Protein AF-0000000084341044 (afdb_homodimer)

Structure (mmCIF, N/CA/C/O backbone):
data_AF-0000000084341044-model_v1
#
loop_
_entity.id
_entity.type
_entity.pdbx_description
1 polymer 'Peptide/nickel transport system permease protein'
#
loop_
_atom_site.group_PDB
_atom_site.id
_atom_site.type_symbol
_atom_site.label_atom_id
_atom_site.label_alt_id
_atom_site.label_comp_id
_atom_site.label_asym_id
_atom_site.label_entity_id
_atom_site.label_seq_id
_atom_site.pdbx_PDB_ins_code
_atom_site.Cartn_x
_atom_site.Cartn_y
_atom_site.Cartn_z
_atom_site.occupancy
_atom_site.B_iso_or_equiv
_atom_site.auth_seq_id
_atom_site.auth_comp_id
_atom_site.auth_asym_id
_atom_site.auth_atom_id
_atom_site.pdbx_PDB_model_num
ATOM 1 N N . MET A 1 1 ? -5.801 19.906 57.844 1 31.66 1 MET A N 1
ATOM 2 C CA . MET A 1 1 ? -6.629 20.234 56.688 1 31.66 1 MET A CA 1
ATOM 3 C C . MET A 1 1 ? -6.051 19.641 55.406 1 31.66 1 MET A C 1
ATOM 5 O O . MET A 1 1 ? -5.07 20.141 54.875 1 31.66 1 MET A O 1
ATOM 9 N N . THR A 1 2 ? -5.977 18.297 55.219 1 36.41 2 THR A N 1
ATOM 10 C CA . THR A 1 2 ? -5.488 17.375 54.188 1 36.41 2 THR A CA 1
ATOM 11 C C . THR A 1 2 ? -6.16 17.625 52.844 1 36.41 2 THR A C 1
ATOM 13 O O . THR A 1 2 ? -7.379 17.484 52.719 1 36.41 2 THR A O 1
ATOM 16 N N . ALA A 1 3 ? -5.664 18.609 52.094 1 44.22 3 ALA A N 1
ATOM 17 C CA . ALA A 1 3 ? -6.09 18.891 50.719 1 44.22 3 ALA A CA 1
ATOM 18 C C . ALA A 1 3 ? -6.277 17.609 49.938 1 44.22 3 ALA A C 1
ATOM 20 O O . ALA A 1 3 ? -5.348 16.812 49.812 1 44.22 3 ALA A O 1
ATOM 21 N N . ALA A 1 4 ? -7.395 16.969 49.875 1 38.62 4 ALA A N 1
ATOM 22 C CA . ALA A 1 4 ? -7.824 15.914 48.938 1 38.62 4 ALA A CA 1
ATOM 23 C C . ALA A 1 4 ? -7.398 16.234 47.531 1 38.62 4 ALA A C 1
ATOM 25 O O . ALA A 1 4 ? -7.801 17.25 46.969 1 38.62 4 ALA A O 1
ATOM 26 N N . VAL A 1 5 ? -6.199 15.914 47.156 1 38.22 5 VAL A N 1
ATOM 27 C CA . VAL A 1 5 ? -5.816 15.797 45.75 1 38.22 5 VAL A CA 1
ATOM 28 C C . VAL A 1 5 ? -6.938 15.125 44.969 1 38.22 5 VAL A C 1
ATOM 30 O O . VAL A 1 5 ? -7.184 13.922 45.125 1 38.22 5 VAL A O 1
ATOM 33 N N . GLN A 1 6 ? -8.18 15.695 44.906 1 36.38 6 GLN A N 1
ATOM 34 C CA . GLN A 1 6 ? -9.164 15.219 43.969 1 36.38 6 GLN A CA 1
ATOM 35 C C . GLN A 1 6 ? -8.492 14.695 42.688 1 36.38 6 GLN A C 1
ATOM 37 O O . GLN A 1 6 ? -7.77 15.43 42.031 1 36.38 6 GLN A O 1
ATOM 42 N N . GLN A 1 7 ? -8.078 13.422 42.625 1 37.62 7 GLN A N 1
ATOM 43 C CA . GLN A 1 7 ? -7.617 12.633 41.5 1 37.62 7 GLN A CA 1
ATOM 44 C C . GLN A 1 7 ? -8.352 13.039 40.219 1 37.62 7 GLN A C 1
ATOM 46 O O . GLN A 1 7 ? -9.57 12.898 40.125 1 37.62 7 GLN A O 1
ATOM 51 N N . GLU A 1 8 ? -8.055 14.07 39.5 1 38.28 8 GLU A N 1
ATOM 52 C CA . GLU A 1 8 ? -8.336 14.477 38.125 1 38.28 8 GLU A CA 1
ATOM 53 C C . GLU A 1 8 ? -8.328 13.281 37.188 1 38.28 8 GLU A C 1
ATOM 55 O O . GLU A 1 8 ? -7.469 13.172 36.312 1 38.28 8 GLU A O 1
ATOM 60 N N . THR A 1 9 ? -8.32 12.023 37.594 1 43.06 9 THR A N 1
ATOM 61 C CA . THR A 1 9 ? -8.383 10.844 36.75 1 43.06 9 THR A CA 1
ATOM 62 C C . THR A 1 9 ? -9.617 10.891 35.844 1 43.06 9 THR A C 1
ATOM 64 O O . THR A 1 9 ? -9.812 10.016 35 1 43.06 9 THR A O 1
ATOM 67 N N . ALA A 1 10 ? -10.703 11.578 36.062 1 44.22 10 ALA A N 1
ATOM 68 C CA . ALA A 1 10 ? -12.023 11.578 35.438 1 44.22 10 ALA A CA 1
ATOM 69 C C . ALA A 1 10 ? -11.945 12.117 34.031 1 44.22 10 ALA A C 1
ATOM 71 O O . ALA A 1 10 ? -12.883 11.953 33.25 1 44.22 10 ALA A O 1
ATOM 72 N N . PRO A 1 11 ? -11 12.836 33.594 1 45.56 11 PRO A N 1
ATOM 73 C CA . PRO A 1 11 ? -11.055 13.531 32.281 1 45.56 11 PRO A CA 1
ATOM 74 C C . PRO A 1 11 ? -10.852 12.594 31.109 1 45.56 11 PRO A C 1
ATOM 76 O O . PRO A 1 11 ? -11.367 12.852 30.016 1 45.56 11 PRO A O 1
ATOM 79 N N . ALA A 1 12 ? -10.078 11.539 31.406 1 50.28 12 ALA A N 1
ATOM 80 C CA . ALA A 1 12 ? -9.734 10.711 30.25 1 50.28 12 ALA A CA 1
ATOM 81 C C . ALA A 1 12 ? -10.93 9.883 29.797 1 50.28 12 ALA A C 1
ATOM 83 O O . ALA A 1 12 ? -11.164 9.727 28.594 1 50.28 12 ALA A O 1
ATOM 84 N N . ARG A 1 13 ? -11.688 9.156 30.734 1 50.28 13 ARG A N 1
ATOM 85 C CA . ARG A 1 13 ? -12.844 8.344 30.391 1 50.28 13 ARG A CA 1
ATOM 86 C C . ARG A 1 13 ? -13.945 9.188 29.75 1 50.28 13 ARG A C 1
ATOM 88 O O . ARG A 1 13 ? -14.602 8.742 28.812 1 50.28 13 ARG A O 1
ATOM 95 N N . ARG A 1 14 ? -14.078 10.344 30.219 1 53.5 14 ARG A N 1
ATOM 96 C CA . ARG A 1 14 ? -15.062 11.289 29.719 1 53.5 14 ARG A CA 1
ATOM 97 C C . ARG A 1 14 ? -14.734 11.703 28.281 1 53.5 14 ARG A C 1
ATOM 99 O O . ARG A 1 14 ? -15.633 11.898 27.469 1 53.5 14 ARG A O 1
ATOM 106 N N . SER A 1 15 ? -13.438 11.508 28.062 1 67.69 15 SER A N 1
ATOM 107 C CA . SER A 1 15 ? -12.977 11.945 26.734 1 67.69 15 SER A CA 1
ATOM 108 C C . SER A 1 15 ? -13.219 10.875 25.688 1 67.69 15 SER A C 1
ATOM 110 O O . SER A 1 15 ? -13.695 11.172 24.594 1 67.69 15 SER A O 1
ATOM 112 N N . ARG A 1 16 ? -13.258 9.57 26.219 1 70.12 16 ARG A N 1
ATOM 113 C CA . ARG A 1 16 ? -13.477 8.492 25.25 1 70.12 16 ARG A CA 1
ATOM 114 C C . ARG A 1 16 ? -14.961 8.352 24.922 1 70.12 16 ARG A C 1
ATOM 116 O O . ARG A 1 16 ? -15.32 8.125 23.766 1 70.12 16 ARG A O 1
ATOM 123 N N . THR A 1 17 ? -15.688 8.445 25.891 1 76.25 17 THR A N 1
ATOM 124 C CA . THR A 1 17 ? -17.125 8.336 25.719 1 76.25 17 THR A CA 1
ATOM 125 C C . THR A 1 17 ? -17.656 9.461 24.828 1 76.25 17 THR A C 1
ATOM 127 O O . THR A 1 17 ? -18.578 9.258 24.031 1 76.25 17 THR A O 1
ATOM 130 N N . ARG A 1 18 ? -16.969 10.547 24.922 1 78.75 18 ARG A N 1
ATOM 131 C CA . ARG A 1 18 ? -17.391 11.68 24.109 1 78.75 18 ARG A CA 1
ATOM 132 C C . ARG A 1 18 ? -17.031 11.469 22.641 1 78.75 18 ARG A C 1
ATOM 134 O O . ARG A 1 18 ? -17.828 11.781 21.75 1 78.75 18 ARG A O 1
ATOM 141 N N . VAL A 1 19 ? -15.938 10.875 22.422 1 80.81 19 VAL A N 1
ATOM 142 C CA . VAL A 1 19 ? -15.508 10.602 21.047 1 80.81 19 VAL A CA 1
ATOM 143 C C . VAL A 1 19 ? -16.438 9.57 20.406 1 80.81 19 VAL A C 1
ATOM 145 O O . VAL A 1 19 ? -16.875 9.75 19.266 1 80.81 19 VAL A O 1
ATOM 148 N N . LEU A 1 20 ? -16.75 8.578 21.219 1 83.31 20 LEU A N 1
ATOM 149 C CA . LEU A 1 20 ? -17.641 7.543 20.703 1 83.31 20 LEU A CA 1
ATOM 150 C C . LEU A 1 20 ? -19.016 8.117 20.391 1 83.31 20 LEU A C 1
ATOM 152 O O . LEU A 1 20 ? -19.625 7.762 19.391 1 83.31 20 LEU A O 1
ATOM 156 N N . ARG A 1 21 ? -19.438 8.938 21.234 1 86.75 21 ARG A N 1
ATOM 157 C CA . ARG A 1 21 ? -20.734 9.555 21.031 1 86.75 21 ARG A CA 1
ATOM 158 C C . ARG A 1 21 ? -20.734 10.438 19.797 1 86.75 21 ARG A C 1
ATOM 160 O O . ARG A 1 21 ? -21.703 10.438 19.031 1 86.75 21 ARG A O 1
ATOM 167 N N . GLU A 1 22 ? -19.688 11.07 19.625 1 87.94 22 GLU A N 1
ATOM 168 C CA . GLU A 1 22 ? -19.578 11.945 18.453 1 87.94 22 GLU A CA 1
ATOM 169 C C . GLU A 1 22 ? -19.484 11.141 17.172 1 87.94 22 GLU A C 1
ATOM 171 O O . GLU A 1 22 ? -20.031 11.539 16.141 1 87.94 22 GLU A O 1
ATOM 176 N N . VAL A 1 23 ? -18.859 10.055 17.25 1 89.69 23 VAL A N 1
ATOM 177 C CA . VAL A 1 23 ? -18.719 9.18 16.078 1 89.69 23 VAL A CA 1
ATOM 178 C C . VAL A 1 23 ? -20.062 8.562 15.734 1 89.69 23 VAL A C 1
ATOM 180 O O . VAL A 1 23 ? -20.453 8.516 14.562 1 89.69 23 VAL A O 1
ATOM 183 N N . LEU A 1 24 ? -20.797 8.195 16.75 1 91.25 24 LEU A N 1
ATOM 184 C CA . LEU A 1 24 ? -22.062 7.496 16.547 1 91.25 24 LEU A CA 1
ATOM 185 C C . LEU A 1 24 ? -23.156 8.469 16.109 1 91.25 24 LEU A C 1
ATOM 187 O O . LEU A 1 24 ? -24.219 8.047 15.633 1 91.25 24 LEU A O 1
ATOM 191 N N . ARG A 1 25 ? -22.906 9.672 16.203 1 89.88 25 ARG A N 1
ATOM 192 C CA . ARG A 1 25 ? -23.859 10.688 15.797 1 89.88 25 ARG A CA 1
ATOM 193 C C . ARG A 1 25 ? -23.875 10.844 14.273 1 89.88 25 ARG A C 1
ATOM 195 O O . ARG A 1 25 ? -24.875 11.289 13.703 1 89.88 25 ARG A O 1
ATOM 202 N N . LYS A 1 26 ? -22.859 10.461 13.672 1 91.75 26 LYS A N 1
ATOM 203 C CA . LYS A 1 26 ? -22.828 10.477 12.211 1 91.75 26 LYS A CA 1
ATOM 204 C C . LYS A 1 26 ? -23.453 9.211 11.633 1 91.75 26 LYS A C 1
ATOM 206 O O . LYS A 1 26 ? -22.984 8.102 11.898 1 91.75 26 LYS A O 1
ATOM 211 N N . PRO A 1 27 ? -24.453 9.32 10.875 1 93.5 27 PRO A N 1
ATOM 212 C CA . PRO A 1 27 ? -25.172 8.148 10.391 1 93.5 27 PRO A CA 1
ATOM 213 C C . PRO A 1 27 ? -24.281 7.172 9.625 1 93.5 27 PRO A C 1
ATOM 215 O O . PRO A 1 27 ? -24.391 5.957 9.797 1 93.5 27 PRO A O 1
ATOM 218 N N . ALA A 1 28 ? -23.422 7.742 8.789 1 92.25 28 ALA A N 1
ATOM 219 C CA . ALA A 1 28 ? -22.531 6.875 8.016 1 92.25 28 ALA A CA 1
ATOM 220 C C . ALA A 1 28 ? -21.625 6.062 8.938 1 92.25 28 ALA A C 1
ATOM 222 O O . ALA A 1 28 ? -21.359 4.887 8.68 1 92.25 28 ALA A O 1
ATOM 223 N N . ALA A 1 29 ? -21.156 6.695 9.938 1 94.44 29 ALA A N 1
ATOM 224 C CA . ALA A 1 29 ? -20.297 6.012 10.891 1 94.44 29 ALA A CA 1
ATOM 225 C C . ALA A 1 29 ? -21.062 4.965 11.688 1 94.44 29 ALA A C 1
ATOM 227 O O . ALA A 1 29 ? -20.562 3.867 11.938 1 94.44 29 ALA A O 1
ATOM 228 N N . ALA A 1 30 ? -22.266 5.32 12.055 1 96 30 ALA A N 1
ATOM 229 C CA . ALA A 1 30 ? -23.109 4.391 12.812 1 96 30 ALA A CA 1
ATOM 230 C C . ALA A 1 30 ? -23.422 3.143 11.992 1 96 30 ALA A C 1
ATOM 232 O O . ALA A 1 30 ? -23.344 2.021 12.5 1 96 30 ALA A O 1
ATOM 233 N N . VAL A 1 31 ? -23.703 3.328 10.75 1 96.75 31 VAL A N 1
ATOM 234 C CA . VAL A 1 31 ? -24 2.215 9.852 1 96.75 31 VAL A CA 1
ATOM 235 C C . VAL A 1 31 ? -22.766 1.345 9.68 1 96.75 31 VAL A C 1
ATOM 237 O O . VAL A 1 31 ? -22.844 0.114 9.68 1 96.75 31 VAL A O 1
ATOM 240 N N . SER A 1 32 ? -21.641 1.983 9.523 1 96.56 32 SER A N 1
ATOM 241 C CA . SER A 1 32 ? -20.375 1.262 9.344 1 96.56 32 SER A CA 1
ATOM 242 C C . SER A 1 32 ? -20.016 0.457 10.586 1 96.56 32 SER A C 1
ATOM 244 O O . SER A 1 32 ? -19.562 -0.682 10.484 1 96.56 32 SER A O 1
ATOM 246 N N . ILE A 1 33 ? -20.25 1.001 11.703 1 96.5 33 ILE A N 1
ATOM 247 C CA . ILE A 1 33 ? -20 0.299 12.953 1 96.5 33 ILE A CA 1
ATOM 248 C C . ILE A 1 33 ? -20.938 -0.891 13.086 1 96.5 33 ILE A C 1
ATOM 250 O O . ILE A 1 33 ? -20.531 -1.979 13.492 1 96.5 33 ILE A O 1
ATOM 254 N N . GLY A 1 34 ? -22.156 -0.65 12.789 1 97.44 34 GLY A N 1
ATOM 255 C CA . GLY A 1 34 ? -23.125 -1.741 12.781 1 97.44 34 GLY A CA 1
ATOM 256 C C . GLY A 1 34 ? -22.719 -2.875 11.852 1 97.44 34 GLY A C 1
ATOM 257 O O . GLY A 1 34 ? -22.844 -4.047 12.203 1 97.44 34 GLY A O 1
ATOM 258 N N . TYR A 1 35 ? -22.281 -2.516 10.648 1 97.56 35 TYR A N 1
ATOM 259 C CA . TYR A 1 35 ? -21.844 -3.498 9.664 1 97.56 35 TYR A CA 1
ATOM 260 C C . TYR A 1 35 ? -20.656 -4.305 10.203 1 97.56 35 TYR A C 1
ATOM 262 O O . TYR A 1 35 ? -20.625 -5.527 10.055 1 97.56 35 TYR A O 1
ATOM 270 N N . VAL A 1 36 ? -19.641 -3.672 10.828 1 96.94 36 VAL A N 1
ATOM 271 C CA . VAL A 1 36 ? -18.484 -4.352 11.383 1 96.94 36 VAL A CA 1
ATOM 272 C C . VAL A 1 36 ? -18.906 -5.266 12.531 1 96.94 36 VAL A C 1
ATOM 274 O O . VAL A 1 36 ? -18.391 -6.379 12.672 1 96.94 36 VAL A O 1
ATOM 277 N N . LEU A 1 37 ? -19.844 -4.805 13.359 1 96.94 37 LEU A N 1
ATOM 278 C CA . LEU A 1 37 ? -20.375 -5.641 14.43 1 96.94 37 LEU A CA 1
ATOM 279 C C . LEU A 1 37 ? -21.062 -6.883 13.867 1 96.94 37 LEU A C 1
ATOM 281 O O . LEU A 1 37 ? -20.938 -7.973 14.422 1 96.94 37 LEU A O 1
ATOM 285 N N . LEU A 1 38 ? -21.766 -6.641 12.805 1 96.94 38 LEU A N 1
ATOM 286 C CA . LEU A 1 38 ? -22.391 -7.773 12.133 1 96.94 38 LEU A CA 1
ATOM 287 C C . LEU A 1 38 ? -21.328 -8.773 11.68 1 96.94 38 LEU A C 1
ATOM 289 O O . LEU A 1 38 ? -21.5 -9.984 11.844 1 96.94 38 LEU A O 1
ATOM 293 N N . LEU A 1 39 ? -20.297 -8.32 11.102 1 97.06 39 LEU A N 1
ATOM 294 C CA . LEU A 1 39 ? -19.219 -9.195 10.656 1 97.06 39 LEU A CA 1
ATOM 295 C C . LEU A 1 39 ? -18.609 -9.945 11.836 1 97.06 39 LEU A C 1
ATOM 297 O O . LEU A 1 39 ? -18.234 -11.117 11.703 1 97.06 39 LEU A O 1
ATOM 301 N N . VAL A 1 40 ? -18.484 -9.32 12.969 1 96.75 40 VAL A N 1
ATOM 302 C CA . VAL A 1 40 ? -17.938 -9.961 14.164 1 96.75 40 VAL A CA 1
ATOM 303 C C . VAL A 1 40 ? -18.875 -11.086 14.609 1 96.75 40 VAL A C 1
ATOM 305 O O . VAL A 1 40 ? -18.406 -12.18 14.961 1 96.75 40 VAL A O 1
ATOM 308 N N . VAL A 1 41 ? -20.125 -10.812 14.586 1 96.25 41 VAL A N 1
ATOM 309 C CA . VAL A 1 41 ? -21.109 -11.82 14.953 1 96.25 41 VAL A CA 1
ATOM 310 C C . VAL A 1 41 ? -21.016 -13.008 14 1 96.25 41 VAL A C 1
ATOM 312 O O . VAL A 1 41 ? -21.031 -14.164 14.43 1 96.25 41 VAL A O 1
ATOM 315 N N . LEU A 1 42 ? -20.875 -12.68 12.734 1 96 42 LEU A N 1
ATOM 316 C CA . LEU A 1 42 ? -20.75 -13.742 11.742 1 96 42 LEU A CA 1
ATOM 317 C C . LEU A 1 42 ? 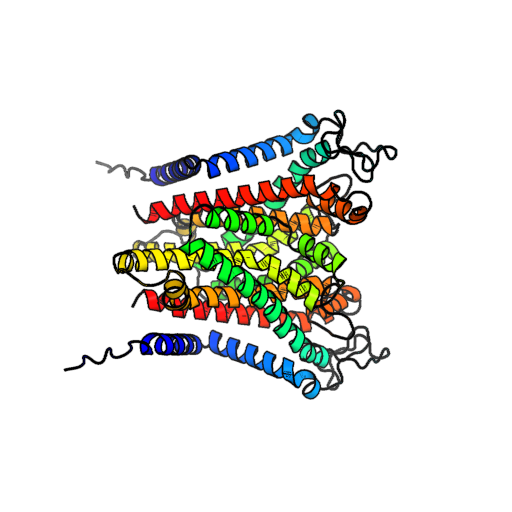-19.438 -14.508 11.914 1 96 42 LEU A C 1
ATOM 319 O O . LEU A 1 42 ? -19.375 -15.711 11.656 1 96 42 LEU A O 1
ATOM 323 N N . ALA A 1 43 ? -18.422 -13.82 12.297 1 94.75 43 ALA A N 1
ATOM 324 C CA . ALA A 1 43 ? -17.109 -14.438 12.5 1 94.75 43 ALA A CA 1
ATOM 325 C C . ALA A 1 43 ? -17.156 -15.469 13.625 1 94.75 43 ALA A C 1
ATOM 327 O O . ALA A 1 43 ? -16.469 -16.484 13.57 1 94.75 43 ALA A O 1
ATOM 328 N N . ILE A 1 44 ? -17.938 -15.195 14.594 1 92.25 44 ILE A N 1
ATOM 329 C CA . ILE A 1 44 ? -18.016 -16.062 15.766 1 92.25 44 ILE A CA 1
ATOM 330 C C . ILE A 1 44 ? -19.016 -17.188 15.5 1 92.25 44 ILE A C 1
ATOM 332 O O . ILE A 1 44 ? -18.766 -18.359 15.828 1 92.25 44 ILE A O 1
ATOM 336 N N . GLY A 1 45 ? -20.109 -16.891 14.844 1 89 45 GLY A N 1
ATOM 337 C CA . GLY A 1 45 ? -21.188 -17.859 14.695 1 89 45 GLY A CA 1
ATOM 338 C C . GLY A 1 45 ? -21.469 -18.203 13.25 1 89 45 GLY A C 1
ATOM 339 O O . GLY A 1 45 ? -22.516 -18.766 12.93 1 89 45 GLY A O 1
ATOM 340 N N . GLY A 1 46 ? -20.609 -17.875 12.43 1 80.69 46 GLY A N 1
ATOM 341 C CA . GLY A 1 46 ? -20.875 -18.031 11.008 1 80.69 46 GLY A CA 1
ATOM 342 C C . GLY A 1 46 ? -21.266 -19.438 10.617 1 80.69 46 GLY A C 1
ATOM 343 O O . GLY A 1 46 ? -22.219 -19.641 9.844 1 80.69 46 GLY A O 1
ATOM 344 N N . ARG A 1 47 ? -20.688 -20.438 11.219 1 81.12 47 ARG A N 1
ATOM 345 C CA . ARG A 1 47 ? -20.969 -21.812 10.852 1 81.12 47 ARG A CA 1
ATOM 346 C C . ARG A 1 47 ? -22.391 -22.203 11.242 1 81.12 47 ARG A C 1
ATOM 348 O O . ARG A 1 47 ? -23.016 -23.047 10.594 1 81.12 47 ARG A O 1
ATOM 355 N N . TRP A 1 48 ? -22.938 -21.422 12.148 1 86.5 48 TRP A N 1
ATOM 356 C CA . TRP A 1 48 ? -24.281 -21.75 12.625 1 86.5 48 TRP A CA 1
ATOM 357 C C . TRP A 1 48 ? -25.328 -20.906 11.898 1 86.5 48 TRP A C 1
ATOM 359 O O . TRP A 1 48 ? -26.5 -21.297 11.836 1 86.5 48 TRP A O 1
ATOM 369 N N . ILE A 1 49 ? -24.891 -19.891 11.281 1 89 49 ILE A N 1
ATOM 370 C CA . ILE A 1 49 ? -25.797 -18.953 10.641 1 89 49 ILE A CA 1
ATOM 371 C C . ILE A 1 49 ? -25.891 -19.266 9.148 1 89 49 ILE A C 1
ATOM 373 O O . ILE A 1 49 ? -26.906 -18.984 8.508 1 89 49 ILE A O 1
ATOM 377 N N . ALA A 1 50 ? -24.875 -19.891 8.664 1 90.88 50 ALA A N 1
ATOM 378 C CA . ALA A 1 50 ? -24.812 -20.188 7.234 1 90.88 50 ALA A CA 1
ATOM 379 C C . ALA A 1 50 ? -25.891 -21.188 6.836 1 90.88 50 ALA A C 1
ATOM 381 O O . ALA A 1 50 ? -26.188 -22.125 7.582 1 90.88 50 ALA A O 1
ATOM 382 N N . PRO A 1 51 ? -26.469 -20.953 5.715 1 90.88 51 PRO A N 1
ATOM 383 C CA . PRO A 1 51 ? -27.547 -21.844 5.27 1 90.88 51 PRO A CA 1
ATOM 384 C C . PRO A 1 51 ? -27.078 -23.281 5.043 1 90.88 51 PRO A C 1
ATOM 386 O O . PRO A 1 51 ? -27.859 -24.219 5.215 1 90.88 51 PRO A O 1
ATOM 389 N N . HIS A 1 52 ? -25.875 -23.391 4.566 1 92.31 52 HIS A N 1
ATOM 390 C CA . HIS A 1 52 ? -25.281 -24.703 4.305 1 92.31 52 HIS A CA 1
ATOM 391 C C . HIS A 1 52 ? -23.891 -24.812 4.938 1 92.31 52 HIS A C 1
ATOM 393 O O . HIS A 1 52 ? -23.328 -23.812 5.391 1 92.31 52 HIS A O 1
ATOM 399 N N . ASP A 1 53 ? -23.516 -26.078 5.02 1 92.94 53 ASP A N 1
ATOM 400 C CA . ASP A 1 53 ? -22.109 -26.266 5.355 1 92.94 53 ASP A CA 1
ATOM 401 C C . ASP A 1 53 ? -21.203 -25.688 4.266 1 92.94 53 ASP A C 1
ATOM 403 O O . ASP A 1 53 ? -21.266 -26.109 3.111 1 92.94 53 ASP A O 1
ATOM 407 N N . PRO A 1 54 ? -20.328 -24.781 4.625 1 93.44 54 PRO A N 1
ATOM 408 C CA . PRO A 1 54 ? -19.547 -24.062 3.617 1 93.44 54 PRO A CA 1
ATOM 409 C C . PRO A 1 54 ? -18.547 -24.969 2.895 1 93.44 54 PRO A C 1
ATOM 411 O O . PRO A 1 54 ? -18.016 -24.594 1.849 1 93.44 54 PRO A O 1
ATOM 414 N N . ASP A 1 55 ? -18.344 -26.188 3.402 1 93.19 55 ASP A N 1
ATOM 415 C CA . ASP A 1 55 ? -17.266 -27 2.85 1 93.19 55 ASP A CA 1
ATOM 416 C C . ASP A 1 55 ? -17.828 -28.203 2.092 1 93.19 55 ASP A C 1
ATOM 418 O O . ASP A 1 55 ? -17.094 -28.953 1.458 1 93.19 55 ASP A O 1
ATOM 422 N N . VAL A 1 56 ? -19.141 -28.375 2.148 1 93.31 56 VAL A N 1
ATOM 423 C CA . VAL A 1 56 ? -19.734 -29.516 1.464 1 93.31 56 VAL A CA 1
ATOM 424 C C . VAL A 1 56 ? -19.672 -29.312 -0.047 1 93.31 56 VAL A C 1
ATOM 426 O O . VAL A 1 56 ? -20.078 -28.25 -0.547 1 93.31 56 VAL A O 1
ATOM 429 N N . GLN A 1 57 ? -19.156 -30.266 -0.744 1 95.69 57 GLN A N 1
ATOM 430 C CA . GLN A 1 57 ? -18.953 -30.172 -2.186 1 95.69 57 GLN A CA 1
ATOM 431 C C . GLN A 1 57 ? -20.047 -30.922 -2.943 1 95.69 57 GLN A C 1
ATOM 433 O O . GLN A 1 57 ? -20.578 -31.922 -2.441 1 95.69 57 GLN A O 1
ATOM 438 N N . ASP A 1 58 ? -20.484 -30.406 -4.008 1 95 58 ASP A N 1
ATOM 439 C CA . ASP A 1 58 ? -21.359 -31.031 -4.98 1 95 58 ASP A CA 1
ATOM 440 C C . ASP A 1 58 ? -20.922 -30.719 -6.41 1 95 58 ASP A C 1
ATOM 442 O O . ASP A 1 58 ? -21.453 -29.812 -7.043 1 95 58 ASP A O 1
ATOM 446 N N . LEU A 1 59 ? -20.062 -31.562 -6.957 1 93.56 59 LEU A N 1
ATOM 447 C CA . LEU A 1 59 ? -19.406 -31.297 -8.227 1 93.56 59 LEU A CA 1
ATOM 448 C C . LEU A 1 59 ? -20.406 -31.281 -9.375 1 93.56 59 LEU A C 1
ATOM 450 O O . LEU A 1 59 ? -20.141 -30.703 -10.438 1 93.56 59 LEU A O 1
ATOM 454 N N . GLY A 1 60 ? -21.547 -31.797 -9.164 1 93.12 60 GLY A N 1
ATOM 455 C CA . GLY A 1 60 ? -22.609 -31.766 -10.156 1 93.12 60 GLY A CA 1
ATOM 456 C C . GLY A 1 60 ? -23.281 -30.406 -10.25 1 93.12 60 GLY A C 1
ATOM 457 O O . GLY A 1 60 ? -23.984 -30.125 -11.227 1 93.12 60 GLY A O 1
ATOM 458 N N . ASN A 1 61 ? -23.078 -29.594 -9.305 1 93.81 61 ASN A N 1
ATOM 459 C CA . ASN A 1 61 ? -23.703 -28.281 -9.227 1 93.81 61 ASN A CA 1
ATOM 460 C C . ASN A 1 61 ? -22.688 -27.156 -9.234 1 93.81 61 ASN A C 1
ATOM 462 O O . ASN A 1 61 ? -22.828 -26.172 -8.508 1 93.81 61 ASN A O 1
ATOM 466 N N . ARG A 1 62 ? -21.625 -27.359 -10.047 1 93.5 62 ARG A N 1
ATOM 467 C CA . ARG A 1 62 ? -20.578 -26.344 -10.117 1 93.5 62 ARG A CA 1
ATOM 468 C C . ARG A 1 62 ? -21.078 -25.094 -10.828 1 93.5 62 ARG A C 1
ATOM 470 O O . ARG A 1 62 ? -21.797 -25.188 -11.836 1 93.5 62 ARG A O 1
ATOM 477 N N . PHE A 1 63 ? -20.797 -23.953 -10.312 1 92 63 PHE A N 1
ATOM 478 C CA . PHE A 1 63 ? -21.094 -22.641 -10.859 1 92 63 PHE A CA 1
ATOM 479 C C . PHE A 1 63 ? -22.562 -22.531 -11.242 1 92 63 PHE A C 1
ATOM 481 O O . PHE A 1 63 ? -22.891 -22.016 -12.312 1 92 63 PHE A O 1
ATOM 488 N N . ALA A 1 64 ? -23.344 -23.141 -10.344 1 93.69 64 ALA A N 1
ATOM 489 C CA . ALA A 1 64 ? -24.781 -22.922 -10.5 1 93.69 64 ALA A CA 1
ATOM 490 C C . ALA A 1 64 ? -25.172 -21.484 -10.148 1 93.69 64 ALA A C 1
ATOM 492 O O . ALA A 1 64 ? -24.578 -20.891 -9.242 1 93.69 64 ALA A O 1
ATOM 493 N N . GLY A 1 65 ? -26.125 -20.891 -10.867 1 92.38 65 GLY A N 1
ATOM 494 C CA . GLY A 1 65 ? -26.594 -19.547 -10.578 1 92.38 65 GLY A CA 1
ATOM 495 C C . GLY A 1 65 ? -27.359 -19.438 -9.273 1 92.38 65 GLY A C 1
ATOM 496 O O . GLY A 1 65 ? -27.562 -20.438 -8.586 1 92.38 65 GLY A O 1
ATOM 497 N N . PRO A 1 66 ? -27.703 -18.219 -8.984 1 94.38 66 PRO A N 1
ATOM 498 C CA . PRO A 1 66 ? -28.484 -18.031 -7.766 1 94.38 66 PRO A CA 1
ATOM 499 C C . PRO A 1 66 ? -29.812 -18.781 -7.797 1 94.38 66 PRO A C 1
ATOM 501 O O . PRO A 1 66 ? -30.438 -18.891 -8.852 1 94.38 66 PRO A O 1
ATOM 504 N N . SER A 1 67 ? -30.188 -19.391 -6.711 1 94 67 SER A N 1
ATOM 505 C CA . SER A 1 67 ? -31.438 -20.109 -6.52 1 94 67 SER A CA 1
ATOM 506 C C . SER A 1 67 ? -31.953 -19.953 -5.09 1 94 67 SER A C 1
ATOM 508 O O . SER A 1 67 ? -31.297 -19.297 -4.262 1 94 67 SER A O 1
ATOM 510 N N . LEU A 1 68 ? -33.094 -20.438 -4.859 1 93.62 68 LEU A N 1
ATOM 511 C CA . LEU A 1 68 ? -33.625 -20.375 -3.512 1 93.62 68 LEU A CA 1
ATOM 512 C C . LEU A 1 68 ? -32.812 -21.203 -2.545 1 93.62 68 LEU A C 1
ATOM 514 O O . LEU A 1 68 ? -32.719 -20.875 -1.359 1 93.62 68 LEU A O 1
ATOM 518 N N . GLU A 1 69 ? -32.219 -22.25 -3.125 1 92.5 69 GLU A N 1
ATOM 519 C CA . GLU A 1 69 ? -31.375 -23.109 -2.307 1 92.5 69 GLU A CA 1
ATOM 520 C C . GLU A 1 69 ? -30 -22.5 -2.088 1 92.5 69 GLU A C 1
ATOM 522 O O . GLU A 1 69 ? -29.422 -22.609 -1 1 92.5 69 GLU A O 1
ATOM 527 N N . HIS A 1 70 ? -29.516 -21.953 -3.182 1 95.44 70 HIS A N 1
ATOM 528 C CA . HIS A 1 70 ? -28.219 -21.281 -3.16 1 95.44 70 HIS A CA 1
ATOM 529 C C . HIS A 1 70 ? -28.344 -19.812 -3.547 1 95.44 70 HIS A C 1
ATOM 531 O O . HIS A 1 70 ? -28.25 -19.469 -4.727 1 95.44 70 HIS A O 1
ATOM 537 N N . TRP A 1 71 ? -28.328 -18.922 -2.576 1 95.25 71 TRP A N 1
ATOM 538 C CA . TRP A 1 71 ? -28.672 -17.516 -2.748 1 95.25 71 TRP A CA 1
ATOM 539 C C . TRP A 1 71 ? -27.734 -16.844 -3.742 1 95.25 71 TRP A C 1
ATOM 541 O O . TRP A 1 71 ? -28.172 -16.062 -4.582 1 95.25 71 TRP A O 1
ATOM 551 N N . PHE A 1 72 ? -26.469 -17.156 -3.633 1 96.12 72 PHE A N 1
ATOM 552 C CA . PHE A 1 72 ? -25.469 -16.547 -4.52 1 96.12 72 PHE A CA 1
ATOM 553 C C . PHE A 1 72 ? -24.875 -17.594 -5.449 1 96.12 72 PHE A C 1
ATOM 555 O O . PHE A 1 72 ? -23.797 -17.391 -6.016 1 96.12 72 PHE A O 1
ATOM 562 N N . GLY A 1 73 ? -25.578 -18.734 -5.512 1 95.69 73 GLY A N 1
ATOM 563 C CA . GLY A 1 73 ? -25.094 -19.797 -6.367 1 95.69 73 GLY A CA 1
ATOM 564 C C . GLY A 1 73 ? -24.031 -20.656 -5.711 1 95.69 73 GLY A C 1
ATOM 565 O O . GLY A 1 73 ? -23.922 -20.688 -4.484 1 95.69 73 GLY A O 1
ATOM 566 N N . THR A 1 74 ? -23.297 -21.453 -6.59 1 96.31 74 THR A N 1
ATOM 567 C CA . THR A 1 74 ? -22.266 -22.359 -6.105 1 96.31 74 THR A CA 1
ATOM 568 C C . THR A 1 74 ? -20.938 -22.062 -6.785 1 96.31 74 THR A C 1
ATOM 570 O O . THR A 1 74 ? -20.891 -21.328 -7.777 1 96.31 74 THR A O 1
ATOM 573 N N . ASP A 1 75 ? -19.859 -22.562 -6.145 1 95.62 75 ASP A N 1
ATOM 574 C CA . ASP A 1 75 ? -18.531 -22.25 -6.668 1 95.62 75 ASP A CA 1
ATOM 575 C C . ASP A 1 75 ? -17.969 -23.406 -7.488 1 95.62 75 ASP A C 1
ATOM 577 O O . ASP A 1 75 ? -18.734 -24.219 -8.031 1 95.62 75 ASP A O 1
ATOM 581 N N . ASP A 1 76 ? -16.672 -23.422 -7.75 1 94.56 76 ASP A N 1
ATOM 582 C CA . ASP A 1 76 ? -16.016 -24.359 -8.656 1 94.56 76 ASP A CA 1
ATOM 583 C C . ASP A 1 76 ? -16.078 -25.781 -8.133 1 94.56 76 ASP A C 1
ATOM 585 O O . ASP A 1 76 ? -15.914 -26.75 -8.883 1 94.56 76 ASP A O 1
ATOM 589 N N . PHE A 1 77 ? -16.422 -25.969 -6.809 1 95.38 77 PHE A N 1
ATOM 590 C CA . PHE A 1 77 ? -16.594 -27.297 -6.223 1 95.38 77 PHE A CA 1
ATOM 591 C C . PHE A 1 77 ? -18.047 -27.562 -5.883 1 95.38 77 PHE A C 1
ATOM 593 O O . PHE A 1 77 ? -18.375 -28.547 -5.223 1 95.38 77 PHE A O 1
ATOM 600 N N . GLY A 1 78 ? -18.875 -26.625 -6.293 1 95.62 78 GLY A N 1
ATOM 601 C CA . GLY A 1 78 ? -20.297 -26.766 -6.008 1 95.62 78 GLY A CA 1
ATOM 602 C C . GLY A 1 78 ? -20.656 -26.375 -4.586 1 95.62 78 GLY A C 1
ATOM 603 O O . GLY A 1 78 ? -21.719 -26.75 -4.09 1 95.62 78 GLY A O 1
ATOM 604 N N . ARG A 1 79 ? -19.75 -25.719 -3.906 1 96.19 79 ARG A N 1
ATOM 605 C CA . ARG A 1 79 ? -20 -25.25 -2.545 1 96.19 79 ARG A CA 1
ATOM 606 C C . ARG A 1 79 ? -20.875 -24 -2.547 1 96.19 79 ARG A C 1
ATOM 608 O O . ARG A 1 79 ? -20.797 -23.188 -3.463 1 96.19 79 ARG A O 1
ATOM 615 N N . ASP A 1 80 ? -21.688 -23.812 -1.526 1 96.44 80 ASP A N 1
ATOM 616 C CA . ASP A 1 80 ? -22.609 -22.688 -1.419 1 96.44 80 ASP A CA 1
ATOM 617 C C . ASP A 1 80 ? -21.859 -21.375 -1.199 1 96.44 80 ASP A C 1
ATOM 619 O O . ASP A 1 80 ? -21.219 -21.203 -0.164 1 96.44 80 ASP A O 1
ATOM 623 N N . VAL A 1 81 ? -22.031 -20.469 -2.131 1 96.88 81 VAL A N 1
ATOM 624 C CA . VAL A 1 81 ? -21.25 -19.234 -2.123 1 96.88 81 VAL A CA 1
ATOM 625 C C . VAL A 1 81 ? -21.672 -18.359 -0.947 1 96.88 81 VAL A C 1
ATOM 627 O O . VAL A 1 81 ? -20.828 -17.766 -0.271 1 96.88 81 VAL A O 1
ATOM 630 N N . ALA A 1 82 ? -22.969 -18.312 -0.652 1 96.56 82 ALA A N 1
ATOM 631 C CA . ALA A 1 82 ? -23.438 -17.516 0.467 1 96.56 82 ALA A CA 1
ATOM 632 C C . ALA A 1 82 ? -22.859 -18 1.787 1 96.56 82 ALA A C 1
ATOM 634 O O . ALA A 1 82 ? -22.391 -17.203 2.602 1 96.56 82 ALA A O 1
ATOM 635 N N . SER A 1 83 ? -22.828 -19.266 1.966 1 96.5 83 SER A N 1
ATOM 636 C CA . SER A 1 83 ? -22.297 -19.859 3.186 1 96.5 83 SER A CA 1
ATOM 637 C C . SER A 1 83 ? -20.781 -19.625 3.297 1 96.5 83 SER A C 1
ATOM 639 O O . SER A 1 83 ? -20.266 -19.375 4.387 1 96.5 83 SER A O 1
ATOM 641 N N . ARG A 1 84 ? -20.156 -19.656 2.176 1 95.94 84 ARG A N 1
ATOM 642 C CA . ARG A 1 84 ? -18.703 -19.438 2.186 1 95.94 84 ARG A CA 1
ATOM 643 C C . ARG A 1 84 ? -18.391 -17.984 2.496 1 95.94 84 ARG A C 1
ATOM 645 O O . ARG A 1 84 ? -17.422 -17.688 3.215 1 95.94 84 ARG A O 1
ATOM 652 N N . ILE A 1 85 ? -19.156 -17.109 1.99 1 96.62 85 ILE A N 1
ATOM 653 C CA . ILE A 1 85 ? -18.984 -15.688 2.277 1 96.62 85 ILE A CA 1
ATOM 654 C C . ILE A 1 85 ? -19.156 -15.438 3.773 1 96.62 85 ILE A C 1
ATOM 656 O O . ILE A 1 85 ? -18.344 -14.742 4.395 1 96.62 85 ILE A O 1
ATOM 660 N N . ILE A 1 86 ? -20.172 -16.016 4.312 1 96.38 86 ILE A N 1
ATOM 661 C CA . ILE A 1 86 ? -20.484 -15.836 5.73 1 96.38 86 ILE A CA 1
ATOM 662 C C . ILE A 1 86 ? -19.359 -16.438 6.578 1 96.38 86 ILE A C 1
ATOM 664 O O . ILE A 1 86 ? -18.875 -15.797 7.512 1 96.38 86 ILE A O 1
ATOM 668 N N . ASN A 1 87 ? -18.938 -17.578 6.191 1 94.5 87 ASN A N 1
ATOM 669 C CA . ASN A 1 87 ? -17.875 -18.25 6.949 1 94.5 87 ASN A CA 1
ATOM 670 C C . ASN A 1 87 ? -16.547 -17.516 6.84 1 94.5 87 ASN A C 1
ATOM 672 O O . ASN A 1 87 ? -15.742 -17.547 7.773 1 94.5 87 ASN A O 1
ATOM 676 N N . ALA A 1 88 ? -16.312 -16.875 5.77 1 96.25 88 ALA A N 1
ATOM 677 C CA . ALA A 1 88 ? -15.07 -16.141 5.52 1 96.25 88 ALA A CA 1
ATOM 678 C C . ALA A 1 88 ? -14.984 -14.883 6.379 1 96.25 88 ALA A C 1
ATOM 680 O O . ALA A 1 88 ? -13.938 -14.242 6.445 1 96.25 88 ALA A O 1
ATOM 681 N N . ALA A 1 89 ? -16.047 -14.547 7.059 1 96.06 89 ALA A N 1
ATOM 682 C CA . ALA A 1 89 ? -16.047 -13.391 7.957 1 96.06 89 ALA A CA 1
ATOM 683 C C . ALA A 1 89 ? -15.039 -13.57 9.086 1 96.06 89 ALA A C 1
ATOM 685 O O . ALA A 1 89 ? -14.43 -12.602 9.547 1 96.06 89 ALA A O 1
ATOM 686 N N . ALA A 1 90 ? -14.844 -14.773 9.484 1 95.69 90 ALA A N 1
ATOM 687 C CA . ALA A 1 90 ? -13.867 -15.047 10.531 1 95.69 90 ALA A CA 1
ATOM 688 C C . ALA A 1 90 ? -12.469 -14.609 10.117 1 95.69 90 ALA A C 1
ATOM 690 O O . ALA A 1 90 ? -11.758 -13.969 10.891 1 95.69 90 ALA A O 1
ATOM 691 N N . VAL A 1 91 ? -12.141 -14.93 8.875 1 95.88 91 VAL A N 1
ATOM 692 C CA . VAL A 1 91 ? -10.844 -14.547 8.336 1 95.88 91 VAL A CA 1
ATOM 693 C C . VAL A 1 91 ? -10.789 -13.031 8.141 1 95.88 91 VAL A C 1
ATOM 695 O O . VAL A 1 91 ? -9.766 -12.398 8.398 1 95.88 91 VAL A O 1
ATOM 698 N N . THR A 1 92 ? -11.883 -12.484 7.719 1 95.62 92 THR A N 1
ATOM 699 C CA . THR A 1 92 ? -11.977 -11.062 7.434 1 95.62 92 THR A CA 1
ATOM 700 C C . THR A 1 92 ? -11.711 -10.234 8.688 1 95.62 92 THR A C 1
ATOM 702 O O . THR A 1 92 ? -11.141 -9.148 8.617 1 95.62 92 THR A O 1
ATOM 705 N N . ILE A 1 93 ? -12.078 -10.766 9.805 1 95.56 93 ILE A N 1
ATOM 706 C CA . ILE A 1 93 ? -11.906 -10.023 11.047 1 95.56 93 ILE A CA 1
ATOM 707 C C . ILE A 1 93 ? -10.562 -10.375 11.68 1 95.56 93 ILE A C 1
ATOM 709 O O . ILE A 1 93 ? -9.828 -9.484 12.117 1 95.56 93 ILE A O 1
ATOM 713 N N . SER A 1 94 ? -10.203 -11.586 11.703 1 96.75 94 SER A N 1
ATOM 714 C CA . SER A 1 94 ? -9.016 -12.039 12.422 1 96.75 94 SER A CA 1
ATOM 715 C C . SER A 1 94 ? -7.734 -11.609 11.711 1 96.75 94 SER A C 1
ATOM 717 O O . SER A 1 94 ? -6.754 -11.234 12.359 1 96.75 94 SER A O 1
ATOM 719 N N . ALA A 1 95 ? -7.715 -11.672 10.398 1 97.69 95 ALA A N 1
ATOM 720 C CA . ALA A 1 95 ? -6.496 -11.398 9.641 1 97.69 95 ALA A CA 1
ATOM 721 C C . ALA A 1 95 ? -6.012 -9.969 9.875 1 97.69 95 ALA A C 1
ATOM 723 O O . ALA A 1 95 ? -4.891 -9.75 10.336 1 97.69 95 ALA A O 1
ATOM 724 N N . PRO A 1 96 ? -6.871 -9 9.617 1 97.69 96 PRO A N 1
ATOM 725 C CA . PRO A 1 96 ? -6.43 -7.633 9.906 1 97.69 96 PRO A CA 1
ATOM 726 C C . PRO A 1 96 ? -6.117 -7.414 11.383 1 97.69 96 PRO A C 1
ATOM 728 O O . PRO A 1 96 ? -5.188 -6.672 11.719 1 97.69 96 PRO A O 1
ATOM 731 N N . ALA A 1 97 ? -6.855 -8.062 12.289 1 97.62 97 ALA A N 1
ATOM 732 C CA . ALA A 1 97 ? -6.613 -7.914 13.719 1 97.62 97 ALA A CA 1
ATOM 733 C C . ALA A 1 97 ? -5.223 -8.414 14.102 1 97.62 97 ALA A C 1
ATOM 735 O O . ALA A 1 97 ? -4.523 -7.777 14.891 1 97.62 97 ALA A O 1
ATOM 736 N N . ILE A 1 98 ? -4.816 -9.484 13.531 1 98 98 ILE A N 1
ATOM 737 C CA . ILE A 1 98 ? -3.508 -10.062 13.812 1 98 98 ILE A CA 1
ATOM 738 C C . ILE A 1 98 ? -2.408 -9.141 13.281 1 98 98 ILE A C 1
ATOM 740 O O . ILE A 1 98 ? -1.487 -8.773 14.016 1 98 98 ILE A O 1
ATOM 744 N N . SER A 1 99 ? -2.51 -8.773 12.016 1 97.94 99 SER A N 1
ATOM 745 C CA . SER A 1 99 ? -1.455 -7.984 11.391 1 97.94 99 SER A CA 1
ATOM 746 C C . SER A 1 99 ? -1.345 -6.605 12.023 1 97.94 99 SER A C 1
ATOM 748 O O . SER A 1 99 ? -0.247 -6.16 12.367 1 97.94 99 SER A O 1
ATOM 750 N N . VAL A 1 100 ? -2.459 -5.949 12.219 1 98.19 100 VAL A N 1
ATOM 751 C CA . VAL A 1 100 ? -2.443 -4.613 12.805 1 98.19 100 VAL A CA 1
ATOM 752 C C . VAL A 1 100 ? -2.043 -4.699 14.273 1 98.19 100 VAL A C 1
ATOM 754 O O . VAL A 1 100 ? -1.343 -3.824 14.789 1 98.19 100 VAL A O 1
ATOM 757 N N . GLY A 1 101 ? -2.512 -5.75 14.945 1 98.5 101 GLY A N 1
ATOM 758 C CA . GLY A 1 101 ? -2.078 -5.969 16.312 1 98.5 101 GLY A CA 1
ATOM 759 C C . GLY A 1 101 ? -0.571 -6.078 16.453 1 98.5 101 GLY A C 1
ATOM 760 O O . GLY A 1 101 ? 0.02 -5.48 17.359 1 98.5 101 GLY A O 1
ATOM 761 N N . ILE A 1 102 ? -0.006 -6.777 15.594 1 98.12 102 ILE A N 1
ATOM 762 C CA . ILE A 1 102 ? 1.443 -6.941 15.586 1 98.12 102 ILE A CA 1
ATOM 763 C C . ILE A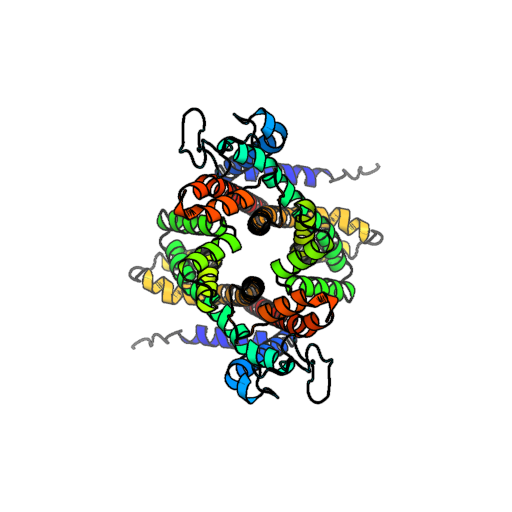 1 102 ? 2.113 -5.609 15.258 1 98.12 102 ILE A C 1
ATOM 765 O O . ILE A 1 102 ? 3.104 -5.234 15.883 1 98.12 102 ILE A O 1
ATOM 769 N N . ALA A 1 103 ? 1.589 -4.938 14.273 1 98.38 103 ALA A N 1
ATOM 770 C CA . ALA A 1 103 ? 2.121 -3.629 13.906 1 98.38 103 ALA A CA 1
ATOM 771 C C . ALA A 1 103 ? 2.117 -2.68 15.102 1 98.38 103 ALA A C 1
ATOM 773 O O . ALA A 1 103 ? 3.092 -1.963 15.336 1 98.38 103 ALA A O 1
ATOM 774 N N . VAL A 1 104 ? 1.038 -2.703 15.867 1 98.12 104 VAL A N 1
ATOM 775 C CA . VAL A 1 104 ? 0.915 -1.848 17.047 1 98.12 104 VAL A CA 1
ATOM 776 C C . VAL A 1 104 ? 1.876 -2.322 18.125 1 98.12 104 VAL A C 1
ATOM 778 O O . VAL A 1 104 ? 2.537 -1.509 18.781 1 98.12 104 VAL A O 1
ATOM 781 N N . ALA A 1 105 ? 1.955 -3.58 18.312 1 98.12 105 ALA A N 1
ATOM 782 C CA . ALA A 1 105 ? 2.809 -4.156 19.344 1 98.12 105 ALA A CA 1
ATOM 783 C C . ALA A 1 105 ? 4.27 -3.777 19.125 1 98.12 105 ALA A C 1
ATOM 785 O O . ALA A 1 105 ? 5.02 -3.596 20.094 1 98.12 105 ALA A O 1
ATOM 786 N N . ILE A 1 106 ? 4.637 -3.617 17.906 1 97.5 106 ILE A N 1
ATOM 787 C CA . ILE A 1 106 ? 6.023 -3.297 17.594 1 97.5 106 ILE A CA 1
ATOM 788 C C . ILE A 1 106 ? 6.188 -1.784 17.469 1 97.5 106 ILE A C 1
ATOM 790 O O . ILE A 1 106 ? 7.082 -1.198 18.078 1 97.5 106 ILE A O 1
ATOM 794 N N . GLY A 1 107 ? 5.305 -1.192 16.719 1 97.38 107 GLY A N 1
ATOM 795 C CA . GLY A 1 107 ? 5.434 0.217 16.391 1 97.38 107 GLY A CA 1
ATOM 796 C C . GLY A 1 107 ? 5.195 1.138 17.578 1 97.38 107 GLY A C 1
ATOM 797 O O . GLY A 1 107 ? 5.82 2.193 17.672 1 97.38 107 GLY A O 1
ATOM 798 N N . LEU A 1 108 ? 4.246 0.77 18.406 1 96.38 108 LEU A N 1
ATOM 799 C CA . LEU A 1 108 ? 3.863 1.636 19.516 1 96.38 108 LEU A CA 1
ATOM 800 C C . LEU A 1 108 ? 5.016 1.799 20.5 1 96.38 108 LEU A C 1
ATOM 802 O O . LEU A 1 108 ? 5.457 2.92 20.766 1 96.38 108 LEU A O 1
ATOM 806 N N . PRO A 1 109 ? 5.617 0.731 21.047 1 94.06 109 PRO A N 1
ATOM 807 C CA . PRO A 1 109 ? 6.727 0.905 21.984 1 94.06 109 PRO A CA 1
ATOM 808 C C . PRO A 1 109 ? 7.945 1.572 21.344 1 94.06 109 PRO A C 1
ATOM 810 O O . PRO A 1 109 ? 8.586 2.42 21.969 1 94.06 109 PRO A O 1
ATOM 813 N N . LEU A 1 110 ? 8.258 1.228 20.125 1 94.25 110 LEU A N 1
ATOM 814 C CA . LEU A 1 110 ? 9.43 1.799 19.469 1 94.25 110 LEU A CA 1
ATOM 815 C C . LEU A 1 110 ? 9.211 3.279 19.172 1 94.25 110 LEU A C 1
ATOM 817 O O . LEU A 1 110 ? 10.141 4.082 19.281 1 94.25 110 LEU A O 1
ATOM 821 N N . GLY A 1 111 ? 7.992 3.604 18.719 1 93.88 111 GLY A N 1
ATOM 822 C CA . GLY A 1 111 ? 7.684 5.004 18.469 1 93.88 111 GLY A CA 1
ATOM 823 C C . GLY A 1 111 ? 7.758 5.859 19.734 1 93.88 111 GLY A C 1
ATOM 824 O O . GLY A 1 111 ? 8.289 6.969 19.688 1 93.88 111 GLY A O 1
ATOM 825 N N . LEU A 1 112 ? 7.219 5.34 20.812 1 90 112 LEU A N 1
ATOM 826 C CA . LEU A 1 112 ? 7.273 6.043 22.078 1 90 112 LEU A CA 1
ATOM 827 C C . LEU A 1 112 ? 8.719 6.203 22.547 1 90 112 LEU A C 1
ATOM 829 O O . LEU A 1 112 ? 9.109 7.281 23.016 1 90 112 LEU A O 1
ATOM 833 N N . TRP A 1 113 ? 9.414 5.098 22.406 1 88.62 113 TRP A N 1
ATOM 834 C CA . TRP A 1 113 ? 10.812 5.105 22.812 1 88.62 113 TRP A CA 1
ATOM 835 C C . TRP A 1 113 ? 11.617 6.121 22.016 1 88.62 113 TRP A C 1
ATOM 837 O O . TRP A 1 113 ? 12.445 6.848 22.562 1 88.62 113 TRP A O 1
ATOM 847 N N . ALA A 1 114 ? 11.43 6.156 20.797 1 90.38 114 ALA A N 1
ATOM 848 C CA . ALA A 1 114 ? 12.133 7.086 19.922 1 90.38 114 ALA A CA 1
ATOM 849 C C . ALA A 1 114 ? 11.781 8.531 20.25 1 90.38 114 ALA A C 1
ATOM 851 O O . ALA A 1 114 ? 12.648 9.414 20.219 1 90.38 114 ALA A O 1
ATOM 852 N N . ALA A 1 115 ? 10.562 8.773 20.609 1 86.69 115 ALA A N 1
ATOM 853 C CA . ALA A 1 115 ? 10.102 10.125 20.906 1 86.69 115 ALA A CA 1
ATOM 854 C C . ALA A 1 115 ? 10.695 10.625 22.219 1 86.69 115 ALA A C 1
ATOM 856 O O . ALA A 1 115 ? 10.984 11.812 22.359 1 86.69 115 ALA A O 1
ATOM 857 N N . VAL A 1 116 ? 10.898 9.836 23.172 1 81.69 116 VAL A N 1
ATOM 858 C CA . VAL A 1 116 ? 11.312 10.25 24.516 1 81.69 116 VAL A CA 1
ATOM 859 C C . VAL A 1 116 ? 12.836 10.352 24.578 1 81.69 116 VAL A C 1
ATOM 861 O O . VAL A 1 116 ? 13.383 11.281 25.172 1 81.69 116 VAL A O 1
ATOM 864 N N . ARG A 1 117 ? 13.484 9.367 24.062 1 81.75 117 ARG A N 1
ATOM 865 C CA . ARG A 1 117 ? 14.938 9.305 24.188 1 81.75 117 ARG A CA 1
ATOM 866 C C . ARG A 1 117 ? 15.625 10.211 23.172 1 81.75 117 ARG A C 1
ATOM 868 O O . ARG A 1 117 ? 16.672 10.789 23.453 1 81.75 117 ARG A O 1
ATOM 875 N N . GLY A 1 118 ? 15.086 10.305 22.062 1 80.38 118 GLY A N 1
ATOM 876 C CA . GLY A 1 118 ? 15.703 11.109 21.016 1 80.38 118 GLY A CA 1
ATOM 877 C C . GLY A 1 118 ? 17.078 10.617 20.625 1 80.38 118 GLY A C 1
ATOM 878 O O . GLY A 1 118 ? 17.406 9.438 20.812 1 80.38 118 GLY A O 1
ATOM 879 N N . GLY A 1 119 ? 17.859 11.398 19.875 1 86 119 GLY A N 1
ATOM 880 C CA . GLY A 1 119 ? 19.266 11.148 19.562 1 86 119 GLY A CA 1
ATOM 881 C C . GLY A 1 119 ? 19.484 9.906 18.719 1 86 119 GLY A C 1
ATOM 882 O O . GLY A 1 119 ? 18.812 9.719 17.703 1 86 119 GLY A O 1
ATOM 883 N N . TRP A 1 120 ? 20.375 9.078 19.281 1 86.81 120 TRP A N 1
ATOM 884 C CA . TRP A 1 120 ? 20.797 7.922 18.5 1 86.81 120 TRP A CA 1
ATOM 885 C C . TRP A 1 120 ? 19.703 6.871 18.438 1 86.81 120 TRP A C 1
ATOM 887 O O . TRP A 1 120 ? 19.578 6.16 17.438 1 86.81 120 TRP A O 1
ATOM 897 N N . VAL A 1 121 ? 18.875 6.824 19.438 1 86.56 121 VAL A N 1
ATOM 898 C CA . VAL A 1 121 ? 17.781 5.859 19.438 1 86.56 121 VAL A CA 1
ATOM 899 C C . VAL A 1 121 ? 16.766 6.234 18.359 1 86.56 121 VAL A C 1
ATOM 901 O O . VAL A 1 121 ? 16.297 5.371 17.609 1 86.56 121 VAL A O 1
ATOM 904 N N . ASP A 1 122 ? 16.5 7.414 18.266 1 87.38 122 ASP A N 1
ATOM 905 C CA . ASP A 1 122 ? 15.594 7.918 17.234 1 87.38 122 ASP A CA 1
ATOM 906 C C . ASP A 1 122 ? 16.156 7.672 15.844 1 87.38 122 ASP A C 1
ATOM 908 O O . ASP A 1 122 ? 15.445 7.219 14.945 1 87.38 122 ASP A O 1
ATOM 912 N N . ALA A 1 123 ? 17.422 7.852 15.812 1 87 123 ALA A N 1
ATOM 913 C CA . ALA A 1 123 ? 18.094 7.684 14.523 1 87 123 ALA A CA 1
ATOM 914 C C . ALA A 1 123 ? 18.078 6.223 14.086 1 87 123 ALA A C 1
ATOM 916 O O . ALA A 1 123 ? 17.766 5.918 12.93 1 87 123 ALA A O 1
ATOM 917 N N . ILE A 1 124 ? 18.359 5.359 14.938 1 90.75 124 ILE A N 1
ATOM 918 C CA . ILE A 1 124 ? 18.438 3.941 14.609 1 90.75 124 ILE A CA 1
ATOM 919 C C . ILE A 1 124 ? 17.047 3.391 14.32 1 90.75 124 ILE A C 1
ATOM 921 O O . ILE A 1 124 ? 16.859 2.68 13.328 1 90.75 124 ILE A O 1
ATOM 925 N N . THR A 1 125 ? 16.094 3.738 15.195 1 91.5 125 THR A N 1
ATOM 926 C CA . THR A 1 125 ? 14.742 3.232 14.984 1 91.5 125 THR A CA 1
ATOM 927 C C . THR A 1 125 ? 14.141 3.809 13.711 1 91.5 125 THR A C 1
ATOM 929 O O . THR A 1 125 ? 13.43 3.111 12.984 1 91.5 125 THR A O 1
ATOM 932 N N . GLY A 1 126 ? 14.461 4.98 13.438 1 89.75 126 GLY A N 1
ATOM 933 C CA . GLY A 1 126 ? 14.031 5.594 12.195 1 89.75 126 GLY A CA 1
ATOM 934 C C . GLY A 1 126 ? 14.602 4.922 10.961 1 89.75 126 GLY A C 1
ATOM 935 O O . GLY A 1 126 ? 13.875 4.645 10.008 1 89.75 126 GLY A O 1
ATOM 936 N N . ARG A 1 127 ? 15.859 4.641 11.094 1 84.5 127 ARG A N 1
ATOM 937 C CA . ARG A 1 127 ? 16.531 3.977 9.977 1 84.5 127 ARG A CA 1
ATOM 938 C C . ARG A 1 127 ? 15.977 2.572 9.766 1 84.5 127 ARG A C 1
ATOM 940 O O . ARG A 1 127 ? 15.82 2.127 8.625 1 84.5 127 ARG A O 1
ATOM 947 N N . LEU A 1 128 ? 15.758 1.927 10.742 1 90.25 128 LEU A N 1
ATOM 948 C CA . LEU A 1 128 ? 15.18 0.592 10.648 1 90.25 128 LEU A CA 1
ATOM 949 C C . LEU A 1 128 ? 13.789 0.646 10.023 1 90.25 128 LEU A C 1
ATOM 951 O O . LEU A 1 128 ? 13.461 -0.181 9.164 1 90.25 128 LEU A O 1
ATOM 955 N N . ALA A 1 129 ? 13.016 1.583 10.453 1 91.88 129 ALA A N 1
ATOM 956 C CA . ALA A 1 129 ? 11.688 1.767 9.883 1 91.88 129 ALA A CA 1
ATOM 957 C C . ALA A 1 129 ? 11.773 2.057 8.383 1 91.88 129 ALA A C 1
ATOM 959 O O . ALA A 1 129 ? 11.008 1.495 7.594 1 91.88 129 ALA A O 1
ATOM 960 N N . ASP A 1 130 ? 12.742 2.762 8.039 1 86.5 130 ASP A N 1
ATOM 961 C CA . ASP A 1 130 ? 12.922 3.127 6.637 1 86.5 130 ASP A CA 1
ATOM 962 C C . ASP A 1 130 ? 13.352 1.919 5.805 1 86.5 130 ASP A C 1
ATOM 964 O O . ASP A 1 130 ? 12.938 1.774 4.652 1 86.5 130 ASP A O 1
ATOM 968 N N . THR A 1 131 ? 14.156 1.184 6.371 1 86.38 131 THR A N 1
ATOM 969 C CA . THR A 1 131 ? 14.609 -0.017 5.68 1 86.38 131 THR A CA 1
ATOM 970 C C . THR A 1 131 ? 13.445 -0.96 5.402 1 86.38 131 THR A C 1
ATOM 972 O O . THR A 1 131 ? 13.32 -1.494 4.297 1 86.38 131 THR A O 1
ATOM 975 N N . VAL A 1 132 ? 12.609 -1.135 6.34 1 91.06 132 VAL A N 1
ATOM 976 C CA . VAL A 1 132 ? 11.453 -2.006 6.176 1 91.06 132 VAL A CA 1
ATOM 977 C C . VAL A 1 132 ? 10.516 -1.43 5.113 1 91.06 132 VAL A C 1
ATOM 979 O O . VAL A 1 132 ? 10.023 -2.16 4.254 1 91.06 132 VAL A O 1
ATOM 982 N N . LEU A 1 133 ? 10.344 -0.17 5.121 1 89.56 133 LEU A N 1
ATOM 983 C CA . LEU A 1 133 ? 9.43 0.499 4.203 1 89.56 133 LEU A CA 1
ATOM 984 C C . LEU A 1 133 ? 9.992 0.486 2.781 1 89.56 133 LEU A C 1
ATOM 986 O O . LEU A 1 133 ? 9.258 0.732 1.821 1 89.56 133 LEU A O 1
ATOM 990 N N . ALA A 1 134 ? 11.266 0.209 2.682 1 88.25 134 ALA A N 1
ATOM 991 C CA . ALA A 1 134 ? 11.914 0.214 1.371 1 88.25 134 ALA A CA 1
ATOM 992 C C . ALA A 1 134 ? 11.805 -1.154 0.703 1 88.25 134 ALA A C 1
ATOM 994 O O . ALA A 1 134 ? 12.125 -1.3 -0.48 1 88.25 134 ALA A O 1
ATOM 995 N N . LEU A 1 135 ? 11.297 -2.094 1.391 1 88.75 135 LEU A N 1
ATOM 996 C CA . LEU A 1 135 ? 11.102 -3.43 0.837 1 88.75 135 LEU A CA 1
ATOM 997 C C . LEU A 1 135 ? 9.75 -3.545 0.149 1 88.75 135 LEU A C 1
ATOM 999 O O . LEU A 1 135 ? 8.742 -3.066 0.672 1 88.75 135 LEU A O 1
ATOM 1003 N N . PRO A 1 136 ? 9.82 -4.07 -1.071 1 89.06 136 PRO A N 1
ATOM 1004 C CA . PRO A 1 136 ? 8.508 -4.414 -1.628 1 89.06 136 PRO A CA 1
ATOM 1005 C C . PRO A 1 136 ? 7.719 -5.371 -0.736 1 89.06 136 PRO A C 1
ATOM 1007 O O . PRO A 1 136 ? 8.219 -6.441 -0.384 1 89.06 136 PRO A O 1
ATOM 1010 N N . ALA A 1 137 ? 6.59 -4.957 -0.367 1 85.88 137 ALA A N 1
ATOM 1011 C CA . ALA A 1 137 ? 5.809 -5.664 0.647 1 85.88 137 ALA A CA 1
ATOM 1012 C C . ALA A 1 137 ? 5.598 -7.125 0.257 1 85.88 137 ALA A C 1
ATOM 1014 O O . ALA A 1 137 ? 5.715 -8.023 1.095 1 85.88 137 ALA A O 1
ATOM 1015 N N . LEU A 1 138 ? 5.332 -7.32 -0.969 1 85.12 138 LEU A N 1
ATOM 1016 C CA . LEU A 1 138 ? 5.074 -8.68 -1.432 1 85.12 138 LEU A CA 1
ATOM 1017 C C . LEU A 1 138 ? 6.332 -9.539 -1.332 1 85.12 138 LEU A C 1
ATOM 1019 O O . LEU A 1 138 ? 6.262 -10.703 -0.948 1 85.12 138 LEU A O 1
ATOM 1023 N N . VAL A 1 139 ? 7.465 -8.938 -1.675 1 86.69 139 VAL A N 1
ATOM 1024 C CA . VAL A 1 139 ? 8.734 -9.656 -1.611 1 86.69 139 VAL A CA 1
ATOM 1025 C C . VAL A 1 139 ? 9.047 -10.023 -0.164 1 86.69 139 VAL A C 1
ATOM 1027 O O . VAL A 1 139 ? 9.43 -11.164 0.124 1 86.69 139 VAL A O 1
ATOM 1030 N N . GLY A 1 140 ? 8.82 -9.055 0.712 1 88.44 140 GLY A N 1
ATOM 1031 C CA . GLY A 1 140 ? 9.016 -9.32 2.127 1 88.44 140 GLY A CA 1
ATOM 1032 C C . GLY A 1 140 ? 8.086 -10.406 2.658 1 88.44 140 GLY A C 1
ATOM 1033 O O . GLY A 1 140 ? 8.523 -11.297 3.387 1 88.44 140 GLY A O 1
ATOM 1034 N N . ALA A 1 141 ? 6.863 -10.32 2.25 1 86.88 141 ALA A N 1
ATOM 1035 C CA . ALA A 1 141 ? 5.879 -11.305 2.693 1 86.88 141 ALA A CA 1
ATOM 1036 C C . ALA A 1 141 ? 6.23 -12.703 2.18 1 86.88 141 ALA A C 1
ATOM 1038 O O . ALA A 1 141 ? 6.156 -13.68 2.924 1 86.88 141 ALA A O 1
ATOM 1039 N N . LEU A 1 142 ? 6.613 -12.773 0.963 1 85.12 142 LEU A N 1
ATOM 1040 C CA . LEU A 1 142 ? 6.945 -14.062 0.356 1 85.12 142 LEU A CA 1
ATOM 1041 C C . LEU A 1 142 ? 8.195 -14.656 0.999 1 85.12 142 LEU A C 1
ATOM 1043 O O . LEU A 1 142 ? 8.289 -15.875 1.173 1 85.12 142 LEU A O 1
ATOM 1047 N N . ALA A 1 143 ? 9.117 -13.758 1.31 1 86.38 143 ALA A N 1
ATOM 1048 C CA . ALA A 1 143 ? 10.328 -14.227 1.984 1 86.38 143 ALA A CA 1
ATOM 1049 C C . ALA A 1 143 ? 9.984 -14.883 3.32 1 86.38 143 ALA A C 1
ATOM 1051 O O . ALA A 1 143 ? 10.523 -15.938 3.654 1 86.38 143 ALA A O 1
ATOM 1052 N N . ILE A 1 144 ? 9.102 -14.312 4.004 1 87.75 144 ILE A N 1
ATOM 1053 C CA . ILE A 1 144 ? 8.695 -14.836 5.309 1 87.75 144 ILE A CA 1
ATOM 1054 C C . ILE A 1 144 ? 7.91 -16.125 5.121 1 87.75 144 ILE A C 1
ATOM 1056 O O . ILE A 1 144 ? 8.141 -17.109 5.832 1 87.75 144 ILE A O 1
ATOM 1060 N N . VAL A 1 145 ? 7.082 -16.188 4.172 1 86.81 145 VAL A N 1
ATOM 1061 C CA . VAL A 1 145 ? 6.25 -17.359 3.898 1 86.81 145 VAL A CA 1
ATOM 1062 C C . VAL A 1 145 ? 7.129 -18.516 3.434 1 86.81 145 VAL A C 1
ATOM 1064 O O . VAL A 1 145 ? 6.844 -19.672 3.732 1 86.81 145 VAL A O 1
ATOM 1067 N N . ALA A 1 146 ? 8.195 -18.188 2.705 1 83.06 146 ALA A N 1
ATOM 1068 C CA . ALA A 1 146 ? 9.109 -19.219 2.23 1 83.06 146 ALA A CA 1
ATOM 1069 C C . ALA A 1 146 ? 9.766 -19.938 3.396 1 83.06 146 ALA A C 1
ATOM 1071 O O . ALA A 1 146 ? 10.062 -21.141 3.307 1 83.06 146 ALA A O 1
ATOM 1072 N N . VAL A 1 147 ? 9.914 -19.266 4.465 1 86.38 147 VAL A N 1
ATOM 1073 C CA . VAL A 1 147 ? 10.609 -19.828 5.617 1 86.38 147 VAL A CA 1
ATOM 1074 C C . VAL A 1 147 ? 9.594 -20.516 6.539 1 86.38 147 VAL A C 1
ATOM 1076 O O . VAL A 1 147 ? 9.82 -21.641 6.996 1 86.38 147 VAL A O 1
ATOM 1079 N N . LEU A 1 148 ? 8.469 -19.922 6.758 1 91.25 148 LEU A N 1
ATOM 1080 C CA . LEU A 1 148 ? 7.539 -20.359 7.789 1 91.25 148 LEU A CA 1
ATOM 1081 C C . LEU A 1 148 ? 6.41 -21.188 7.184 1 91.25 148 LEU A C 1
ATOM 1083 O O . LEU A 1 148 ? 5.668 -21.859 7.906 1 91.25 148 LEU A O 1
ATOM 1087 N N . GLY A 1 149 ? 6.242 -21.188 5.848 1 91.5 149 GLY A N 1
ATOM 1088 C CA . GLY A 1 149 ? 5.16 -21.891 5.172 1 91.5 149 GLY A CA 1
ATOM 1089 C C . GLY A 1 149 ? 3.93 -21.031 4.961 1 91.5 149 GLY A C 1
ATOM 1090 O O . GLY A 1 149 ? 3.773 -20 5.609 1 91.5 149 GLY A O 1
ATOM 1091 N N . PRO A 1 150 ? 3.16 -21.453 4.004 1 92.06 150 PRO A N 1
ATOM 1092 C CA . PRO A 1 150 ? 1.923 -20.703 3.756 1 92.06 150 PRO A CA 1
ATOM 1093 C C . PRO A 1 150 ? 0.925 -20.812 4.906 1 92.06 150 PRO A C 1
ATOM 1095 O O . PRO A 1 150 ? 1.049 -21.703 5.75 1 92.06 150 PRO A O 1
ATOM 1098 N N . GLY A 1 151 ? 0.063 -19.781 5.078 1 96.12 151 GLY A N 1
ATOM 1099 C CA . GLY A 1 151 ? -0.929 -19.781 6.141 1 96.12 151 GLY A CA 1
ATOM 1100 C C . GLY A 1 151 ? -1.353 -18.375 6.543 1 96.12 151 GLY A C 1
ATOM 1101 O O . GLY A 1 151 ? -0.593 -17.422 6.375 1 96.12 151 GLY A O 1
ATOM 1102 N N . LEU A 1 152 ? -2.537 -18.375 7.055 1 95.75 152 LEU A N 1
ATOM 1103 C CA . LEU A 1 152 ? -3.109 -17.078 7.418 1 95.75 152 LEU A CA 1
ATOM 1104 C C . LEU A 1 152 ? -2.26 -16.391 8.484 1 95.75 152 LEU A C 1
ATOM 1106 O O . LEU A 1 152 ? -1.881 -15.234 8.32 1 95.75 152 LEU A O 1
ATOM 1110 N N . VAL A 1 153 ? -1.93 -17.094 9.492 1 95.94 153 VAL A N 1
ATOM 1111 C CA . VAL A 1 153 ? -1.228 -16.5 10.625 1 95.94 153 VAL A CA 1
ATOM 1112 C C . VAL A 1 153 ? 0.179 -16.078 10.195 1 95.94 153 VAL A C 1
ATOM 1114 O O . VAL A 1 153 ? 0.623 -14.969 10.5 1 95.94 153 VAL A O 1
ATOM 1117 N N . THR A 1 154 ? 0.849 -16.953 9.469 1 95.56 154 THR A N 1
ATOM 1118 C CA . THR A 1 154 ? 2.197 -16.656 9 1 95.56 154 THR A CA 1
ATOM 1119 C C . THR A 1 154 ? 2.201 -15.414 8.125 1 95.56 154 THR A C 1
ATOM 1121 O O . THR A 1 154 ? 3.043 -14.523 8.297 1 95.56 154 THR A O 1
ATOM 1124 N N . THR A 1 155 ? 1.292 -15.375 7.223 1 95.56 155 THR A N 1
ATOM 1125 C CA . THR A 1 155 ? 1.23 -14.242 6.301 1 95.56 155 THR A CA 1
ATOM 1126 C C . THR A 1 155 ? 0.882 -12.961 7.047 1 95.56 155 THR A C 1
ATOM 1128 O O . THR A 1 155 ? 1.441 -11.898 6.762 1 95.56 155 THR A O 1
ATOM 1131 N N . MET A 1 156 ? 0.031 -13.078 8.055 1 96.94 156 MET A N 1
ATOM 1132 C CA . MET A 1 156 ? -0.399 -11.875 8.758 1 96.94 156 MET A CA 1
ATOM 1133 C C . MET A 1 156 ? 0.683 -11.391 9.711 1 96.94 156 MET A C 1
ATOM 1135 O O . MET A 1 156 ? 0.778 -10.195 9.992 1 96.94 156 MET A O 1
ATOM 1139 N N . ILE A 1 157 ? 1.482 -12.258 10.18 1 95.94 157 ILE A N 1
ATOM 1140 C CA . ILE A 1 157 ? 2.648 -11.859 10.953 1 95.94 157 ILE A CA 1
ATOM 1141 C C . ILE A 1 157 ? 3.596 -11.039 10.078 1 95.94 157 ILE A C 1
ATOM 1143 O O . ILE A 1 157 ? 4.059 -9.969 10.484 1 95.94 157 ILE A O 1
ATOM 1147 N N . ALA A 1 158 ? 3.826 -11.578 8.898 1 95.38 158 ALA A N 1
ATOM 1148 C CA . ALA A 1 158 ? 4.684 -10.875 7.949 1 95.38 158 ALA A CA 1
ATOM 1149 C C . ALA A 1 158 ? 4.141 -9.484 7.652 1 95.38 158 ALA A C 1
ATOM 1151 O O . ALA A 1 158 ? 4.887 -8.5 7.688 1 95.38 158 ALA A O 1
ATOM 1152 N N . VAL A 1 159 ? 2.896 -9.398 7.43 1 95.5 159 VAL A N 1
ATOM 1153 C CA . VAL A 1 159 ? 2.24 -8.133 7.113 1 95.5 159 VAL A CA 1
ATOM 1154 C C . VAL A 1 159 ? 2.34 -7.184 8.305 1 95.5 159 VAL A C 1
ATOM 1156 O O . VAL A 1 159 ? 2.572 -5.984 8.133 1 95.5 159 VAL A O 1
ATOM 1159 N N . GLY A 1 160 ? 2.143 -7.719 9.477 1 97.19 160 GLY A N 1
ATOM 1160 C CA . GLY A 1 160 ? 2.264 -6.902 10.68 1 97.19 160 GLY A CA 1
ATOM 1161 C C . GLY A 1 160 ? 3.635 -6.273 10.836 1 97.19 160 GLY A C 1
ATOM 1162 O O . GLY A 1 160 ? 3.746 -5.098 11.195 1 97.19 160 GLY A O 1
ATOM 1163 N N . ILE A 1 161 ? 4.613 -7.008 10.578 1 95.06 161 ILE A N 1
ATOM 1164 C CA . ILE A 1 161 ? 5.98 -6.512 10.648 1 95.06 161 ILE A CA 1
ATOM 1165 C C . ILE A 1 161 ? 6.176 -5.398 9.617 1 95.06 161 ILE A C 1
ATOM 1167 O O . ILE A 1 161 ? 6.742 -4.348 9.93 1 95.06 161 ILE A O 1
ATOM 1171 N N . ILE A 1 162 ? 5.605 -5.602 8.469 1 93.5 162 ILE A N 1
ATOM 1172 C CA . ILE A 1 162 ? 5.746 -4.652 7.371 1 93.5 162 ILE A CA 1
ATOM 1173 C C . ILE A 1 162 ? 4.988 -3.369 7.695 1 93.5 162 ILE A C 1
ATOM 1175 O O . ILE A 1 162 ? 5.406 -2.277 7.305 1 93.5 162 ILE A O 1
ATOM 1179 N N . PHE A 1 163 ? 3.91 -3.463 8.469 1 96.25 163 PHE A N 1
ATOM 1180 C CA . PHE A 1 163 ? 3.08 -2.312 8.805 1 96.25 163 PHE A CA 1
ATOM 1181 C C . PHE A 1 163 ? 3.629 -1.583 10.023 1 96.25 163 PHE A C 1
ATOM 1183 O O . PHE A 1 163 ? 3.248 -0.442 10.289 1 96.25 163 PHE A O 1
ATOM 1190 N N . SER A 1 164 ? 4.539 -2.15 10.734 1 97.38 164 SER A N 1
ATOM 1191 C CA . SER A 1 164 ? 4.992 -1.621 12.016 1 97.38 164 SER A CA 1
ATOM 1192 C C . SER A 1 164 ? 5.613 -0.239 11.852 1 97.38 164 SER A C 1
ATOM 1194 O O . SER A 1 164 ? 5.43 0.635 12.703 1 97.38 164 SER A O 1
ATOM 1196 N N . PRO A 1 165 ? 6.344 0.007 10.789 1 95.81 165 PRO A N 1
ATOM 1197 C CA . PRO A 1 165 ? 6.918 1.346 10.648 1 95.81 165 PRO A CA 1
ATOM 1198 C C . PRO A 1 165 ? 5.859 2.438 10.523 1 95.81 165 PRO A C 1
ATOM 1200 O O . PRO A 1 165 ? 6.078 3.568 10.961 1 95.81 165 PRO A O 1
ATOM 1203 N N . ALA A 1 166 ? 4.754 2.123 9.906 1 94.5 166 ALA A N 1
ATOM 1204 C CA . ALA A 1 166 ? 3.676 3.1 9.797 1 94.5 166 ALA A CA 1
ATOM 1205 C C . ALA A 1 166 ? 3.152 3.494 11.172 1 94.5 166 ALA A C 1
ATOM 1207 O O . ALA A 1 166 ? 2.924 4.676 11.438 1 94.5 166 ALA A O 1
ATOM 1208 N N . ILE A 1 167 ? 2.98 2.527 12 1 97.12 167 ILE A N 1
ATOM 1209 C CA . ILE A 1 167 ? 2.549 2.793 13.367 1 97.12 167 ILE A CA 1
ATOM 1210 C C . ILE A 1 167 ? 3.648 3.537 14.125 1 97.12 167 ILE A C 1
ATOM 1212 O O . ILE A 1 167 ? 3.375 4.504 14.844 1 97.12 167 ILE A O 1
ATOM 1216 N N . PHE A 1 168 ? 4.91 3.098 13.945 1 96.69 168 PHE A N 1
ATOM 1217 C CA . PHE A 1 168 ? 6.066 3.74 14.555 1 96.69 168 PHE A CA 1
ATOM 1218 C C . PHE A 1 168 ? 6.086 5.23 14.242 1 96.69 168 PHE A C 1
ATOM 1220 O O . PHE A 1 168 ? 6.25 6.059 15.148 1 96.69 168 PHE A O 1
ATOM 1227 N N . ARG A 1 169 ? 5.848 5.547 13.039 1 93.06 169 ARG A N 1
ATOM 1228 C CA . ARG A 1 169 ? 5.953 6.934 12.602 1 93.06 169 ARG A CA 1
ATOM 1229 C C . ARG A 1 169 ? 4.832 7.781 13.195 1 93.06 169 ARG A C 1
ATOM 1231 O O . ARG A 1 169 ? 5.066 8.906 13.633 1 93.06 169 ARG A O 1
ATOM 1238 N N . VAL A 1 170 ? 3.674 7.301 13.164 1 93.88 170 VAL A N 1
ATOM 1239 C CA . VAL A 1 170 ? 2.529 8.039 13.688 1 93.88 170 VAL A CA 1
ATOM 1240 C C . VAL A 1 170 ? 2.697 8.25 15.195 1 93.88 170 VAL A C 1
ATOM 1242 O O . VAL A 1 170 ? 2.486 9.352 15.695 1 93.88 170 VAL A O 1
ATOM 1245 N N . VAL A 1 171 ? 3.121 7.203 15.852 1 94.5 171 VAL A N 1
ATOM 1246 C CA . VAL A 1 171 ? 3.303 7.27 17.297 1 94.5 171 VAL A CA 1
ATOM 1247 C C . VAL A 1 171 ? 4.441 8.227 17.625 1 94.5 171 VAL A C 1
ATOM 1249 O O . VAL A 1 171 ? 4.297 9.094 18.5 1 94.5 171 VAL A O 1
ATOM 1252 N N . ARG A 1 172 ? 5.516 8.023 16.969 1 92.75 172 ARG A N 1
ATOM 1253 C CA . ARG A 1 172 ? 6.66 8.906 17.188 1 92.75 172 ARG A CA 1
ATOM 1254 C C . ARG A 1 172 ? 6.281 10.359 16.969 1 92.75 172 ARG A C 1
ATOM 1256 O O . ARG A 1 172 ? 6.574 11.219 17.797 1 92.75 172 ARG A O 1
ATOM 1263 N N . GLY A 1 173 ? 5.629 10.672 15.914 1 89.88 173 GLY A N 1
ATOM 1264 C CA . GLY A 1 173 ? 5.223 12.039 15.609 1 89.88 173 GLY A CA 1
ATOM 1265 C C . GLY A 1 173 ? 4.273 12.625 16.641 1 89.88 173 GLY A C 1
ATOM 1266 O O . GLY A 1 173 ? 4.473 13.75 17.109 1 89.88 173 GLY A O 1
ATOM 1267 N N . ALA A 1 174 ? 3.297 11.898 16.969 1 90 174 ALA A N 1
ATOM 1268 C CA . ALA A 1 174 ? 2.307 12.352 17.938 1 90 174 ALA A CA 1
ATOM 1269 C C . ALA A 1 174 ? 2.93 12.523 19.312 1 90 174 ALA A C 1
ATOM 1271 O O . ALA A 1 174 ? 2.607 13.469 20.047 1 90 174 ALA A O 1
ATOM 1272 N N . ALA A 1 175 ? 3.777 11.586 19.672 1 89.75 175 ALA A N 1
ATOM 1273 C CA . ALA A 1 175 ? 4.418 11.625 20.984 1 89.75 175 ALA A CA 1
ATOM 1274 C C . ALA A 1 175 ? 5.367 12.812 21.094 1 89.75 175 ALA A C 1
ATOM 1276 O O . ALA A 1 175 ? 5.457 13.445 22.156 1 89.75 175 ALA A O 1
ATOM 1277 N N . LEU A 1 176 ? 6.109 13.109 20.109 1 86.5 176 LEU A N 1
ATOM 1278 C CA . LEU A 1 176 ? 7 14.266 20.094 1 86.5 176 LEU A CA 1
ATOM 1279 C C . LEU A 1 176 ? 6.215 15.555 20.297 1 86.5 176 LEU A C 1
ATOM 1281 O O . LEU A 1 176 ? 6.664 16.438 21.031 1 86.5 176 LEU A O 1
ATOM 1285 N N . ALA A 1 177 ? 5.113 15.641 19.703 1 83.75 177 ALA A N 1
ATOM 1286 C CA . ALA A 1 177 ? 4.273 16.828 19.828 1 83.75 177 ALA A CA 1
ATOM 1287 C C . ALA A 1 177 ? 3.785 17.016 21.266 1 83.75 177 ALA A C 1
ATOM 1289 O O . ALA A 1 177 ? 3.748 18.125 21.781 1 83.75 177 ALA A O 1
ATOM 1290 N N . VAL A 1 178 ? 3.48 15.945 21.891 1 81.19 178 VAL A N 1
ATOM 1291 C CA . VAL A 1 178 ? 2.951 15.977 23.25 1 81.19 178 VAL A CA 1
ATOM 1292 C C . VAL A 1 178 ? 4.082 16.25 24.25 1 81.19 178 VAL A C 1
ATOM 1294 O O . VAL A 1 178 ? 3.904 16.984 25.219 1 81.19 178 VAL A O 1
ATOM 1297 N N . THR A 1 179 ? 5.172 15.555 24.016 1 78.31 179 THR A N 1
ATOM 1298 C CA . THR A 1 179 ? 6.309 15.734 24.906 1 78.31 179 THR A CA 1
ATOM 1299 C C . THR A 1 179 ? 6.828 17.172 24.844 1 78.31 179 THR A C 1
ATOM 1301 O O . THR A 1 179 ? 7.246 17.719 25.875 1 78.31 179 THR A O 1
ATOM 1304 N N . GLU A 1 180 ? 6.844 17.625 23.734 1 74.81 180 GLU A N 1
ATOM 1305 C CA . GLU A 1 180 ? 7.258 19.031 23.609 1 74.81 180 GLU A CA 1
ATOM 1306 C C . GLU A 1 180 ? 6.309 19.953 24.359 1 74.81 180 GLU A C 1
ATOM 1308 O O . GLU A 1 180 ? 6.742 20.922 24.969 1 74.81 180 GLU A O 1
ATOM 1313 N N . GLU A 1 181 ? 5.113 19.641 24.312 1 67.56 181 GLU A N 1
ATOM 1314 C CA . GLU A 1 181 ? 4.121 20.422 25.031 1 67.56 181 GLU A CA 1
ATOM 1315 C C . GLU A 1 181 ? 4.234 20.203 26.547 1 67.56 181 GLU A C 1
ATOM 1317 O O . GLU A 1 181 ? 4.113 21.156 27.312 1 67.56 181 GLU A O 1
ATOM 1322 N N . THR A 1 182 ? 4.402 18.844 26.922 1 59.12 182 THR A N 1
ATOM 1323 C CA . THR A 1 182 ? 4.469 18.516 28.328 1 59.12 182 THR A CA 1
ATOM 1324 C C . THR A 1 182 ? 5.809 18.922 28.938 1 59.12 182 THR A C 1
ATOM 1326 O O . THR A 1 182 ? 5.871 19.406 30.062 1 59.12 182 THR A O 1
ATOM 1329 N N . PHE A 1 183 ? 6.902 18.391 28.234 1 55.78 183 PHE A N 1
ATOM 1330 C CA . PHE A 1 183 ? 8.203 18.781 28.766 1 55.78 183 PHE A CA 1
ATOM 1331 C C . PHE A 1 183 ? 8.336 20.297 28.812 1 55.78 183 PHE A C 1
ATOM 1333 O O . PHE A 1 183 ? 9.031 20.828 29.688 1 55.78 183 PHE A O 1
ATOM 1340 N N . ILE A 1 184 ? 7.824 20.938 27.812 1 50.38 184 ILE A N 1
ATOM 1341 C CA . ILE A 1 184 ? 7.805 22.391 27.984 1 50.38 184 ILE A CA 1
ATOM 1342 C C . ILE A 1 184 ? 7.129 22.734 29.312 1 50.38 184 ILE A C 1
ATOM 1344 O O . ILE A 1 184 ? 7.582 23.625 30.031 1 50.38 184 ILE A O 1
ATOM 1348 N N . ARG A 1 185 ? 6.145 21.953 29.594 1 51.91 185 ARG A N 1
ATOM 1349 C CA . ARG A 1 185 ? 5.461 22.297 30.844 1 51.91 185 ARG A CA 1
ATOM 1350 C C . ARG A 1 185 ? 6.133 21.625 32.031 1 51.91 185 ARG A C 1
ATOM 1352 O O . ARG A 1 185 ? 6.246 22.219 33.094 1 51.91 185 ARG A O 1
ATOM 1359 N N . ALA A 1 186 ? 6.414 20.297 31.891 1 51.94 186 ALA A N 1
ATOM 1360 C CA . ALA A 1 186 ? 6.887 19.516 33.031 1 51.94 186 ALA A CA 1
ATOM 1361 C C . ALA A 1 186 ? 8.414 19.547 33.125 1 51.94 186 ALA A C 1
ATOM 1363 O O . ALA A 1 186 ? 8.992 19 34.062 1 51.94 186 ALA A O 1
ATOM 1364 N N . ALA A 1 187 ? 9.164 19.781 32.031 1 46.06 187 ALA A N 1
ATOM 1365 C CA . ALA A 1 187 ? 10.594 19.75 32.312 1 46.06 187 ALA A CA 1
ATOM 1366 C C . ALA A 1 187 ? 10.898 20.297 33.688 1 46.06 187 ALA A C 1
ATOM 1368 O O . ALA A 1 187 ? 11.984 20.062 34.219 1 46.06 187 ALA A O 1
ATOM 1369 N N . ASP A 1 188 ? 10.398 21.391 33.938 1 43.16 188 ASP A N 1
ATOM 1370 C CA . ASP A 1 188 ? 10.906 21.953 35.188 1 43.16 188 ASP A CA 1
ATOM 1371 C C . ASP A 1 188 ? 10.461 21.109 36.406 1 43.16 188 ASP A C 1
ATOM 1373 O O . ASP A 1 188 ? 10.852 21.391 37.531 1 43.16 188 ASP A O 1
ATOM 1377 N N . ALA A 1 189 ? 9.344 20.297 36.312 1 46.25 189 ALA A N 1
ATOM 1378 C CA . ALA A 1 189 ? 8.992 19.703 37.594 1 46.25 189 ALA A CA 1
ATOM 1379 C C . ALA A 1 189 ? 9.836 18.453 37.875 1 46.25 189 ALA A C 1
ATOM 1381 O O . ALA A 1 189 ? 10.18 17.719 36.938 1 46.25 189 ALA A O 1
ATOM 1382 N N . VAL A 1 190 ? 10.57 18.141 38.969 1 53.03 190 VAL A N 1
ATOM 1383 C CA . VAL A 1 190 ? 11.672 17.391 39.531 1 53.03 190 VAL A CA 1
ATOM 1384 C C . VAL A 1 190 ? 11.617 15.938 39.062 1 53.03 190 VAL A C 1
ATOM 1386 O O . VAL A 1 190 ? 12.625 15.383 38.625 1 53.03 190 VAL A O 1
ATOM 1389 N N . GLY A 1 191 ? 10.859 14.836 39.656 1 54.84 191 GLY A N 1
ATOM 1390 C CA . GLY A 1 191 ? 11.055 13.461 40.094 1 54.84 191 GLY A CA 1
ATOM 1391 C C . GLY A 1 191 ? 10.336 12.461 39.188 1 54.84 191 GLY A C 1
ATOM 1392 O O . GLY A 1 191 ? 10.227 11.281 39.531 1 54.84 191 GLY A O 1
ATOM 1393 N N . SER A 1 192 ? 9.555 12.758 38.156 1 59.19 192 SER A N 1
ATOM 1394 C CA . SER A 1 192 ? 8.766 11.664 37.594 1 59.19 192 SER A CA 1
ATOM 1395 C C . SER A 1 192 ? 9.57 10.891 36.531 1 59.19 192 SER A C 1
ATOM 1397 O O . SER A 1 192 ? 10.297 11.492 35.75 1 59.19 192 SER A O 1
ATOM 1399 N N . SER A 1 193 ? 9.664 9.586 36.719 1 71.12 193 SER A N 1
ATOM 1400 C CA . SER A 1 193 ? 10.391 8.672 35.812 1 71.12 193 SER A CA 1
ATOM 1401 C C . SER A 1 193 ? 9.875 8.766 34.406 1 71.12 193 SER A C 1
ATOM 1403 O O . SER A 1 193 ? 8.695 9.031 34.156 1 71.12 193 SER A O 1
ATOM 1405 N N . ARG A 1 194 ? 10.719 8.969 33.375 1 72.5 194 ARG A N 1
ATOM 1406 C CA . ARG A 1 194 ? 10.445 9.062 31.953 1 72.5 194 ARG A CA 1
ATOM 1407 C C . ARG A 1 194 ? 9.414 8.023 31.516 1 72.5 194 ARG A C 1
ATOM 1409 O O . ARG A 1 194 ? 8.555 8.305 30.672 1 72.5 194 ARG A O 1
ATOM 1416 N N . ARG A 1 195 ? 9.492 6.906 32.156 1 74.44 195 ARG A N 1
ATOM 1417 C CA . ARG A 1 195 ? 8.578 5.82 31.812 1 74.44 195 ARG A CA 1
ATOM 1418 C C . ARG A 1 195 ? 7.156 6.148 32.25 1 74.44 195 ARG A C 1
ATOM 1420 O O . ARG A 1 195 ? 6.191 5.879 31.547 1 74.44 195 ARG A O 1
ATOM 1427 N N . ARG A 1 196 ? 7.074 6.707 33.344 1 72.44 196 ARG A N 1
ATOM 1428 C CA . ARG A 1 196 ? 5.758 7.07 33.875 1 72.44 196 ARG A CA 1
ATOM 1429 C C . ARG A 1 196 ? 5.129 8.18 33.031 1 72.44 196 ARG A C 1
ATOM 1431 O O . ARG A 1 196 ? 3.928 8.148 32.75 1 72.44 196 ARG A O 1
ATOM 1438 N N . THR A 1 197 ? 5.871 9.078 32.656 1 73.5 197 THR A N 1
ATOM 1439 C CA . THR A 1 197 ? 5.387 10.18 31.844 1 73.5 197 THR A CA 1
ATOM 1440 C C . THR A 1 197 ? 4.867 9.664 30.5 1 73.5 197 THR A C 1
ATOM 1442 O O . THR A 1 197 ? 3.828 10.125 30.016 1 73.5 197 THR A O 1
ATOM 1445 N N . LEU A 1 198 ? 5.52 8.688 30.031 1 77.19 198 LEU A N 1
ATOM 1446 C CA . LEU A 1 198 ? 5.148 8.125 28.734 1 77.19 198 LEU A CA 1
ATOM 1447 C C . LEU A 1 198 ? 3.795 7.426 28.812 1 77.19 198 LEU A C 1
ATOM 1449 O O . LEU A 1 198 ? 2.908 7.688 28 1 77.19 198 LEU A O 1
ATOM 1453 N N . TRP A 1 199 ? 3.664 6.648 29.828 1 77.06 199 TRP A N 1
ATOM 1454 C CA . TRP A 1 199 ? 2.498 5.773 29.906 1 77.06 199 TRP A CA 1
ATOM 1455 C C . TRP A 1 199 ? 1.294 6.52 30.469 1 77.06 199 TRP A C 1
ATOM 1457 O O . TRP A 1 199 ? 0.151 6.23 30.109 1 77.06 199 TRP A O 1
ATOM 1467 N N . VAL A 1 200 ? 1.567 7.551 31.266 1 74.88 200 VAL A N 1
ATOM 1468 C CA . VAL A 1 200 ? 0.468 8.211 31.953 1 74.88 200 VAL A CA 1
ATOM 1469 C C . VAL A 1 200 ? 0.08 9.484 31.219 1 74.88 200 VAL A C 1
ATOM 1471 O O . VAL A 1 200 ? -1.098 9.852 31.172 1 74.88 200 VAL A O 1
ATOM 1474 N N . HIS A 1 201 ? 1.063 10.078 30.609 1 75.56 201 HIS A N 1
ATOM 1475 C CA . HIS A 1 201 ? 0.763 11.391 30.047 1 75.56 201 HIS A CA 1
ATOM 1476 C C . HIS A 1 201 ? 0.785 11.359 28.516 1 75.56 201 HIS A C 1
ATOM 1478 O O . HIS A 1 201 ? -0.113 11.898 27.875 1 75.56 201 HIS A O 1
ATOM 1484 N N . VAL A 1 202 ? 1.671 10.672 27.984 1 83.69 202 VAL A N 1
ATOM 1485 C CA . VAL A 1 202 ? 1.843 10.734 26.531 1 83.69 202 VAL A CA 1
ATOM 1486 C C . VAL A 1 202 ? 0.863 9.789 25.859 1 83.69 202 VAL A C 1
ATOM 1488 O O . VAL A 1 202 ? 0.143 10.18 24.938 1 83.69 202 VAL A O 1
ATOM 1491 N N . LEU A 1 203 ? 0.792 8.594 26.375 1 85.25 203 LEU A N 1
ATOM 1492 C CA . LEU A 1 203 ? 0.019 7.539 25.719 1 85.25 203 LEU A CA 1
ATOM 1493 C C . LEU A 1 203 ? -1.451 7.93 25.609 1 85.25 203 LEU A C 1
ATOM 1495 O O . LEU A 1 203 ? -2.055 7.809 24.547 1 85.25 203 LEU A O 1
ATOM 1499 N N . PRO A 1 204 ? -2.059 8.43 26.688 1 81.69 204 PRO A N 1
ATOM 1500 C CA . PRO A 1 204 ? -3.463 8.828 26.578 1 81.69 204 PRO A CA 1
ATOM 1501 C C . PRO A 1 204 ? -3.672 9.969 25.578 1 81.69 204 PRO A C 1
ATOM 1503 O O . PRO A 1 204 ? -4.738 10.07 24.969 1 81.69 204 PRO A O 1
ATOM 1506 N N . ASN A 1 205 ? -2.658 10.758 25.375 1 82.69 205 ASN A N 1
ATOM 1507 C CA . ASN A 1 205 ? -2.781 11.914 24.5 1 82.69 205 ASN A CA 1
ATOM 1508 C C . ASN A 1 205 ? -2.547 11.539 23.031 1 82.69 205 ASN A C 1
ATOM 1510 O O . ASN A 1 205 ? -2.891 12.305 22.141 1 82.69 205 ASN A O 1
ATOM 1514 N N . ILE A 1 206 ? -2.023 10.383 22.781 1 89.12 206 ILE A N 1
ATOM 1515 C CA . ILE A 1 206 ? -1.776 10.008 21.406 1 89.12 206 ILE A CA 1
ATOM 1516 C C . ILE A 1 206 ? -2.727 8.883 21 1 89.12 206 ILE A C 1
ATOM 1518 O O . ILE A 1 206 ? -2.588 8.312 19.906 1 89.12 206 ILE A O 1
ATOM 1522 N N . ALA A 1 207 ? -3.668 8.594 21.828 1 88.94 207 ALA A N 1
ATOM 1523 C CA . ALA A 1 207 ? -4.617 7.516 21.578 1 88.94 207 ALA A CA 1
ATOM 1524 C C . ALA A 1 207 ? -5.449 7.809 20.328 1 88.94 207 ALA A C 1
ATOM 1526 O O . ALA A 1 207 ? -5.777 6.898 19.562 1 88.94 207 ALA A O 1
ATOM 1527 N N . ALA A 1 208 ? -5.742 9.031 20.109 1 86.31 208 ALA A N 1
ATOM 1528 C CA . ALA A 1 208 ? -6.621 9.406 19 1 86.31 208 ALA A CA 1
ATOM 1529 C C . ALA A 1 208 ? -5.949 9.156 17.656 1 86.31 208 ALA A C 1
ATOM 1531 O O . ALA A 1 208 ? -6.469 8.406 16.828 1 86.31 208 ALA A O 1
ATOM 1532 N N . PRO A 1 209 ? -4.75 9.711 17.5 1 88.69 209 PRO A N 1
ATOM 1533 C CA . PRO A 1 209 ? -4.098 9.43 16.219 1 88.69 209 PRO A CA 1
ATOM 1534 C C . PRO A 1 209 ? -3.771 7.953 16.031 1 88.69 209 PRO A C 1
ATOM 1536 O O . PRO A 1 209 ? -3.785 7.449 14.906 1 88.69 209 PRO A O 1
ATOM 1539 N N . LEU A 1 210 ? -3.502 7.336 17.109 1 93.94 210 LEU A N 1
ATOM 1540 C CA . LEU A 1 210 ? -3.225 5.906 17.031 1 93.94 210 LEU A CA 1
ATOM 1541 C C . LEU A 1 210 ? -4.465 5.133 16.594 1 93.94 210 LEU A C 1
ATOM 1543 O O . LEU A 1 210 ? -4.379 4.238 15.758 1 93.94 210 LEU A O 1
ATOM 1547 N N . LEU A 1 211 ? -5.594 5.48 17.141 1 92.25 211 LEU A N 1
ATOM 1548 C CA . LEU A 1 211 ? -6.84 4.801 16.797 1 92.25 211 LEU A CA 1
ATOM 1549 C C . LEU A 1 211 ? -7.215 5.051 15.344 1 92.25 211 LEU A C 1
ATOM 1551 O O . LEU A 1 211 ? -7.691 4.145 14.656 1 92.25 211 LEU A O 1
ATOM 1555 N N . VAL A 1 212 ? -7.055 6.246 14.922 1 89.75 212 VAL A N 1
ATOM 1556 C CA . VAL A 1 212 ? -7.324 6.574 13.523 1 89.75 212 VAL A CA 1
ATOM 1557 C C . VAL A 1 212 ? -6.449 5.715 12.617 1 89.75 212 VAL A C 1
ATOM 1559 O O . VAL A 1 212 ? -6.953 5.07 11.688 1 89.75 212 VAL A O 1
ATOM 1562 N N . GLN A 1 213 ? -5.191 5.707 12.922 1 94.06 213 GLN A N 1
ATOM 1563 C CA . GLN A 1 213 ? -4.242 4.973 12.094 1 94.06 213 GLN A CA 1
ATOM 1564 C C . GLN A 1 213 ? -4.539 3.475 12.109 1 94.06 213 GLN A C 1
ATOM 1566 O O . GLN A 1 213 ? -4.465 2.811 11.07 1 94.06 213 GLN A O 1
ATOM 1571 N N . THR A 1 214 ? -4.844 2.975 13.25 1 96.19 214 THR A N 1
ATOM 1572 C CA . THR A 1 214 ? -5.133 1.551 13.383 1 96.19 214 THR A CA 1
ATOM 1573 C C . THR A 1 214 ? -6.359 1.17 12.562 1 96.19 214 THR A C 1
ATOM 1575 O O . THR A 1 214 ? -6.371 0.135 11.891 1 96.19 214 THR A O 1
ATOM 1578 N N . THR A 1 215 ? -7.371 1.981 12.594 1 92.88 215 THR A N 1
ATOM 1579 C CA . THR A 1 215 ? -8.602 1.697 11.859 1 92.88 215 THR A CA 1
ATOM 1580 C C . THR A 1 215 ? -8.352 1.701 10.359 1 92.88 215 THR A C 1
ATOM 1582 O O . THR A 1 215 ? -8.805 0.801 9.648 1 92.88 215 THR A O 1
ATOM 1585 N N . ILE A 1 216 ? -7.664 2.625 9.93 1 89.75 216 ILE A N 1
ATOM 1586 C CA . ILE A 1 216 ? -7.344 2.717 8.516 1 89.75 216 ILE A CA 1
ATOM 1587 C C . ILE A 1 216 ? -6.504 1.513 8.094 1 89.75 216 ILE A C 1
ATOM 1589 O O . ILE A 1 216 ? -6.758 0.901 7.055 1 89.75 216 ILE A O 1
ATOM 1593 N N . LEU A 1 217 ? -5.59 1.144 8.922 1 96 217 LEU A N 1
ATOM 1594 C CA . LEU A 1 217 ? -4.676 0.046 8.617 1 96 217 LEU A CA 1
ATOM 1595 C C . LEU A 1 217 ? -5.422 -1.284 8.578 1 96 217 LEU A C 1
ATOM 1597 O O . LEU A 1 217 ? -5.008 -2.211 7.875 1 96 217 LEU A O 1
ATOM 1601 N N . MET A 1 218 ? -6.508 -1.323 9.344 1 96.5 218 MET A N 1
ATOM 1602 C CA . MET A 1 218 ? -7.324 -2.529 9.281 1 96.5 218 MET A CA 1
ATOM 1603 C C . MET A 1 218 ? -7.867 -2.748 7.871 1 96.5 218 MET A C 1
ATOM 1605 O O . MET A 1 218 ? -7.875 -3.873 7.371 1 96.5 218 MET A O 1
ATOM 1609 N N . GLY A 1 219 ? -8.352 -1.734 7.301 1 94.94 219 GLY A N 1
ATOM 1610 C CA . GLY A 1 219 ? -8.805 -1.816 5.926 1 94.94 219 GLY A CA 1
ATOM 1611 C C . GLY A 1 219 ? -7.711 -2.215 4.953 1 94.94 219 GLY A C 1
ATOM 1612 O O . GLY A 1 219 ? -7.914 -3.082 4.102 1 94.94 219 GLY A O 1
ATOM 1613 N N . VAL A 1 220 ? -6.547 -1.646 5.117 1 93.31 220 VAL A N 1
ATOM 1614 C CA . VAL A 1 220 ? -5.41 -1.948 4.254 1 93.31 220 VAL A CA 1
ATOM 1615 C C . VAL A 1 220 ? -4.984 -3.402 4.449 1 93.31 220 VAL A C 1
ATOM 1617 O O . VAL A 1 220 ? -4.691 -4.105 3.479 1 93.31 220 VAL A O 1
ATOM 1620 N N . ALA A 1 221 ? -4.965 -3.764 5.664 1 96 221 ALA A N 1
ATOM 1621 C CA . ALA A 1 221 ? -4.586 -5.137 5.992 1 96 221 ALA A CA 1
ATOM 1622 C C . ALA A 1 221 ? -5.523 -6.141 5.328 1 96 221 ALA A C 1
ATOM 1624 O O . ALA A 1 221 ? -5.094 -7.211 4.895 1 96 221 ALA A O 1
ATOM 1625 N N . LEU A 1 222 ? -6.75 -5.797 5.348 1 96.69 222 LEU A N 1
ATOM 1626 C CA . LEU A 1 222 ? -7.715 -6.664 4.684 1 96.69 222 LEU A CA 1
ATOM 1627 C C . LEU A 1 222 ? -7.379 -6.832 3.207 1 96.69 222 LEU A C 1
ATOM 1629 O O . LEU A 1 222 ? -7.426 -7.941 2.674 1 96.69 222 LEU A O 1
ATOM 1633 N N . LEU A 1 223 ? -7.055 -5.836 2.604 1 94.62 223 LEU A N 1
ATOM 1634 C CA . LEU A 1 223 ? -6.719 -5.867 1.183 1 94.62 223 LEU A CA 1
ATOM 1635 C C . LEU A 1 223 ? -5.441 -6.656 0.94 1 94.62 223 LEU A C 1
ATOM 1637 O O . LEU A 1 223 ? -5.336 -7.387 -0.047 1 94.62 223 LEU A O 1
ATOM 1641 N N . VAL A 1 224 ? -4.488 -6.492 1.819 1 93.69 224 VAL A N 1
ATOM 1642 C CA . VAL A 1 224 ? -3.24 -7.234 1.698 1 93.69 224 VAL A CA 1
ATOM 1643 C C . VAL A 1 224 ? -3.5 -8.727 1.915 1 93.69 224 VAL A C 1
ATOM 1645 O O . VAL A 1 224 ? -2.984 -9.562 1.175 1 93.69 224 VAL A O 1
ATOM 1648 N N . GLU A 1 225 ? -4.293 -8.977 2.893 1 95.69 225 GLU A N 1
ATOM 1649 C CA . GLU A 1 225 ? -4.688 -10.367 3.111 1 95.69 225 GLU A CA 1
ATOM 1650 C C . GLU A 1 225 ? -5.348 -10.953 1.867 1 95.69 225 GLU A C 1
ATOM 1652 O O . GLU A 1 225 ? -5.027 -12.07 1.455 1 95.69 225 GLU A O 1
ATOM 1657 N N . ALA A 1 226 ? -6.281 -10.25 1.363 1 96.06 226 ALA A N 1
ATOM 1658 C CA . ALA A 1 226 ? -6.98 -10.719 0.168 1 96.06 226 ALA A CA 1
ATOM 1659 C C . ALA A 1 226 ? -6.004 -10.953 -0.98 1 96.06 226 ALA A C 1
ATOM 1661 O O . ALA A 1 226 ? -6.125 -11.938 -1.713 1 96.06 226 ALA A O 1
ATOM 1662 N N . SER A 1 227 ? -5.055 -10.117 -1.109 1 93.12 227 SER A N 1
ATOM 1663 C CA . SER A 1 227 ? -4.051 -10.258 -2.158 1 93.12 227 SER A CA 1
ATOM 1664 C C . SER A 1 227 ? -3.203 -11.508 -1.953 1 93.12 227 SER A C 1
ATOM 1666 O O . SER A 1 227 ? -2.963 -12.266 -2.896 1 93.12 227 SER A O 1
ATOM 1668 N N . LEU A 1 228 ? -2.781 -11.742 -0.754 1 93 228 LEU A N 1
ATOM 1669 C CA . LEU A 1 228 ? -1.937 -12.898 -0.456 1 93 228 LEU A CA 1
ATOM 1670 C C . LEU A 1 228 ? -2.729 -14.195 -0.566 1 93 228 LEU A C 1
ATOM 1672 O O . LEU A 1 228 ? -2.195 -15.219 -1.003 1 93 228 LEU A O 1
ATOM 1676 N N . SER A 1 229 ? -4 -14.117 -0.176 1 95.56 229 SER A N 1
ATOM 1677 C CA . SER A 1 229 ? -4.852 -15.289 -0.34 1 95.56 229 SER A CA 1
ATOM 1678 C C . SER A 1 229 ? -5.16 -15.547 -1.812 1 95.56 229 SER A C 1
ATOM 1680 O O . SER A 1 229 ? -5.285 -16.703 -2.232 1 95.56 229 SER A O 1
ATOM 1682 N N . PHE A 1 230 ? -5.285 -14.531 -2.549 1 93.75 230 PHE A N 1
ATOM 1683 C CA . PHE A 1 230 ? -5.449 -14.648 -3.992 1 93.75 230 PHE A CA 1
ATOM 1684 C C . PHE A 1 230 ? -4.254 -15.359 -4.617 1 93.75 230 PHE A C 1
ATOM 1686 O O . PHE A 1 230 ? -4.406 -16.125 -5.57 1 93.75 230 PHE A O 1
ATOM 1693 N N . LEU A 1 231 ? -3.109 -15.164 -4.008 1 90.88 231 LEU A N 1
ATOM 1694 C CA . LEU A 1 231 ? -1.892 -15.797 -4.5 1 90.88 231 LEU A CA 1
ATOM 1695 C C . LEU A 1 231 ? -1.737 -17.203 -3.924 1 90.88 231 LEU A C 1
ATOM 1697 O O . LEU A 1 231 ? -0.793 -17.922 -4.266 1 90.88 231 LEU A O 1
ATOM 1701 N N . GLY A 1 232 ? -2.621 -17.516 -3.062 1 92.19 232 GLY A N 1
ATOM 1702 C CA . GLY A 1 232 ? -2.584 -18.844 -2.48 1 92.19 232 GLY A CA 1
ATOM 1703 C C . GLY A 1 232 ? -1.689 -18.938 -1.258 1 92.19 232 GLY A C 1
ATOM 1704 O O . GLY A 1 232 ? -1.364 -20.047 -0.802 1 92.19 232 GLY A O 1
ATOM 1705 N N . LEU A 1 233 ? -1.316 -17.828 -0.697 1 92.38 233 LEU A N 1
ATOM 1706 C CA . LEU A 1 233 ? -0.35 -17.828 0.396 1 92.38 233 LEU A CA 1
ATOM 1707 C C . LEU A 1 233 ? -1.041 -17.578 1.732 1 92.38 233 LEU A C 1
ATOM 1709 O O . LEU A 1 233 ? -0.464 -17.844 2.791 1 92.38 233 LEU A O 1
ATOM 1713 N N . GLY A 1 234 ? -2.209 -17.016 1.688 1 94.31 234 GLY A N 1
ATOM 1714 C CA . GLY A 1 234 ? -2.926 -16.656 2.904 1 94.31 234 GLY A CA 1
ATOM 1715 C C . GLY A 1 234 ? -3.715 -17.828 3.486 1 94.31 234 GLY A C 1
ATOM 1716 O O . GLY A 1 234 ? -3.135 -18.828 3.889 1 94.31 234 GLY A O 1
ATOM 1717 N N . VAL A 1 235 ? -4.984 -17.703 3.371 1 95.5 235 VAL A N 1
ATOM 1718 C CA . VAL A 1 235 ? -5.859 -18.734 3.9 1 95.5 235 VAL A CA 1
ATOM 1719 C C . VAL A 1 235 ? -5.691 -20.016 3.086 1 95.5 235 VAL A C 1
ATOM 1721 O O . VAL A 1 235 ? -5.574 -19.969 1.859 1 95.5 235 VAL A O 1
ATOM 1724 N N . GLN A 1 236 ? -5.668 -21.125 3.791 1 95.62 236 GLN A N 1
ATOM 1725 C CA . GLN A 1 236 ? -5.5 -22.422 3.125 1 95.62 236 GLN A CA 1
ATOM 1726 C C . GLN A 1 236 ? -6.809 -23.203 3.102 1 95.62 236 GLN A C 1
ATOM 1728 O O . GLN A 1 236 ? -7.594 -23.141 4.051 1 95.62 236 GLN A O 1
ATOM 1733 N N . PRO A 1 237 ? -6.992 -23.922 2 1 92.62 237 PRO A N 1
ATOM 1734 C CA . PRO A 1 237 ? -8.18 -24.781 1.95 1 92.62 237 PRO A CA 1
ATOM 1735 C C . PRO A 1 237 ? -8.258 -25.75 3.127 1 92.62 237 PRO A C 1
ATOM 1737 O O . PRO A 1 237 ? -7.227 -26.203 3.629 1 92.62 237 PRO A O 1
ATOM 1740 N N . PRO A 1 238 ? -9.484 -26.078 3.615 1 93.19 238 PRO A N 1
ATOM 1741 C CA . PRO A 1 238 ? -10.797 -25.781 3.029 1 93.19 238 PRO A CA 1
ATOM 1742 C C . PRO A 1 238 ? -11.336 -24.406 3.434 1 93.19 238 PRO A C 1
ATOM 1744 O O . PRO A 1 238 ? -12.375 -23.984 2.936 1 93.19 238 PRO A O 1
ATOM 1747 N N . ASP A 1 239 ? -10.539 -23.719 4.316 1 91.94 239 ASP A N 1
ATOM 1748 C CA . ASP A 1 239 ? -10.992 -22.406 4.754 1 91.94 239 ASP A CA 1
ATOM 1749 C C . ASP A 1 239 ? -11.008 -21.406 3.588 1 91.94 239 ASP A C 1
ATOM 1751 O O . ASP A 1 239 ? -10.219 -21.531 2.648 1 91.94 239 ASP A O 1
ATOM 1755 N N . ALA A 1 240 ? -11.977 -20.547 3.729 1 93.94 240 ALA A N 1
ATOM 1756 C CA . ALA A 1 240 ? -12.102 -19.562 2.66 1 93.94 240 ALA A CA 1
ATOM 1757 C C . ALA A 1 240 ? -11.938 -18.141 3.201 1 93.94 240 ALA A C 1
ATOM 1759 O O . ALA A 1 240 ? -12.219 -17.891 4.371 1 93.94 240 ALA A O 1
ATOM 1760 N N . SER A 1 241 ? -11.414 -17.328 2.4 1 96.62 241 SER A N 1
ATOM 1761 C CA . SER A 1 241 ? -11.453 -15.883 2.543 1 96.62 241 SER A CA 1
ATOM 1762 C C . SER A 1 241 ? -12 -15.219 1.284 1 96.62 241 SER A C 1
ATOM 1764 O O . SER A 1 241 ? -12.141 -15.867 0.245 1 96.62 241 SER A O 1
ATOM 1766 N N . TRP A 1 242 ? -12.406 -14.055 1.442 1 96.94 242 TRP A N 1
ATOM 1767 C CA . TRP A 1 242 ? -12.906 -13.359 0.261 1 96.94 242 TRP A CA 1
ATOM 1768 C C . TRP A 1 242 ? -11.82 -13.242 -0.803 1 96.94 242 TRP A C 1
ATOM 1770 O O . TRP A 1 242 ? -12.117 -13.266 -2.002 1 96.94 242 TRP A O 1
ATOM 1780 N N . GLY A 1 243 ? -10.555 -13.18 -0.36 1 95.5 243 GLY A N 1
ATOM 1781 C CA . GLY A 1 243 ? -9.438 -13.195 -1.288 1 95.5 243 GLY A CA 1
ATOM 1782 C C . GLY A 1 243 ? -9.289 -14.508 -2.029 1 95.5 243 GLY A C 1
ATOM 1783 O O . GLY A 1 243 ? -9.086 -14.523 -3.244 1 95.5 243 GLY A O 1
ATOM 1784 N N . SER A 1 244 ? -9.406 -15.594 -1.321 1 96.06 244 SER A N 1
ATOM 1785 C CA . SER A 1 244 ? -9.297 -16.906 -1.967 1 96.06 244 SER A CA 1
ATOM 1786 C C . SER A 1 244 ? -10.492 -17.172 -2.879 1 96.06 244 SER A C 1
ATOM 1788 O O . SER A 1 244 ? -10.359 -17.844 -3.896 1 96.06 244 SER A O 1
ATOM 1790 N N . MET A 1 245 ? -11.617 -16.594 -2.488 1 96.25 245 MET A N 1
ATOM 1791 C CA . MET A 1 245 ? -12.789 -16.719 -3.34 1 96.25 245 MET A CA 1
ATOM 1792 C C . MET A 1 245 ? -12.617 -15.945 -4.637 1 96.25 245 MET A C 1
ATOM 1794 O O . MET A 1 245 ? -13.078 -16.375 -5.695 1 96.25 245 MET A O 1
ATOM 1798 N N . LEU A 1 246 ? -11.953 -14.859 -4.574 1 94.81 246 LEU A N 1
ATOM 1799 C CA . LEU A 1 246 ? -11.641 -14.086 -5.777 1 94.81 246 LEU A CA 1
ATOM 1800 C C . LEU A 1 246 ? -10.672 -14.852 -6.676 1 94.81 246 LEU A C 1
ATOM 1802 O O . LEU A 1 246 ? -10.758 -14.758 -7.902 1 94.81 246 LEU A O 1
ATOM 1806 N N . LYS A 1 247 ? -9.758 -15.531 -6.066 1 94.19 247 LYS A N 1
ATOM 1807 C CA . LYS A 1 247 ? -8.852 -16.375 -6.836 1 94.19 247 LYS A CA 1
ATOM 1808 C C . LYS A 1 247 ? -9.617 -17.406 -7.66 1 94.19 247 LYS A C 1
ATOM 1810 O O . LYS A 1 247 ? -9.367 -17.562 -8.852 1 94.19 247 LYS A O 1
ATOM 1815 N N . ALA A 1 248 ? -10.531 -18.094 -6.98 1 93.88 248 ALA A N 1
ATOM 1816 C CA . ALA A 1 248 ? -11.336 -19.094 -7.652 1 93.88 248 ALA A CA 1
ATOM 1817 C C . ALA A 1 248 ? -12.172 -18.484 -8.766 1 93.88 248 ALA A C 1
ATOM 1819 O O . ALA A 1 248 ? -12.297 -19.062 -9.852 1 93.88 248 ALA A O 1
ATOM 1820 N N . ALA A 1 249 ? -12.734 -17.328 -8.469 1 92.44 249 ALA A N 1
ATOM 1821 C CA . ALA A 1 249 ? -13.531 -16.625 -9.469 1 92.44 249 ALA A CA 1
ATOM 1822 C C . ALA A 1 249 ? -12.68 -16.25 -10.68 1 92.44 249 ALA A C 1
ATOM 1824 O O . ALA A 1 249 ? -13.109 -16.406 -11.828 1 92.44 249 ALA A O 1
ATOM 1825 N N . TYR A 1 250 ? -11.508 -15.844 -10.422 1 90.06 250 TYR A N 1
ATOM 1826 C CA . TYR A 1 250 ? -10.586 -15.453 -11.477 1 90.06 250 TYR A CA 1
ATOM 1827 C C . TYR A 1 250 ? -10.211 -16.641 -12.352 1 90.06 250 TYR A C 1
ATOM 1829 O O . TYR A 1 250 ? -10.195 -16.547 -13.578 1 90.06 250 TYR A O 1
ATOM 1837 N N . ALA A 1 251 ? -9.922 -17.734 -11.711 1 91.38 251 ALA A N 1
ATOM 1838 C CA . ALA A 1 251 ? -9.5 -18.938 -12.422 1 91.38 251 ALA A CA 1
ATOM 1839 C C . ALA A 1 251 ? -10.625 -19.484 -13.305 1 91.38 251 ALA A C 1
ATOM 1841 O O . ALA A 1 251 ? -10.375 -20.234 -14.242 1 91.38 251 ALA A O 1
ATOM 1842 N N . ASN A 1 252 ? -11.812 -19.062 -12.984 1 91.69 252 ASN A N 1
ATOM 1843 C CA . ASN A 1 252 ? -12.969 -19.578 -13.719 1 91.69 252 ASN A CA 1
ATOM 1844 C C . ASN A 1 252 ? -13.766 -18.438 -14.359 1 91.69 252 ASN A C 1
ATOM 1846 O O . ASN A 1 252 ? -14.992 -18.516 -14.484 1 91.69 252 ASN A O 1
ATOM 1850 N N . GLN A 1 253 ? -13.086 -17.438 -14.703 1 87.44 253 GLN A N 1
ATOM 1851 C CA . GLN A 1 253 ? -13.727 -16.188 -15.117 1 87.44 253 GLN A CA 1
ATOM 1852 C C . GLN A 1 253 ? -14.508 -16.375 -16.406 1 87.44 253 GLN A C 1
ATOM 1854 O O . GLN A 1 253 ? -15.492 -15.68 -16.656 1 87.44 253 GLN A O 1
ATOM 1859 N N . PHE A 1 254 ? -14.094 -17.266 -17.281 1 87.69 254 PHE A N 1
ATOM 1860 C CA . PHE A 1 254 ? -14.758 -17.469 -18.547 1 87.69 254 PHE A CA 1
ATOM 1861 C C . PHE A 1 254 ? -15.977 -18.359 -18.391 1 87.69 254 PHE A C 1
ATOM 1863 O O . PHE A 1 254 ? -16.984 -18.172 -19.062 1 87.69 254 PHE A O 1
ATOM 1870 N N . ASP A 1 255 ? -15.945 -19.25 -17.422 1 88.5 255 ASP A N 1
ATOM 1871 C CA . ASP A 1 255 ? -17.062 -20.156 -17.156 1 88.5 255 ASP A CA 1
ATOM 1872 C C . ASP A 1 255 ? -18.094 -19.516 -16.25 1 88.5 255 ASP A C 1
ATOM 1874 O O . ASP A 1 255 ? -19.297 -19.797 -16.359 1 88.5 255 ASP A O 1
ATOM 1878 N N . ALA A 1 256 ? -17.609 -18.703 -15.352 1 92.19 256 ALA A N 1
ATOM 1879 C CA . ALA A 1 256 ? -18.484 -18.078 -14.359 1 92.19 256 ALA A CA 1
ATOM 1880 C C . ALA A 1 256 ? -18.078 -16.625 -14.117 1 92.19 256 ALA A C 1
ATOM 1882 O O . ALA A 1 256 ? -17.625 -16.281 -13.031 1 92.19 256 ALA A O 1
ATOM 1883 N N . PRO A 1 257 ? -18.469 -15.766 -15.023 1 89.12 257 PRO A N 1
ATOM 1884 C CA . PRO A 1 257 ? -17.984 -14.383 -14.969 1 89.12 257 PRO A CA 1
ATOM 1885 C C . PRO A 1 257 ? -18.562 -13.602 -13.781 1 89.12 257 PRO A C 1
ATOM 1887 O O . PRO A 1 257 ? -17.953 -12.625 -13.336 1 89.12 257 PRO A O 1
ATOM 1890 N N . TYR A 1 258 ? -19.609 -14.094 -13.172 1 91.56 258 TYR A N 1
ATOM 1891 C CA . TYR A 1 258 ? -20.266 -13.328 -12.109 1 91.56 258 TYR A CA 1
ATOM 1892 C C . TYR A 1 258 ? -19.828 -13.828 -10.734 1 91.56 258 TYR A C 1
ATOM 1894 O O . TYR A 1 258 ? -20.234 -13.281 -9.711 1 91.56 258 TYR A O 1
ATOM 1902 N N . ALA A 1 259 ? -18.938 -14.844 -10.742 1 93.94 259 ALA A N 1
ATOM 1903 C CA . ALA A 1 259 ? -18.516 -15.438 -9.477 1 93.94 259 ALA A CA 1
ATOM 1904 C C . ALA A 1 259 ? -17.719 -14.43 -8.641 1 93.94 259 ALA A C 1
ATOM 1906 O O . ALA A 1 259 ? -17.578 -14.594 -7.426 1 93.94 259 ALA A O 1
ATOM 1907 N N . VAL A 1 260 ? -17.219 -13.344 -9.281 1 92.56 260 VAL A N 1
ATOM 1908 C CA . VAL A 1 260 ? -16.375 -12.352 -8.625 1 92.56 260 VAL A CA 1
ATOM 1909 C C . VAL A 1 260 ? -17.234 -11.367 -7.84 1 92.56 260 VAL A C 1
ATOM 1911 O O . VAL A 1 260 ? -16.75 -10.719 -6.91 1 92.56 260 VAL A O 1
ATOM 1914 N N . VAL A 1 261 ? -18.469 -11.32 -8.039 1 93.75 261 VAL A N 1
ATOM 1915 C CA . VAL A 1 261 ? -19.344 -10.25 -7.574 1 93.75 261 VAL A CA 1
ATOM 1916 C C . VAL A 1 261 ? -19.578 -10.391 -6.074 1 93.75 261 VAL A C 1
ATOM 1918 O O . VAL A 1 261 ? -19.375 -9.445 -5.309 1 93.75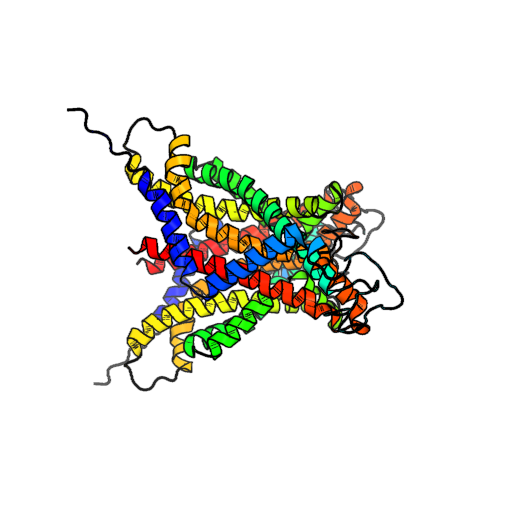 261 VAL A O 1
ATOM 1921 N N . PRO A 1 262 ? -19.922 -11.57 -5.578 1 95.69 262 PRO A N 1
ATOM 1922 C CA . PRO A 1 262 ? -20.266 -11.641 -4.156 1 95.69 262 PRO A CA 1
ATOM 1923 C C . PRO A 1 262 ? -19.062 -11.32 -3.254 1 95.69 262 PRO A C 1
ATOM 1925 O O . PRO A 1 262 ? -19.156 -10.438 -2.395 1 95.69 262 PRO A O 1
ATOM 1928 N N . PRO A 1 263 ? -17.922 -12 -3.424 1 95.62 263 PRO A N 1
ATOM 1929 C CA . PRO A 1 263 ? -16.797 -11.633 -2.564 1 95.62 263 PRO A CA 1
ATOM 1930 C C . PRO A 1 263 ? -16.297 -10.203 -2.816 1 95.62 263 PRO A C 1
ATOM 1932 O O . PRO A 1 263 ? -15.836 -9.539 -1.893 1 95.62 263 PRO A O 1
ATOM 1935 N N . GLY A 1 264 ? -16.484 -9.711 -4.051 1 93.69 264 GLY A N 1
ATOM 1936 C CA . GLY A 1 264 ? -16.109 -8.344 -4.375 1 93.69 264 GLY A CA 1
ATOM 1937 C C . GLY A 1 264 ? -16.922 -7.305 -3.623 1 93.69 264 GLY A C 1
ATOM 1938 O O . GLY A 1 264 ? -16.375 -6.352 -3.072 1 93.69 264 GLY A O 1
ATOM 1939 N N . ILE A 1 265 ? -18.188 -7.5 -3.574 1 94.44 265 ILE A N 1
ATOM 1940 C CA . ILE A 1 265 ? -19.078 -6.586 -2.875 1 94.44 265 ILE A CA 1
ATOM 1941 C C . ILE A 1 265 ? -18.781 -6.609 -1.378 1 94.44 265 ILE A C 1
ATOM 1943 O O . ILE A 1 265 ? -18.734 -5.562 -0.731 1 94.44 265 ILE A O 1
ATOM 1947 N N . ALA A 1 266 ? -18.562 -7.816 -0.91 1 96.06 266 ALA A N 1
ATOM 1948 C CA . ALA A 1 266 ? -18.219 -7.941 0.505 1 96.06 266 ALA A CA 1
ATOM 1949 C C . ALA A 1 266 ? -16.938 -7.172 0.833 1 96.06 266 ALA A C 1
ATOM 1951 O O . ALA A 1 266 ? -16.875 -6.48 1.85 1 96.06 266 ALA A O 1
ATOM 1952 N N . MET A 1 267 ? -15.984 -7.223 -0.007 1 94.81 267 MET A N 1
ATOM 1953 C CA . MET A 1 267 ? -14.711 -6.531 0.167 1 94.81 267 MET A CA 1
ATOM 1954 C C . MET A 1 267 ? -14.906 -5.02 0.155 1 94.81 267 MET A C 1
ATOM 1956 O O . MET A 1 267 ? -14.422 -4.316 1.044 1 94.81 267 MET A O 1
ATOM 1960 N N . VAL A 1 268 ? -15.664 -4.547 -0.798 1 92.31 268 VAL A N 1
ATOM 1961 C CA . VAL A 1 268 ? -15.898 -3.115 -0.964 1 92.31 268 VAL A CA 1
ATOM 1962 C C . VAL A 1 268 ? -16.609 -2.562 0.268 1 92.31 268 VAL A C 1
ATOM 1964 O O . VAL A 1 268 ? -16.188 -1.548 0.831 1 92.31 268 VAL A O 1
ATOM 1967 N N . LEU A 1 269 ? -17.609 -3.246 0.703 1 94.94 269 LEU A N 1
ATOM 1968 C CA . LEU A 1 269 ? -18.375 -2.789 1.849 1 94.94 269 LEU A CA 1
ATOM 1969 C C . LEU A 1 269 ? -17.516 -2.736 3.105 1 94.94 269 LEU A C 1
ATOM 1971 O O . LEU A 1 269 ? -17.625 -1.799 3.898 1 94.94 269 LEU A O 1
ATOM 1975 N N . THR A 1 270 ? -16.703 -3.686 3.25 1 96 270 THR A N 1
ATOM 1976 C CA . THR A 1 270 ? -15.891 -3.764 4.453 1 96 270 THR A CA 1
ATOM 1977 C C . THR A 1 270 ? -14.82 -2.674 4.457 1 96 270 THR A C 1
ATOM 1979 O O . THR A 1 270 ? -14.625 -1.993 5.465 1 96 270 THR A O 1
ATOM 1982 N N . VAL A 1 271 ? -14.172 -2.518 3.377 1 92.69 271 VAL A N 1
ATOM 1983 C CA . VAL A 1 271 ? -13.148 -1.485 3.271 1 92.69 271 VAL A CA 1
ATOM 1984 C C . VAL A 1 271 ? -13.773 -0.11 3.486 1 92.69 271 VAL A C 1
ATOM 1986 O O . VAL A 1 271 ? -13.219 0.73 4.195 1 92.69 271 VAL A O 1
ATOM 1989 N N . LEU A 1 272 ? -14.906 0.095 2.922 1 90.69 272 LEU A N 1
ATOM 1990 C CA . LEU A 1 272 ? -15.633 1.349 3.1 1 90.69 272 LEU A CA 1
ATOM 1991 C C . LEU A 1 272 ? -15.984 1.567 4.566 1 90.69 272 LEU A C 1
ATOM 1993 O O . LEU A 1 272 ? -15.914 2.693 5.066 1 90.69 272 LEU A O 1
ATOM 1997 N N . ALA A 1 273 ? -16.359 0.507 5.137 1 94.94 273 ALA A N 1
ATOM 1998 C CA . ALA A 1 273 ? -16.734 0.604 6.547 1 94.94 273 ALA A CA 1
ATOM 1999 C C . ALA A 1 273 ? -15.539 1.041 7.391 1 94.94 273 ALA A C 1
ATOM 2001 O O . ALA A 1 273 ? -15.641 1.978 8.188 1 94.94 273 ALA A O 1
ATOM 2002 N N . PHE A 1 274 ? -14.43 0.435 7.238 1 93.06 274 PHE A N 1
ATOM 2003 C CA . PHE A 1 274 ? -13.234 0.78 8 1 93.06 274 PHE A CA 1
ATOM 2004 C C . PHE A 1 274 ? -12.812 2.217 7.719 1 93.06 274 PHE A C 1
ATOM 2006 O O . PHE A 1 274 ? -12.461 2.959 8.641 1 93.06 274 PHE A O 1
ATOM 2013 N N . ASN A 1 275 ? -12.883 2.617 6.512 1 87.81 275 ASN A N 1
ATOM 2014 C CA . ASN A 1 275 ? -12.492 3.977 6.145 1 87.81 275 ASN A CA 1
ATOM 2015 C C . ASN A 1 275 ? -13.438 5.012 6.75 1 87.81 275 ASN A C 1
ATOM 2017 O O . ASN A 1 275 ? -13 6.051 7.238 1 87.81 275 ASN A O 1
ATOM 2021 N N . THR A 1 276 ? -14.68 4.684 6.672 1 90.38 276 THR A N 1
ATOM 2022 C CA . THR A 1 276 ? -15.688 5.594 7.211 1 90.38 276 THR A CA 1
ATOM 2023 C C . THR A 1 276 ? -15.523 5.746 8.719 1 90.38 276 THR A C 1
ATOM 2025 O O . THR A 1 276 ? -15.625 6.852 9.25 1 90.38 276 THR A O 1
ATOM 2028 N N . ILE A 1 277 ? -15.258 4.66 9.336 1 93.06 277 ILE A N 1
ATOM 2029 C CA . ILE A 1 277 ? -15.039 4.699 10.773 1 93.06 277 ILE A CA 1
ATOM 2030 C C . ILE A 1 277 ? -13.781 5.508 11.086 1 93.06 277 ILE A C 1
ATOM 2032 O O . ILE A 1 277 ? -13.789 6.359 11.984 1 93.06 277 ILE A O 1
ATOM 2036 N N . GLY A 1 278 ? -12.742 5.258 10.367 1 89.19 278 GLY A N 1
ATOM 2037 C CA . GLY A 1 278 ? -11.523 6.02 10.531 1 89.19 278 GLY A CA 1
ATOM 2038 C C . GLY A 1 278 ? -11.719 7.516 10.367 1 89.19 278 GLY A C 1
ATOM 2039 O O . GLY A 1 278 ? -11.219 8.305 11.164 1 89.19 278 GLY A O 1
ATOM 2040 N N . ASP A 1 279 ? -12.414 7.922 9.375 1 85.5 279 ASP A N 1
ATOM 2041 C CA . ASP A 1 279 ? -12.711 9.328 9.125 1 85.5 279 ASP A CA 1
ATOM 2042 C C . ASP A 1 279 ? -13.531 9.93 10.266 1 85.5 279 ASP A C 1
ATOM 2044 O O . ASP A 1 279 ? -13.289 11.062 10.68 1 85.5 279 ASP A O 1
ATOM 2048 N N . ALA A 1 280 ? -14.469 9.188 10.695 1 89.62 280 ALA A N 1
ATOM 2049 C CA . ALA A 1 280 ? -15.328 9.672 11.773 1 89.62 280 ALA A CA 1
ATOM 2050 C C . ALA A 1 280 ? -14.523 9.883 13.055 1 89.62 280 ALA A C 1
ATOM 2052 O O . ALA A 1 280 ? -14.742 10.859 13.781 1 89.62 280 ALA A O 1
ATOM 2053 N N . ILE A 1 281 ? -13.648 9.008 13.344 1 89.31 281 ILE A N 1
ATOM 2054 C CA . ILE A 1 281 ? -12.797 9.133 14.523 1 89.31 281 ILE A CA 1
ATOM 2055 C C . ILE A 1 281 ? -11.891 10.352 14.367 1 89.31 281 ILE A C 1
ATOM 2057 O O . ILE A 1 281 ? -11.719 11.133 15.312 1 89.31 281 ILE A O 1
ATOM 2061 N N . ARG A 1 282 ? -11.352 10.461 13.227 1 85.94 282 ARG A N 1
ATOM 2062 C CA . ARG A 1 282 ? -10.477 11.602 12.945 1 85.94 282 ARG A CA 1
ATOM 2063 C C . ARG A 1 282 ? -11.219 12.922 13.164 1 85.94 282 ARG A C 1
ATOM 2065 O O . ARG A 1 282 ? -10.68 13.836 13.789 1 85.94 282 ARG A O 1
ATOM 2072 N N . ASP A 1 283 ? -12.398 13.016 12.695 1 84.88 283 ASP A N 1
ATOM 2073 C CA . ASP A 1 283 ? -13.219 14.219 12.844 1 84.88 283 ASP A CA 1
ATOM 2074 C C . ASP A 1 283 ? -13.531 14.484 14.312 1 84.88 283 ASP A C 1
ATOM 2076 O O . ASP A 1 283 ? -13.5 15.633 14.758 1 84.88 283 ASP A O 1
ATOM 2080 N N . ALA A 1 284 ? -13.883 13.461 14.93 1 84.88 284 ALA A N 1
ATOM 2081 C CA . ALA A 1 284 ? -14.266 13.602 16.328 1 84.88 284 ALA A CA 1
ATOM 2082 C C . ALA A 1 284 ? -13.086 14.055 17.188 1 84.88 284 ALA A C 1
ATOM 2084 O O . ALA A 1 284 ? -13.25 14.836 18.125 1 84.88 284 ALA A O 1
ATOM 2085 N N . VAL A 1 285 ? -11.938 13.617 16.844 1 79.69 285 VAL A N 1
ATOM 2086 C CA . VAL A 1 285 ? -10.734 13.938 17.594 1 79.69 285 VAL A CA 1
ATOM 2087 C C . VAL A 1 285 ? -10.25 15.336 17.234 1 79.69 285 VAL A C 1
ATOM 2089 O O . VAL A 1 285 ? -9.766 16.078 18.094 1 79.69 285 VAL A O 1
ATOM 2092 N N . GLY A 1 286 ? -10.258 15.703 15.953 1 70.56 286 GLY A N 1
ATOM 2093 C CA . GLY A 1 286 ? -9.891 17.047 15.531 1 70.56 286 GLY A CA 1
ATOM 2094 C C . GLY A 1 286 ? -10.734 18.125 16.188 1 70.56 286 GLY A C 1
ATOM 2095 O O . GLY A 1 286 ? -10.242 19.219 16.469 1 70.56 286 GLY A O 1
ATOM 2096 N N . LEU A 1 287 ? -11.953 17.938 16.312 1 56.59 287 LEU A N 1
ATOM 2097 C CA . LEU A 1 287 ? -12.867 18.891 16.938 1 56.59 287 LEU A CA 1
ATOM 2098 C C . LEU A 1 287 ? -12.461 19.141 18.391 1 56.59 287 LEU A C 1
ATOM 2100 O O . LEU A 1 287 ? -12.656 20.25 18.906 1 56.59 287 LEU A O 1
ATOM 2104 N N . ARG A 1 288 ? -11.93 18.25 18.906 1 57.28 288 ARG A N 1
ATOM 2105 C CA . ARG A 1 288 ? -11.531 18.422 20.297 1 57.28 288 ARG A CA 1
ATOM 2106 C C . ARG A 1 288 ? -10.344 19.375 20.406 1 57.28 288 ARG A C 1
ATOM 2108 O O . ARG A 1 288 ? -10.211 20.094 21.406 1 57.28 288 ARG A O 1
ATOM 2115 N N . ARG A 1 289 ? -9.578 19.375 19.469 1 51.31 289 ARG A N 1
ATOM 2116 C CA . ARG A 1 289 ? -8.422 20.266 19.531 1 51.31 289 ARG A CA 1
ATOM 2117 C C . ARG A 1 289 ? -8.836 21.719 19.359 1 51.31 289 ARG A C 1
ATOM 2119 O O . ARG A 1 289 ? -8.141 22.625 19.812 1 51.31 289 ARG A O 1
ATOM 2126 N N . ARG A 1 290 ? -10 21.984 18.797 1 47.81 290 ARG A N 1
ATOM 2127 C CA . ARG A 1 290 ? -10.453 23.359 18.594 1 47.81 290 ARG A CA 1
ATOM 2128 C C . ARG A 1 290 ? -11.258 23.844 19.797 1 47.81 290 ARG A C 1
ATOM 2130 O O . ARG A 1 290 ? -11.445 25.047 19.969 1 47.81 290 ARG A O 1
ATOM 2137 N N . THR A 1 291 ? -11.836 23.062 20.578 1 42.91 291 THR A N 1
ATOM 2138 C CA . THR A 1 291 ? -12.57 23.578 21.734 1 42.91 291 THR A CA 1
ATOM 2139 C C . THR A 1 291 ? -11.68 23.578 22.969 1 42.91 291 THR A C 1
ATOM 2141 O O . THR A 1 291 ? -10.852 22.688 23.156 1 42.91 291 THR A O 1
ATOM 2144 N N . MET B 1 1 ? -4.855 58.969 -17.094 1 30.88 1 MET B N 1
ATOM 2145 C CA . MET B 1 1 ? -3.91 58.375 -16.141 1 30.88 1 MET B CA 1
ATOM 2146 C C . MET B 1 1 ? -4.262 56.906 -15.875 1 30.88 1 MET B C 1
ATOM 2148 O O . MET B 1 1 ? -5.172 56.625 -15.094 1 30.88 1 MET B O 1
ATOM 2152 N N . THR B 1 2 ? -4.211 55.969 -16.844 1 38 2 THR B N 1
ATOM 2153 C CA . THR B 1 2 ? -4.484 54.531 -16.969 1 38 2 THR B CA 1
ATOM 2154 C C . THR B 1 2 ? -3.662 53.75 -15.961 1 38 2 THR B C 1
ATOM 2156 O O . THR B 1 2 ? -2.432 53.75 -16 1 38 2 THR B O 1
ATOM 2159 N N . ALA B 1 3 ? -4.145 53.625 -14.727 1 46.16 3 ALA B N 1
ATOM 2160 C CA . ALA B 1 3 ? -3.57 52.781 -13.672 1 46.16 3 ALA B CA 1
ATOM 2161 C C . ALA B 1 3 ? -3.094 51.469 -14.234 1 46.16 3 ALA B C 1
ATOM 2163 O O . ALA B 1 3 ? -3.881 50.719 -14.82 1 46.16 3 ALA B O 1
ATOM 2164 N N . ALA B 1 4 ? -1.897 51.25 -14.656 1 41.59 4 ALA B N 1
ATOM 2165 C CA . ALA B 1 4 ? -1.198 50 -14.938 1 41.59 4 ALA B CA 1
ATOM 2166 C C . ALA B 1 4 ? -1.493 48.969 -13.867 1 41.59 4 ALA B C 1
ATOM 2168 O O . ALA B 1 4 ? -1.18 49.156 -12.688 1 41.59 4 ALA B O 1
ATOM 2169 N N . VAL B 1 5 ? -2.551 48.25 -13.977 1 39.47 5 VAL B N 1
ATOM 2170 C CA . VAL B 1 5 ? -2.734 46.969 -13.266 1 39.47 5 VAL B CA 1
ATOM 2171 C C . VAL B 1 5 ? -1.424 46.188 -13.258 1 39.47 5 VAL B C 1
ATOM 2173 O O . VAL B 1 5 ? -0.98 45.688 -14.297 1 39.47 5 VAL B O 1
ATOM 2176 N N 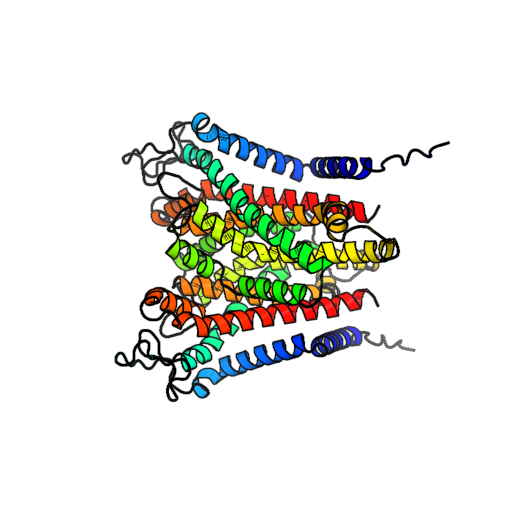. GLN B 1 6 ? -0.32 46.688 -12.617 1 36.28 6 GLN B N 1
ATOM 2177 C CA . GLN B 1 6 ? 0.846 45.844 -12.375 1 36.28 6 GLN B CA 1
ATOM 2178 C C . GLN B 1 6 ? 0.439 44.406 -12.172 1 36.28 6 GLN B C 1
ATOM 2180 O O . GLN B 1 6 ? -0.331 44.062 -11.258 1 36.28 6 GLN B O 1
ATOM 2185 N N . GLN B 1 7 ? 0.291 43.594 -13.211 1 37.91 7 GLN B N 1
ATOM 2186 C CA . GLN B 1 7 ? 0.145 42.125 -13.25 1 37.91 7 GLN B CA 1
ATOM 2187 C C . GLN B 1 7 ? 0.935 41.469 -12.125 1 37.91 7 GLN B C 1
ATOM 2189 O O . GLN B 1 7 ? 2.162 41.562 -12.078 1 37.91 7 GLN B O 1
ATOM 2194 N N . GLU B 1 8 ? 0.545 41.406 -10.898 1 38.31 8 GLU B N 1
ATOM 2195 C CA . GLU B 1 8 ? 0.945 40.594 -9.758 1 38.31 8 GLU B CA 1
ATOM 2196 C C . GLU B 1 8 ? 1.263 39.156 -10.188 1 38.31 8 GLU B C 1
ATOM 2198 O O . GLU B 1 8 ? 0.543 38.219 -9.836 1 38.31 8 GLU B O 1
ATOM 2203 N N . THR B 1 9 ? 1.429 38.812 -11.453 1 42.78 9 THR B N 1
ATOM 2204 C CA . THR B 1 9 ? 1.804 37.469 -11.938 1 42.78 9 THR B CA 1
ATOM 2205 C C . THR B 1 9 ? 3.088 37 -11.266 1 42.78 9 THR B C 1
ATOM 2207 O O . THR B 1 9 ? 3.518 35.875 -11.477 1 42.78 9 THR B O 1
ATOM 2210 N N . ALA B 1 10 ? 4.023 37.781 -10.758 1 44.47 10 ALA B N 1
ATOM 2211 C CA . ALA B 1 10 ? 5.383 37.5 -10.305 1 44.47 10 ALA B CA 1
ATOM 2212 C C . ALA B 1 10 ? 5.379 36.625 -9.047 1 44.47 10 ALA B C 1
ATOM 2214 O O . ALA B 1 10 ? 6.426 36.156 -8.625 1 44.47 10 ALA B O 1
ATOM 2215 N N . PRO B 1 11 ? 4.379 36.469 -8.289 1 45.59 11 PRO B N 1
ATOM 2216 C CA . PRO B 1 11 ? 4.445 35.844 -6.977 1 45.59 11 PRO B CA 1
ATOM 2217 C C . PRO B 1 11 ? 4.578 34.312 -7.066 1 45.59 11 PRO B C 1
ATOM 2219 O O . PRO B 1 11 ? 5.148 33.688 -6.172 1 45.59 11 PRO B O 1
ATOM 2222 N N . ALA B 1 12 ? 4.016 33.812 -8.18 1 50.5 12 ALA B N 1
ATOM 2223 C CA . ALA B 1 12 ? 3.99 32.344 -8.211 1 50.5 12 ALA B CA 1
ATOM 2224 C C . ALA B 1 12 ? 5.379 31.766 -8.484 1 50.5 12 ALA B C 1
ATOM 2226 O O . ALA B 1 12 ? 5.773 30.766 -7.883 1 50.5 12 ALA B O 1
ATOM 2227 N N . ARG B 1 13 ? 6.156 32.281 -9.531 1 49.66 13 ARG B N 1
ATOM 2228 C CA . ARG B 1 13 ? 7.496 31.797 -9.867 1 49.66 13 ARG B CA 1
ATOM 2229 C C . ARG B 1 13 ? 8.453 31.984 -8.695 1 49.66 13 ARG B C 1
ATOM 2231 O O . ARG B 1 13 ? 9.297 31.125 -8.43 1 49.66 13 ARG B O 1
ATOM 2238 N N . ARG B 1 14 ? 8.273 33.062 -8.016 1 53.59 14 ARG B N 1
ATOM 2239 C CA . ARG B 1 14 ? 9.094 33.375 -6.852 1 53.59 14 ARG B CA 1
ATOM 2240 C C . ARG B 1 14 ? 8.844 32.406 -5.715 1 53.59 14 ARG B C 1
ATOM 2242 O O . ARG B 1 14 ? 9.766 32.062 -4.977 1 53.59 14 ARG B O 1
ATOM 2249 N N . SER B 1 15 ? 7.656 31.812 -5.895 1 67.69 15 SER B N 1
ATOM 2250 C CA . SER B 1 15 ? 7.258 30.906 -4.816 1 67.69 15 SER B CA 1
ATOM 2251 C C . SER B 1 15 ? 7.836 29.516 -5.027 1 67.69 15 SER B C 1
ATOM 2253 O O . SER B 1 15 ? 8.352 28.906 -4.09 1 67.69 15 SER B O 1
ATOM 2255 N N . ARG B 1 16 ? 8.094 29.219 -6.379 1 70.31 16 ARG B N 1
ATOM 2256 C CA . ARG B 1 16 ? 8.641 27.891 -6.648 1 70.31 16 ARG B CA 1
ATOM 2257 C C . ARG B 1 16 ? 10.148 27.859 -6.398 1 70.31 16 ARG B C 1
ATOM 2259 O O . ARG B 1 16 ? 10.672 26.891 -5.855 1 70.31 16 ARG B O 1
ATOM 2266 N N . THR B 1 17 ? 10.734 28.844 -6.828 1 76.19 17 THR B N 1
ATOM 2267 C CA . THR B 1 17 ? 12.18 28.938 -6.652 1 76.19 17 THR B CA 1
ATOM 2268 C C . THR B 1 17 ? 12.539 28.969 -5.168 1 76.19 17 THR B C 1
ATOM 2270 O O . THR B 1 17 ? 13.562 28.422 -4.762 1 76.19 17 THR B O 1
ATOM 2273 N N . ARG B 1 18 ? 11.633 29.516 -4.434 1 78.56 18 ARG B N 1
ATOM 2274 C CA . ARG B 1 18 ? 11.875 29.578 -2.998 1 78.56 18 ARG B CA 1
ATOM 2275 C C . ARG B 1 18 ? 11.734 28.219 -2.344 1 78.56 18 ARG B C 1
ATOM 2277 O O . ARG B 1 18 ? 12.539 27.844 -1.482 1 78.56 18 ARG B O 1
ATOM 2284 N N . VAL B 1 19 ? 10.836 27.469 -2.797 1 80.56 19 VAL B N 1
ATOM 2285 C CA . VAL B 1 19 ? 10.625 26.141 -2.26 1 80.56 19 VAL B CA 1
ATOM 2286 C C . VAL B 1 19 ? 11.812 25.25 -2.604 1 80.56 19 VAL B C 1
ATOM 2288 O O . VAL B 1 19 ? 12.328 24.531 -1.742 1 80.56 19 VAL B O 1
ATOM 2291 N N . LEU B 1 20 ? 12.227 25.391 -3.848 1 83.06 20 LEU B N 1
ATOM 2292 C CA . LEU B 1 20 ? 13.375 24.594 -4.277 1 83.06 20 LEU B CA 1
ATOM 2293 C C . LEU B 1 20 ? 14.625 24.969 -3.484 1 83.06 20 LEU B C 1
ATOM 2295 O O . LEU B 1 20 ? 15.398 24.078 -3.104 1 83.06 20 LEU B O 1
ATOM 2299 N N . ARG B 1 21 ? 14.758 26.172 -3.277 1 86.62 21 ARG B N 1
ATOM 2300 C CA . ARG B 1 21 ? 15.914 26.641 -2.521 1 86.62 21 ARG B CA 1
ATOM 2301 C C . ARG B 1 21 ? 15.867 26.141 -1.082 1 86.62 21 ARG B C 1
ATOM 2303 O O . ARG B 1 21 ? 16.891 25.734 -0.528 1 86.62 21 ARG B O 1
ATOM 2310 N N . GLU B 1 22 ? 14.727 26.141 -0.586 1 87.88 22 GLU B N 1
ATOM 2311 C CA . GLU B 1 22 ? 14.555 25.672 0.787 1 87.88 22 GLU B CA 1
ATOM 2312 C C . GLU B 1 22 ? 14.781 24.172 0.89 1 87.88 22 GLU B C 1
ATOM 2314 O O . GLU B 1 22 ? 15.336 23.688 1.877 1 87.88 22 GLU B O 1
ATOM 2319 N N . VAL B 1 23 ? 14.398 23.484 -0.091 1 89.62 23 VAL B N 1
ATOM 2320 C CA . VAL B 1 23 ? 14.57 22.047 -0.127 1 89.62 23 VAL B CA 1
ATOM 2321 C C . VAL B 1 23 ? 16.047 21.703 -0.265 1 89.62 23 VAL B C 1
ATOM 2323 O O . VAL B 1 23 ? 16.562 20.828 0.436 1 89.62 23 VAL B O 1
ATOM 2326 N N . LEU B 1 24 ? 16.734 22.469 -1.076 1 91.12 24 LEU B N 1
ATOM 2327 C CA . LEU B 1 24 ? 18.125 22.172 -1.375 1 91.12 24 LEU B CA 1
ATOM 2328 C C . LEU B 1 24 ? 19.031 22.609 -0.224 1 91.12 24 LEU B C 1
ATOM 2330 O O . LEU B 1 24 ? 20.203 22.219 -0.164 1 91.12 24 LEU B O 1
ATOM 2334 N N . ARG B 1 25 ? 18.531 23.312 0.659 1 89.75 25 ARG B N 1
ATOM 2335 C CA . ARG B 1 25 ? 19.297 23.75 1.818 1 89.75 25 ARG B CA 1
ATOM 2336 C C . ARG B 1 25 ? 19.438 22.625 2.836 1 89.75 25 ARG B C 1
ATOM 2338 O O . ARG B 1 25 ? 20.375 22.625 3.633 1 89.75 25 ARG B O 1
ATOM 2345 N N . LYS B 1 26 ? 18.609 21.703 2.77 1 91.62 26 LYS B N 1
ATOM 2346 C CA . LYS B 1 26 ? 18.719 20.531 3.633 1 91.62 26 LYS B CA 1
ATOM 2347 C C . LYS B 1 26 ? 19.656 19.5 3.025 1 91.62 26 LYS B C 1
ATOM 2349 O O . LYS B 1 26 ? 19.422 19 1.927 1 91.62 26 LYS B O 1
ATOM 2354 N N . PRO B 1 27 ? 20.703 19.172 3.666 1 93.44 27 PRO B N 1
ATOM 2355 C CA . PRO B 1 27 ? 21.703 18.266 3.088 1 93.44 27 PRO B CA 1
ATOM 2356 C C . PRO B 1 27 ? 21.125 16.922 2.662 1 93.44 27 PRO B C 1
ATOM 2358 O O . PRO B 1 27 ? 21.469 16.406 1.601 1 93.44 27 PRO B O 1
ATOM 2361 N N . ALA B 1 28 ? 20.266 16.406 3.512 1 92.31 28 ALA B N 1
ATOM 2362 C CA . ALA B 1 28 ? 19.672 15.102 3.176 1 92.31 28 ALA B CA 1
ATOM 2363 C C . ALA B 1 28 ? 18.859 15.188 1.889 1 92.31 28 ALA B C 1
ATOM 2365 O O . ALA B 1 28 ? 18.875 14.266 1.073 1 92.31 28 ALA B O 1
ATOM 2366 N N . ALA B 1 29 ? 18.156 16.234 1.761 1 94.5 29 ALA B N 1
ATOM 2367 C CA . ALA B 1 29 ? 17.359 16.438 0.558 1 94.5 29 ALA B CA 1
ATOM 2368 C C . ALA B 1 29 ? 18.234 16.656 -0.666 1 94.5 29 ALA B C 1
ATOM 2370 O O . ALA B 1 29 ? 17.953 16.125 -1.745 1 94.5 29 ALA B O 1
ATOM 2371 N N . ALA B 1 30 ? 19.297 17.406 -0.474 1 96 30 ALA B N 1
ATOM 2372 C CA . ALA B 1 30 ? 20.219 17.672 -1.574 1 96 30 ALA B CA 1
ATOM 2373 C C . ALA B 1 30 ? 20.875 16.375 -2.053 1 96 30 ALA B C 1
ATOM 2375 O O . ALA B 1 30 ? 20.984 16.141 -3.258 1 96 30 ALA B O 1
ATOM 2376 N N . VAL B 1 31 ? 21.25 15.539 -1.138 1 96.75 31 VAL B N 1
ATOM 2377 C CA . VAL B 1 31 ? 21.875 14.266 -1.468 1 96.75 31 VAL B CA 1
ATOM 2378 C C . VAL B 1 31 ? 20.875 13.375 -2.193 1 96.75 31 VAL B C 1
ATOM 2380 O O . VAL B 1 31 ? 21.234 12.703 -3.17 1 96.75 31 VAL B O 1
ATOM 2383 N N . SER B 1 32 ? 19.672 13.367 -1.712 1 96.56 32 SER B N 1
ATOM 2384 C CA . SER B 1 32 ? 18.625 12.547 -2.318 1 96.56 32 SER B CA 1
ATOM 2385 C C . SER B 1 32 ? 18.312 13.016 -3.736 1 96.56 32 SER B C 1
ATOM 2387 O O . SER B 1 32 ? 18.125 12.203 -4.637 1 96.56 32 SER B O 1
ATOM 2389 N N . ILE B 1 33 ? 18.281 14.266 -3.941 1 96.56 33 ILE B N 1
ATOM 2390 C CA . ILE B 1 33 ? 18.047 14.82 -5.27 1 96.56 33 ILE B CA 1
ATOM 2391 C C . ILE B 1 33 ? 19.203 14.461 -6.195 1 96.56 33 ILE B C 1
ATOM 2393 O O . ILE B 1 33 ? 18.984 14.086 -7.352 1 96.56 33 ILE B O 1
ATOM 2397 N N . GLY B 1 34 ? 20.375 14.625 -5.703 1 97.5 34 GLY B N 1
ATOM 2398 C CA . GLY B 1 34 ? 21.531 14.203 -6.465 1 97.5 34 GLY B CA 1
ATOM 2399 C C . GLY B 1 34 ? 21.5 12.742 -6.867 1 97.5 34 GLY B C 1
ATOM 2400 O O . GLY B 1 34 ? 21.828 12.398 -8 1 97.5 34 GLY B O 1
ATOM 2401 N N . TYR B 1 35 ? 21.125 11.891 -5.914 1 97.56 35 TYR B N 1
ATOM 2402 C CA . TYR B 1 35 ? 21.016 10.453 -6.172 1 97.56 35 TYR B CA 1
ATOM 2403 C C . TYR B 1 35 ? 19.984 10.18 -7.258 1 97.56 35 TYR B C 1
ATOM 2405 O O . TYR B 1 35 ? 20.219 9.367 -8.156 1 97.56 35 TYR B O 1
ATOM 2413 N N . VAL B 1 36 ? 18.797 10.812 -7.227 1 97 36 VAL B N 1
ATOM 2414 C CA . VAL B 1 36 ? 17.734 10.625 -8.219 1 97 36 VAL B CA 1
ATOM 2415 C C . VAL B 1 36 ? 18.219 11.117 -9.586 1 97 36 VAL B C 1
ATOM 2417 O O . VAL B 1 36 ? 17.938 10.5 -10.609 1 97 36 VAL B O 1
ATOM 2420 N N . LEU B 1 37 ? 18.938 12.242 -9.609 1 96.94 37 LEU B N 1
ATOM 2421 C CA . LEU B 1 37 ? 19.516 12.742 -10.852 1 96.94 37 LEU B CA 1
ATOM 2422 C C . LEU B 1 37 ? 20.5 11.742 -11.438 1 96.94 37 LEU B C 1
ATOM 2424 O O . LEU B 1 37 ? 20.547 11.555 -12.656 1 96.94 37 LEU B O 1
ATOM 2428 N N . LEU B 1 38 ? 21.266 11.188 -10.547 1 96.94 38 LEU B N 1
ATOM 2429 C CA . LEU B 1 38 ? 22.172 10.141 -10.992 1 96.94 38 LEU B CA 1
ATOM 2430 C C . LEU B 1 38 ? 21.406 8.984 -11.641 1 96.94 38 LEU B C 1
ATOM 2432 O O . LEU B 1 38 ? 21.812 8.477 -12.688 1 96.94 38 LEU B O 1
ATOM 2436 N N . LEU B 1 39 ? 20.375 8.57 -11.039 1 97.06 39 LEU B N 1
ATOM 2437 C CA . LEU B 1 39 ? 19.547 7.492 -11.594 1 97.06 39 LEU B CA 1
ATOM 2438 C C . LEU B 1 39 ? 19 7.879 -12.961 1 97.06 39 LEU B C 1
ATOM 2440 O O . LEU B 1 39 ? 18.906 7.043 -13.859 1 97.06 39 LEU B O 1
ATOM 2444 N N . VAL B 1 40 ? 18.625 9.102 -13.133 1 96.75 40 VAL B N 1
ATOM 2445 C CA . VAL B 1 40 ? 18.094 9.586 -14.414 1 96.75 40 VAL B CA 1
ATOM 2446 C C . VAL B 1 40 ? 19.188 9.508 -15.477 1 96.75 40 VAL B C 1
ATOM 2448 O O . VAL B 1 40 ? 18.938 9.078 -16.609 1 96.75 40 VAL B O 1
ATOM 2451 N N . VAL B 1 41 ? 20.359 9.914 -15.102 1 96.31 41 VAL B N 1
ATOM 2452 C CA . VAL B 1 41 ? 21.484 9.852 -16.031 1 96.31 41 VAL B CA 1
ATOM 2453 C C . VAL B 1 41 ? 21.75 8.398 -16.422 1 96.31 41 VAL B C 1
ATOM 2455 O O . VAL B 1 41 ? 21.953 8.102 -17.609 1 96.31 41 VAL B O 1
ATOM 2458 N N . LEU B 1 42 ? 21.672 7.539 -15.43 1 96 42 LEU B N 1
ATOM 2459 C CA . LEU B 1 42 ? 21.891 6.125 -15.703 1 96 42 LEU B CA 1
ATOM 2460 C C . LEU B 1 42 ? 20.766 5.555 -16.562 1 96 42 LEU B C 1
ATOM 2462 O O . LEU B 1 42 ? 20.984 4.66 -17.375 1 96 42 LEU B O 1
ATOM 2466 N N . ALA B 1 43 ? 19.594 6.031 -16.359 1 94.81 43 ALA B N 1
ATOM 2467 C CA . ALA B 1 43 ? 18.438 5.562 -17.109 1 94.81 43 ALA B CA 1
ATOM 2468 C C . ALA B 1 43 ? 18.562 5.898 -18.594 1 94.81 43 ALA B C 1
ATOM 2470 O O . ALA B 1 43 ? 18.125 5.133 -19.453 1 94.81 43 ALA B O 1
ATOM 2471 N N . ILE B 1 44 ? 19.156 6.992 -18.875 1 92.25 44 ILE B N 1
ATOM 2472 C CA . ILE B 1 44 ? 19.297 7.449 -20.25 1 92.25 44 ILE B CA 1
ATOM 2473 C C . ILE B 1 44 ? 20.531 6.824 -20.875 1 92.25 44 ILE B C 1
ATOM 2475 O O . ILE B 1 44 ? 20.5 6.379 -22.031 1 92.25 44 ILE B O 1
ATOM 2479 N N . GLY B 1 45 ? 21.594 6.711 -20.141 1 88.94 45 GLY B N 1
ATOM 2480 C CA . GLY B 1 45 ? 22.859 6.277 -20.703 1 88.94 45 GLY B CA 1
ATOM 2481 C C . GLY B 1 45 ? 23.375 4.977 -20.109 1 88.94 45 GLY B C 1
ATOM 2482 O O . GLY B 1 45 ? 24.547 4.641 -20.25 1 88.94 45 GLY B O 1
ATOM 2483 N N . GLY B 1 46 ? 22.562 4.332 -19.453 1 80.69 46 GLY B N 1
ATOM 2484 C CA . GLY B 1 46 ? 23 3.168 -18.703 1 80.69 46 GLY B CA 1
ATOM 2485 C C . GLY B 1 46 ? 23.719 2.146 -19.562 1 80.69 46 GLY B C 1
ATOM 2486 O O . GLY B 1 46 ? 24.766 1.619 -19.172 1 80.69 46 GLY B O 1
ATOM 2487 N N . ARG B 1 47 ? 23.297 1.939 -20.766 1 80.88 47 ARG B N 1
ATOM 2488 C CA . ARG B 1 47 ? 23.906 0.932 -21.625 1 80.88 47 ARG B CA 1
ATOM 2489 C C . ARG B 1 47 ? 25.328 1.327 -22.016 1 80.88 47 ARG B C 1
ATOM 2491 O O . ARG B 1 47 ? 26.172 0.464 -22.25 1 80.88 47 ARG B O 1
ATOM 2498 N N . TRP B 1 48 ? 25.594 2.611 -21.875 1 86.5 48 TRP B N 1
ATOM 2499 C CA . TRP B 1 48 ? 26.922 3.092 -22.266 1 86.5 48 TRP B CA 1
ATOM 2500 C C . TRP B 1 48 ? 27.844 3.205 -21.047 1 86.5 48 TRP B C 1
ATOM 2502 O O . TRP B 1 48 ? 29.062 3.184 -21.188 1 86.5 48 TRP B O 1
ATOM 2512 N N . ILE B 1 49 ? 27.266 3.172 -19.922 1 89 49 ILE B N 1
ATOM 2513 C CA . ILE B 1 49 ? 28.016 3.375 -18.688 1 89 49 ILE B CA 1
ATOM 2514 C C . ILE B 1 49 ? 28.328 2.025 -18.047 1 89 49 ILE B C 1
ATOM 2516 O O . ILE B 1 49 ? 29.328 1.879 -17.344 1 89 49 ILE B O 1
ATOM 2520 N N . ALA B 1 50 ? 27.531 1.075 -18.375 1 90.81 50 ALA B N 1
ATOM 2521 C CA . ALA B 1 50 ? 27.688 -0.249 -17.781 1 90.81 50 ALA B CA 1
ATOM 2522 C C . ALA B 1 50 ? 29 -0.896 -18.219 1 90.81 50 ALA B C 1
ATOM 2524 O O . ALA B 1 50 ? 29.406 -0.758 -19.375 1 90.81 50 ALA B O 1
ATOM 2525 N N . PRO B 1 51 ? 29.625 -1.545 -17.328 1 90.81 51 PRO B N 1
ATOM 2526 C CA . PRO B 1 51 ? 30.906 -2.17 -17.656 1 90.81 51 PRO B CA 1
ATOM 2527 C C . PRO B 1 51 ? 30.781 -3.256 -18.719 1 90.81 51 PRO B C 1
ATOM 2529 O O . PRO B 1 51 ? 31.719 -3.482 -19.5 1 90.81 51 PRO B O 1
ATOM 2532 N N . HIS B 1 52 ? 29.688 -3.951 -18.672 1 92.19 52 HIS B N 1
ATOM 2533 C CA . HIS B 1 52 ? 29.406 -5.016 -19.625 1 92.19 52 HIS B CA 1
ATOM 2534 C C . HIS B 1 52 ? 28.016 -4.859 -20.234 1 92.19 52 HIS B C 1
ATOM 2536 O O . HIS B 1 52 ? 27.219 -4.055 -19.766 1 92.19 52 HIS B O 1
ATOM 2542 N N . ASP B 1 53 ? 27.906 -5.586 -21.344 1 92.81 53 ASP B N 1
ATOM 2543 C CA . ASP B 1 53 ? 26.547 -5.719 -21.844 1 92.81 53 ASP B CA 1
ATOM 2544 C C . ASP B 1 53 ? 25.656 -6.457 -20.828 1 92.81 53 ASP B C 1
ATOM 2546 O O . ASP B 1 53 ? 25.938 -7.609 -20.484 1 92.81 53 ASP B O 1
ATOM 2550 N N . PRO B 1 54 ? 24.594 -5.855 -20.422 1 93.31 54 PRO B N 1
ATOM 2551 C CA . PRO B 1 54 ? 23.781 -6.422 -19.344 1 93.31 54 PRO B CA 1
ATOM 2552 C C . PRO B 1 54 ? 23.078 -7.719 -19.734 1 93.31 54 PRO B C 1
ATOM 2554 O O . PRO B 1 54 ? 22.594 -8.453 -18.875 1 93.31 54 PRO B O 1
ATOM 2557 N N . ASP B 1 55 ? 23.078 -8.039 -21.031 1 93.12 55 ASP B N 1
ATOM 2558 C CA . ASP B 1 55 ? 22.266 -9.172 -21.469 1 93.12 55 ASP B CA 1
ATOM 2559 C C . ASP B 1 55 ? 23.156 -10.336 -21.922 1 93.12 55 ASP B C 1
ATOM 2561 O O . ASP B 1 55 ? 22.656 -11.414 -22.234 1 93.12 55 ASP B O 1
ATOM 2565 N N . VAL B 1 56 ? 24.453 -10.102 -21.969 1 93.25 56 VAL B N 1
ATOM 2566 C CA . VAL B 1 56 ? 25.344 -11.172 -22.406 1 93.25 56 VAL B CA 1
ATOM 2567 C C . VAL B 1 56 ? 25.406 -12.273 -21.359 1 93.25 56 VAL B C 1
ATOM 2569 O O . VAL B 1 56 ? 25.625 -12 -20.172 1 93.25 56 VAL B O 1
ATOM 2572 N N . GLN B 1 57 ? 25.172 -13.477 -21.781 1 95.69 57 GLN B N 1
ATOM 2573 C CA . GLN B 1 57 ? 25.125 -14.617 -20.875 1 95.69 57 GLN B CA 1
ATOM 2574 C C . GLN B 1 57 ? 26.422 -15.422 -20.922 1 95.69 57 GLN B C 1
ATOM 2576 O O . GLN B 1 57 ? 27.094 -15.461 -21.953 1 95.69 57 GLN B O 1
ATOM 2581 N N . ASP B 1 58 ? 26.844 -15.898 -19.812 1 95 58 ASP B N 1
ATOM 2582 C CA . ASP B 1 58 ? 27.938 -16.844 -19.656 1 95 58 ASP B CA 1
ATOM 2583 C C . ASP B 1 58 ? 27.594 -17.906 -18.609 1 95 58 ASP B C 1
ATOM 2585 O O . ASP B 1 58 ? 28 -17.781 -17.453 1 95 58 ASP B O 1
ATOM 2589 N N . LEU B 1 59 ? 27 -19 -19.031 1 93.62 59 LEU B N 1
ATOM 2590 C CA . LEU B 1 59 ? 26.438 -20 -18.141 1 93.62 59 LEU B CA 1
ATOM 2591 C C . LEU B 1 59 ? 27.531 -20.703 -17.344 1 93.62 59 LEU B C 1
ATOM 2593 O O . LEU B 1 59 ? 27.266 -21.281 -16.297 1 93.62 59 LEU B O 1
ATOM 2597 N N . GLY B 1 60 ? 28.719 -20.594 -17.781 1 93.19 60 GLY B N 1
ATOM 2598 C CA . GLY B 1 60 ? 29.859 -21.141 -17.047 1 93.19 60 GLY B CA 1
ATOM 2599 C C . GLY B 1 60 ? 30.234 -20.312 -15.828 1 93.19 60 GLY B C 1
ATOM 2600 O O . GLY B 1 60 ? 30.969 -20.797 -14.953 1 93.19 60 GLY B O 1
ATOM 2601 N N . ASN B 1 61 ? 29.766 -19.156 -15.75 1 93.88 61 ASN B N 1
ATOM 2602 C CA . ASN B 1 61 ? 30.094 -18.219 -14.68 1 93.88 61 ASN B CA 1
ATOM 2603 C C . ASN B 1 61 ? 28.859 -17.812 -13.883 1 93.88 61 ASN B C 1
ATOM 2605 O O . ASN B 1 61 ? 28.734 -16.641 -13.508 1 93.88 61 ASN B O 1
ATOM 2609 N N . ARG B 1 62 ? 27.969 -18.781 -13.68 1 93.56 62 ARG B N 1
ATOM 2610 C CA . ARG B 1 62 ? 26.75 -18.484 -12.93 1 93.56 62 ARG B CA 1
ATOM 2611 C C . ARG B 1 62 ? 27.062 -18.234 -11.453 1 93.56 62 ARG B C 1
ATOM 2613 O O . ARG B 1 62 ? 27.859 -18.953 -10.859 1 93.56 62 ARG B O 1
ATOM 2620 N N . PHE B 1 63 ? 26.484 -17.25 -10.891 1 92.25 63 PHE B N 1
ATOM 2621 C CA . PHE B 1 63 ? 26.547 -16.875 -9.484 1 92.25 63 PHE B CA 1
ATOM 2622 C C . PHE B 1 63 ? 28 -16.812 -9.016 1 92.25 63 PHE B C 1
ATOM 2624 O O . PHE B 1 63 ? 28.328 -17.328 -7.941 1 92.25 63 PHE B O 1
ATOM 2631 N N . ALA B 1 64 ? 28.797 -16.281 -9.945 1 93.81 64 ALA B N 1
ATOM 2632 C CA . ALA B 1 64 ? 30.156 -15.977 -9.531 1 93.81 64 ALA B CA 1
ATOM 2633 C C . ALA B 1 64 ? 30.203 -14.812 -8.547 1 93.81 64 ALA B C 1
ATOM 2635 O O . ALA B 1 64 ? 29.406 -13.867 -8.664 1 93.81 64 ALA B O 1
ATOM 2636 N N . GLY B 1 65 ? 31.078 -14.836 -7.551 1 92.5 65 GLY B N 1
ATOM 2637 C CA . GLY B 1 65 ? 31.219 -13.758 -6.586 1 92.5 65 GLY B CA 1
ATOM 2638 C C . GLY B 1 65 ? 31.797 -12.492 -7.188 1 92.5 65 GLY B C 1
ATOM 2639 O O . GLY B 1 65 ? 32.125 -12.461 -8.375 1 92.5 65 GLY B O 1
ATOM 2640 N N . PRO B 1 66 ? 31.844 -11.508 -6.348 1 94.38 66 PRO B N 1
ATOM 2641 C CA . PRO B 1 66 ? 32.438 -10.258 -6.82 1 94.38 66 PRO B CA 1
ATOM 2642 C C . PRO B 1 66 ? 33.906 -10.422 -7.258 1 94.38 66 PRO B C 1
ATOM 2644 O O . PRO B 1 66 ? 34.656 -11.195 -6.656 1 94.38 66 PRO B O 1
ATOM 2647 N N . SER B 1 67 ? 34.25 -9.812 -8.352 1 93.94 67 SER B N 1
ATOM 2648 C CA . SER B 1 67 ? 35.594 -9.797 -8.906 1 93.94 67 SER B CA 1
ATOM 2649 C C . SER B 1 67 ? 35.906 -8.461 -9.57 1 93.94 67 SER B C 1
ATOM 2651 O O . SER B 1 67 ? 35.062 -7.566 -9.602 1 93.94 67 SER B O 1
ATOM 2653 N N . LEU B 1 68 ? 37.094 -8.305 -9.977 1 93.62 68 LEU B N 1
ATOM 2654 C CA . LEU B 1 68 ? 37.469 -7.074 -10.664 1 93.62 68 LEU B CA 1
ATOM 2655 C C . LEU B 1 68 ? 36.719 -6.945 -11.992 1 93.62 68 LEU B C 1
ATOM 2657 O O . LEU B 1 68 ? 36.438 -5.832 -12.438 1 93.62 68 LEU B O 1
ATOM 2661 N N . GLU B 1 69 ? 36.438 -8.117 -12.547 1 92.44 69 GLU B N 1
ATOM 2662 C CA . GLU B 1 69 ? 35.719 -8.133 -13.812 1 92.44 69 GLU B CA 1
ATOM 2663 C C . GLU B 1 69 ? 34.219 -7.902 -13.594 1 92.44 69 GLU B C 1
ATOM 2665 O O . GLU B 1 69 ? 33.562 -7.211 -14.383 1 92.44 69 GLU B O 1
ATOM 2670 N N . HIS B 1 70 ? 33.75 -8.562 -12.562 1 95.44 70 HIS B N 1
ATOM 2671 C CA . HIS B 1 70 ? 32.344 -8.453 -12.188 1 95.44 70 HIS B CA 1
ATOM 2672 C C . HIS B 1 70 ? 32.219 -7.91 -10.766 1 95.44 70 HIS B C 1
ATOM 2674 O O . HIS B 1 70 ? 32.156 -8.68 -9.805 1 95.44 70 HIS B O 1
ATOM 2680 N N . TRP B 1 71 ? 31.906 -6.633 -10.625 1 95.25 71 TRP B N 1
ATOM 2681 C CA . TRP B 1 71 ? 31.969 -5.906 -9.359 1 95.25 71 TRP B CA 1
ATOM 2682 C C . TRP B 1 71 ? 31.016 -6.523 -8.336 1 95.25 71 TRP B C 1
ATOM 2684 O O . TRP B 1 71 ? 31.359 -6.66 -7.16 1 95.25 71 TRP B O 1
ATOM 2694 N N . PHE B 1 72 ? 29.844 -6.887 -8.781 1 96.12 72 PHE B N 1
ATOM 2695 C CA . PHE B 1 72 ? 28.844 -7.465 -7.879 1 96.12 72 PHE B CA 1
ATOM 2696 C C . PHE B 1 72 ? 28.578 -8.922 -8.234 1 96.12 72 PHE B C 1
ATOM 2698 O O . PHE B 1 72 ? 27.547 -9.484 -7.855 1 96.12 72 PHE B O 1
ATOM 2705 N N . GLY B 1 73 ? 29.5 -9.461 -9.031 1 95.75 73 GLY B N 1
ATOM 2706 C CA . GLY B 1 73 ? 29.344 -10.852 -9.438 1 95.75 73 GLY B CA 1
ATOM 2707 C C . GLY B 1 73 ? 28.422 -11.031 -10.617 1 95.75 73 GLY B C 1
ATOM 2708 O O . GLY B 1 73 ? 28.188 -10.094 -11.391 1 95.75 73 GLY B O 1
ATOM 2709 N N . THR B 1 74 ? 27.984 -12.328 -10.828 1 96.31 74 THR B N 1
ATOM 2710 C CA . THR B 1 74 ? 27.109 -12.672 -11.945 1 96.31 74 THR B CA 1
ATOM 2711 C C . THR B 1 74 ? 25.828 -13.336 -11.461 1 96.31 74 THR B C 1
ATOM 2713 O O . THR B 1 74 ? 25.734 -13.727 -10.297 1 96.31 74 THR B O 1
ATOM 2716 N N . ASP B 1 75 ? 24.812 -13.32 -12.344 1 95.69 75 ASP B N 1
ATOM 2717 C CA . ASP B 1 75 ? 23.516 -13.844 -11.93 1 95.69 75 ASP B CA 1
ATOM 2718 C C . ASP B 1 75 ? 23.312 -15.273 -12.43 1 95.69 75 ASP B C 1
ATOM 2720 O O . ASP B 1 75 ? 24.281 -15.992 -12.672 1 95.69 75 ASP B O 1
ATOM 2724 N N . ASP B 1 76 ? 22.094 -15.766 -12.43 1 94.62 76 ASP B N 1
ATOM 2725 C CA . ASP B 1 76 ? 21.75 -17.156 -12.711 1 94.62 76 ASP B CA 1
ATOM 2726 C C . ASP B 1 76 ? 22.062 -17.516 -14.164 1 94.62 76 ASP B C 1
ATOM 2728 O O . ASP B 1 76 ? 22.172 -18.703 -14.5 1 94.62 76 ASP B O 1
ATOM 2732 N N . PHE B 1 77 ? 22.281 -16.5 -15.039 1 95.38 77 PHE B N 1
ATOM 2733 C CA . PHE B 1 77 ? 22.656 -16.734 -16.438 1 95.38 77 PHE B CA 1
ATOM 2734 C C . PHE B 1 77 ? 24.094 -16.312 -16.688 1 95.38 77 PHE B C 1
ATOM 2736 O O . PHE B 1 77 ? 24.531 -16.266 -17.828 1 95.38 77 PHE B O 1
ATOM 2743 N N . GLY B 1 78 ? 24.734 -15.945 -15.602 1 95.62 78 GLY B N 1
ATOM 2744 C CA . GLY B 1 78 ? 26.109 -15.492 -15.727 1 95.62 78 GLY B CA 1
ATOM 2745 C C . GLY B 1 78 ? 26.234 -14.062 -16.219 1 95.62 78 GLY B C 1
ATOM 2746 O O . GLY B 1 78 ? 27.281 -13.648 -16.688 1 95.62 78 GLY B O 1
ATOM 2747 N N . ARG B 1 79 ? 25.125 -13.328 -16.188 1 96.25 79 ARG B N 1
ATOM 2748 C CA . ARG B 1 79 ? 25.141 -11.93 -16.594 1 96.25 79 ARG B CA 1
ATOM 2749 C C . ARG B 1 79 ? 25.734 -11.047 -15.508 1 96.25 79 ARG B C 1
ATOM 2751 O O . ARG B 1 79 ? 25.578 -11.336 -14.32 1 96.25 79 ARG B O 1
ATOM 2758 N N . ASP B 1 80 ? 26.375 -9.945 -15.867 1 96.5 80 ASP B N 1
ATOM 2759 C CA . ASP B 1 80 ? 27.016 -9.031 -14.93 1 96.5 80 ASP B CA 1
ATOM 2760 C C . ASP B 1 80 ? 25.984 -8.281 -14.094 1 96.5 80 ASP B C 1
ATOM 2762 O O . ASP B 1 80 ? 25.203 -7.484 -14.625 1 96.5 80 ASP B O 1
ATOM 2766 N N . VAL B 1 81 ? 26.062 -8.477 -12.797 1 96.88 81 VAL B N 1
ATOM 2767 C CA . VAL B 1 81 ? 25.047 -7.953 -11.898 1 96.88 81 VAL B CA 1
ATOM 2768 C C . VAL B 1 81 ? 25.141 -6.43 -11.844 1 96.88 81 VAL B C 1
ATOM 2770 O O . VAL B 1 81 ? 24.125 -5.734 -11.859 1 96.88 81 VAL B O 1
ATOM 2773 N N . ALA B 1 82 ? 26.359 -5.895 -11.844 1 96.56 82 ALA B N 1
ATOM 2774 C CA . ALA B 1 82 ? 26.531 -4.445 -11.805 1 96.56 82 ALA B CA 1
ATOM 2775 C C . ALA B 1 82 ? 25.906 -3.785 -13.031 1 96.56 82 ALA B C 1
ATOM 2777 O O . ALA B 1 82 ? 25.203 -2.777 -12.922 1 96.56 82 ALA B O 1
ATOM 2778 N N . SER B 1 83 ? 26.125 -4.367 -14.164 1 96.56 83 SER B N 1
ATOM 2779 C CA . SER B 1 83 ? 25.594 -3.834 -15.414 1 96.56 83 SER B CA 1
ATOM 2780 C C . SER B 1 83 ? 24.078 -3.932 -15.453 1 96.56 83 SER B C 1
ATOM 2782 O O . SER B 1 83 ? 23.406 -3.027 -15.953 1 96.56 83 SER B O 1
ATOM 2784 N N . ARG B 1 84 ? 23.594 -4.977 -14.891 1 96 84 ARG B N 1
ATOM 2785 C CA . ARG B 1 84 ? 22.156 -5.145 -14.867 1 96 84 ARG B CA 1
ATOM 2786 C C . ARG B 1 84 ? 21.5 -4.148 -13.914 1 96 84 ARG B C 1
ATOM 2788 O O . ARG B 1 84 ? 20.422 -3.615 -14.211 1 96 84 ARG B O 1
ATOM 2795 N N . ILE B 1 85 ? 22.109 -3.91 -12.836 1 96.69 85 ILE B N 1
ATOM 2796 C CA . ILE B 1 85 ? 21.609 -2.924 -11.891 1 96.69 85 ILE B CA 1
ATOM 2797 C C . ILE B 1 85 ? 21.562 -1.548 -12.547 1 96.69 85 ILE B C 1
ATOM 2799 O O . ILE B 1 85 ? 20.562 -0.834 -12.445 1 96.69 85 ILE B O 1
ATOM 2803 N N . ILE B 1 86 ? 22.609 -1.218 -13.219 1 96.38 86 ILE B N 1
ATOM 2804 C CA . ILE B 1 86 ? 22.719 0.078 -13.883 1 96.38 86 ILE B CA 1
ATOM 2805 C C . ILE B 1 86 ? 21.672 0.186 -14.984 1 96.38 86 ILE B C 1
ATOM 2807 O O . ILE B 1 86 ? 20.953 1.189 -15.07 1 96.38 86 ILE B O 1
ATOM 2811 N N . ASN B 1 87 ? 21.531 -0.859 -15.711 1 94.56 87 ASN B N 1
ATOM 2812 C CA . ASN B 1 87 ? 20.562 -0.852 -16.812 1 94.56 87 ASN B CA 1
ATOM 2813 C C . ASN B 1 87 ? 19.125 -0.809 -16.297 1 94.56 87 ASN B C 1
ATOM 2815 O O . ASN B 1 87 ? 18.25 -0.25 -16.969 1 94.56 87 ASN B O 1
ATOM 2819 N N . ALA B 1 88 ? 18.875 -1.349 -15.18 1 96.25 88 ALA B N 1
ATOM 2820 C CA . ALA B 1 88 ? 17.547 -1.402 -14.586 1 96.25 88 ALA B CA 1
ATOM 2821 C C . ALA B 1 88 ? 17.109 -0.026 -14.094 1 96.25 88 ALA B C 1
ATOM 2823 O O . ALA B 1 88 ? 15.953 0.17 -13.727 1 96.25 88 ALA B O 1
ATOM 2824 N N . ALA B 1 89 ? 18 0.929 -14.102 1 96.06 89 ALA B N 1
ATOM 2825 C CA . ALA B 1 89 ? 17.656 2.295 -13.711 1 96.06 89 ALA B CA 1
ATOM 2826 C C . ALA B 1 89 ? 16.594 2.883 -14.625 1 96.06 89 ALA B C 1
ATOM 2828 O O . ALA B 1 89 ? 15.75 3.67 -14.188 1 96.06 89 ALA B O 1
ATOM 2829 N N . ALA B 1 90 ? 16.625 2.492 -15.844 1 95.69 90 ALA B N 1
ATOM 2830 C CA . ALA B 1 90 ? 15.617 2.971 -16.797 1 95.69 90 ALA B CA 1
ATOM 2831 C C . ALA B 1 90 ? 14.211 2.59 -16.344 1 95.69 90 ALA B C 1
ATOM 2833 O O . ALA B 1 90 ? 13.297 3.42 -16.375 1 95.69 90 ALA B O 1
ATOM 2834 N N . VAL B 1 91 ? 14.094 1.353 -15.914 1 95.88 91 VAL B N 1
ATOM 2835 C CA . VAL B 1 91 ? 12.805 0.862 -15.43 1 95.88 91 VAL B CA 1
ATOM 2836 C C . VAL B 1 91 ? 12.453 1.539 -14.102 1 95.88 91 VAL B C 1
ATOM 2838 O O . VAL B 1 91 ? 11.297 1.886 -13.859 1 95.88 91 VAL B O 1
ATOM 2841 N N . THR B 1 92 ? 13.445 1.731 -13.305 1 95.69 92 THR B N 1
ATOM 2842 C CA . THR B 1 92 ? 13.273 2.322 -11.984 1 95.69 92 THR B CA 1
ATOM 2843 C C . THR B 1 92 ? 12.703 3.734 -12.086 1 95.69 92 THR B C 1
ATOM 2845 O O . THR B 1 92 ? 11.93 4.164 -11.234 1 95.69 92 THR B O 1
ATOM 2848 N N . ILE B 1 93 ? 13.055 4.418 -13.125 1 95.56 93 ILE B N 1
ATOM 2849 C CA . ILE B 1 93 ? 12.594 5.793 -13.281 1 95.56 93 ILE B CA 1
ATOM 2850 C C . ILE B 1 93 ? 11.297 5.816 -14.078 1 95.56 93 ILE B C 1
ATOM 2852 O O . ILE B 1 93 ? 10.344 6.508 -13.711 1 95.56 93 ILE B O 1
ATOM 2856 N N . SER B 1 94 ? 11.188 5.074 -15.109 1 96.75 94 SER B N 1
ATOM 2857 C CA . SER B 1 94 ? 10.055 5.148 -16.016 1 96.75 94 SER B CA 1
ATOM 2858 C C . SER B 1 94 ? 8.805 4.547 -15.398 1 96.75 94 SER B C 1
ATOM 2860 O O . SER B 1 94 ? 7.699 5.062 -15.586 1 96.75 94 SER B O 1
ATOM 2862 N N . ALA B 1 95 ? 8.938 3.459 -14.672 1 97.75 95 ALA B N 1
ATOM 2863 C CA . ALA B 1 95 ? 7.781 2.748 -14.141 1 97.75 95 ALA B CA 1
ATOM 2864 C C . ALA B 1 95 ? 6.984 3.633 -13.188 1 97.75 95 ALA B C 1
ATOM 2866 O O . ALA B 1 95 ? 5.797 3.883 -13.406 1 97.75 95 ALA B O 1
ATOM 2867 N N . PRO B 1 96 ? 7.637 4.156 -12.164 1 97.69 96 PRO B N 1
ATOM 2868 C CA . PRO B 1 96 ? 6.887 5.059 -11.289 1 97.69 96 PRO B CA 1
ATOM 2869 C C . PRO B 1 96 ? 6.371 6.297 -12.016 1 97.69 96 PRO B C 1
ATOM 2871 O O . PRO B 1 96 ? 5.277 6.785 -11.719 1 97.69 96 PRO B O 1
ATOM 2874 N N . ALA B 1 97 ? 7.137 6.812 -12.992 1 97.62 97 ALA B N 1
ATOM 2875 C CA . ALA B 1 97 ? 6.715 7.992 -13.75 1 97.62 97 ALA B CA 1
ATOM 2876 C C . ALA B 1 97 ? 5.426 7.719 -14.516 1 97.62 97 ALA B C 1
ATOM 2878 O O . ALA B 1 97 ? 4.527 8.562 -14.555 1 97.62 97 ALA B O 1
ATOM 2879 N N . ILE B 1 98 ? 5.32 6.574 -15.086 1 98 98 ILE B N 1
ATOM 2880 C CA . ILE B 1 98 ? 4.141 6.203 -15.859 1 98 98 ILE B CA 1
ATOM 2881 C C . ILE B 1 98 ? 2.938 6.059 -14.93 1 98 98 ILE B C 1
ATOM 2883 O O . ILE B 1 98 ? 1.886 6.656 -15.164 1 98 98 ILE B O 1
ATOM 2887 N N . SER B 1 99 ? 3.09 5.27 -13.875 1 97.94 99 SER B N 1
ATOM 2888 C CA . SER B 1 99 ? 1.967 4.984 -12.984 1 97.94 99 SER B CA 1
ATOM 2889 C C . SER B 1 99 ? 1.5 6.246 -12.266 1 97.94 99 SER B C 1
ATOM 2891 O O . SER B 1 99 ? 0.303 6.539 -12.227 1 97.94 99 SER B O 1
ATOM 2893 N N . VAL B 1 100 ? 2.424 6.996 -11.727 1 98.19 100 VAL B N 1
ATOM 2894 C CA . VAL B 1 100 ? 2.064 8.211 -11.008 1 98.19 100 VAL B CA 1
ATOM 2895 C C . VAL B 1 100 ? 1.533 9.258 -11.984 1 98.19 100 VAL B C 1
ATOM 2897 O O . VAL B 1 100 ? 0.611 10.008 -11.656 1 98.19 100 VAL B O 1
ATOM 2900 N N . GLY B 1 101 ? 2.146 9.312 -13.164 1 98.5 101 GLY B N 1
ATOM 2901 C CA . GLY B 1 101 ? 1.622 10.195 -14.195 1 98.5 101 GLY B CA 1
ATOM 2902 C C . GLY B 1 101 ? 0.167 9.922 -14.531 1 98.5 101 GLY B C 1
ATOM 2903 O O . GLY B 1 101 ? -0.631 10.859 -14.648 1 98.5 101 GLY B O 1
ATOM 2904 N N . ILE B 1 102 ? -0.142 8.727 -14.648 1 98.06 102 ILE B N 1
ATOM 2905 C CA . ILE B 1 102 ? -1.515 8.328 -14.938 1 98.06 102 ILE B CA 1
ATOM 2906 C C . ILE B 1 102 ? -2.41 8.664 -13.742 1 98.06 102 ILE B C 1
ATOM 2908 O O . ILE B 1 102 ? -3.521 9.172 -13.922 1 98.06 102 ILE B O 1
ATOM 2912 N N . ALA B 1 103 ? -1.942 8.367 -12.578 1 98.31 103 ALA B N 1
ATOM 2913 C CA . ALA B 1 103 ? -2.697 8.695 -11.367 1 98.31 103 ALA B CA 1
ATOM 2914 C C . ALA B 1 103 ? -3.021 10.18 -11.312 1 98.31 103 ALA B C 1
ATOM 2916 O O . ALA B 1 103 ? -4.145 10.57 -10.984 1 98.31 103 ALA B O 1
ATOM 2917 N N . VAL B 1 104 ? -2.041 11.008 -11.656 1 98.12 104 VAL B N 1
ATOM 2918 C CA . VAL B 1 104 ? -2.229 12.453 -11.648 1 98.12 104 VAL B CA 1
ATOM 2919 C C . VAL B 1 104 ? -3.18 12.859 -12.773 1 98.12 104 VAL B C 1
ATOM 2921 O O . VAL B 1 104 ? -4.062 13.695 -12.578 1 98.12 104 VAL B O 1
ATOM 2924 N N . ALA B 1 105 ? -3.008 12.289 -13.898 1 98.06 105 ALA B N 1
ATOM 2925 C CA . ALA B 1 105 ? -3.826 12.617 -15.07 1 98.06 105 ALA B CA 1
ATOM 2926 C C . ALA B 1 105 ? -5.305 12.344 -14.797 1 98.06 105 ALA B C 1
ATOM 2928 O O . ALA B 1 105 ? -6.176 13.062 -15.297 1 98.06 105 ALA B O 1
ATOM 2929 N N . ILE B 1 106 ? -5.566 11.375 -13.992 1 97.5 106 ILE B N 1
ATOM 2930 C CA . ILE B 1 106 ? -6.945 11 -13.695 1 97.5 106 ILE B CA 1
ATOM 2931 C C . ILE B 1 106 ? -7.414 11.711 -12.43 1 97.5 106 ILE B C 1
ATOM 2933 O O . ILE B 1 106 ? -8.469 12.344 -12.414 1 97.5 106 ILE B O 1
ATOM 2937 N N . GLY B 1 107 ? -6.605 11.641 -11.414 1 97.38 107 GLY B N 1
ATOM 2938 C CA . GLY B 1 107 ? -6.992 12.133 -10.102 1 97.38 107 GLY B CA 1
ATOM 2939 C C . GLY B 1 107 ? -7.086 13.648 -10.039 1 97.38 107 GLY B C 1
ATOM 2940 O O . GLY B 1 107 ? -7.93 14.188 -9.32 1 97.38 107 GLY B O 1
ATOM 2941 N N . LEU B 1 108 ? -6.176 14.312 -10.711 1 96.38 108 LEU B N 1
ATOM 2942 C CA . LEU B 1 108 ? -6.109 15.766 -10.633 1 96.38 108 LEU B CA 1
ATOM 2943 C C . LEU B 1 108 ? -7.375 16.406 -11.211 1 96.38 108 LEU B C 1
ATOM 2945 O O . LEU B 1 108 ? -8.07 17.156 -10.516 1 96.38 108 LEU B O 1
ATOM 2949 N N . PRO B 1 109 ? -7.785 16.109 -12.453 1 94.12 109 PRO B N 1
ATOM 2950 C CA . PRO B 1 109 ? -9 16.719 -12.992 1 94.12 109 PRO B CA 1
ATOM 2951 C C . PRO B 1 109 ? -10.25 16.328 -12.219 1 94.12 109 PRO B C 1
ATOM 2953 O O . PRO B 1 109 ? -11.125 17.172 -11.977 1 94.12 109 PRO B O 1
ATOM 2956 N N . LEU B 1 110 ? -10.359 15.094 -11.812 1 94.25 110 LEU B N 1
ATOM 2957 C CA . LEU B 1 110 ? -11.547 14.641 -11.086 1 94.25 110 LEU B CA 1
ATOM 2958 C C . LEU B 1 110 ? -11.617 15.281 -9.703 1 94.25 110 LEU B C 1
ATOM 2960 O O . LEU B 1 110 ? -12.703 15.625 -9.234 1 94.25 110 LEU B O 1
ATOM 2964 N N . GLY B 1 111 ? -10.461 15.359 -9.047 1 93.94 111 GLY B N 1
ATOM 2965 C CA . GLY B 1 111 ? -10.43 16.016 -7.75 1 93.94 111 GLY B CA 1
ATOM 2966 C C . GLY B 1 111 ? -10.812 17.484 -7.812 1 93.94 111 GLY B C 1
ATOM 2967 O O . GLY B 1 111 ? -11.562 17.969 -6.961 1 93.94 111 GLY B O 1
ATOM 2968 N N . LEU B 1 112 ? -10.281 18.172 -8.805 1 90 112 LEU B N 1
ATOM 2969 C CA . LEU B 1 112 ? -10.625 19.578 -9 1 90 112 LEU B CA 1
ATOM 2970 C C . LEU B 1 112 ? -12.109 19.734 -9.297 1 90 112 LEU B C 1
ATOM 2972 O O . LEU B 1 112 ? -12.773 20.625 -8.75 1 90 112 LEU B O 1
ATOM 2976 N N . TRP B 1 113 ? -12.547 18.844 -10.172 1 88.62 113 TRP B N 1
ATOM 2977 C CA . TRP B 1 113 ? -13.953 18.891 -10.562 1 88.62 113 TRP B CA 1
ATOM 2978 C C . TRP B 1 113 ? -14.859 18.641 -9.359 1 88.62 113 TRP B C 1
ATOM 2980 O O . TRP B 1 113 ? -15.875 19.312 -9.195 1 88.62 113 TRP B O 1
ATOM 2990 N N . ALA B 1 114 ? -14.555 17.719 -8.602 1 90.31 114 ALA B N 1
ATOM 2991 C CA . ALA B 1 114 ? -15.336 17.406 -7.41 1 90.31 114 ALA B CA 1
ATOM 2992 C C . ALA B 1 114 ? -15.328 18.562 -6.418 1 90.31 114 ALA B C 1
ATOM 2994 O O . ALA B 1 114 ? -16.344 18.844 -5.785 1 90.31 114 ALA B O 1
ATOM 2995 N N . ALA B 1 115 ? -14.234 19.219 -6.293 1 86.75 115 ALA B N 1
ATOM 2996 C CA . ALA B 1 115 ? -14.094 20.328 -5.34 1 86.75 115 ALA B CA 1
ATOM 2997 C C . ALA B 1 115 ? -14.922 21.531 -5.777 1 86.75 115 ALA B C 1
ATOM 2999 O O . ALA B 1 115 ? -15.469 22.25 -4.938 1 86.75 115 ALA B O 1
ATOM 3000 N N . VAL B 1 116 ? -15.062 21.812 -7 1 81.69 116 VAL B N 1
ATOM 3001 C CA . VAL B 1 116 ? -15.695 23.031 -7.5 1 81.69 116 VAL B CA 1
ATOM 3002 C C . VAL B 1 116 ? -17.203 22.812 -7.625 1 81.69 116 VAL B C 1
ATOM 3004 O O . VAL B 1 116 ? -18 23.688 -7.289 1 81.69 116 VAL B O 1
ATOM 3007 N N . ARG B 1 117 ? -17.562 21.703 -8.172 1 81.81 117 ARG B N 1
ATOM 3008 C CA . ARG B 1 117 ? -18.984 21.469 -8.461 1 81.81 117 ARG B CA 1
ATOM 3009 C C . ARG B 1 117 ? -19.734 21.016 -7.211 1 81.81 117 ARG B C 1
ATOM 3011 O O . ARG B 1 117 ? -20.906 21.344 -7.031 1 81.81 117 ARG B O 1
ATOM 3018 N N . GLY B 1 118 ? -19.094 20.297 -6.418 1 80.44 118 GLY B N 1
ATOM 3019 C CA . GLY B 1 118 ? -19.75 19.766 -5.23 1 80.44 118 GLY B CA 1
ATOM 3020 C C . GLY B 1 118 ? -20.953 18.891 -5.547 1 80.44 118 GLY B C 1
ATOM 3021 O O . GLY B 1 118 ? -21.031 18.312 -6.633 1 80.44 118 GLY B O 1
ATOM 3022 N N . GLY B 1 119 ? -21.797 18.562 -4.57 1 85.94 119 GLY B N 1
ATOM 3023 C CA . GLY B 1 119 ? -23.062 17.891 -4.742 1 85.94 119 GLY B CA 1
ATOM 3024 C C . GLY B 1 119 ? -22.922 16.469 -5.27 1 85.94 119 GLY B C 1
ATOM 3025 O O . GLY B 1 119 ? -22.141 15.688 -4.742 1 85.94 119 GLY B O 1
ATOM 3026 N N . TRP B 1 120 ? -23.688 16.281 -6.359 1 87 120 TRP B N 1
ATOM 3027 C CA . TRP B 1 120 ? -23.781 14.914 -6.875 1 87 120 TRP B CA 1
ATOM 3028 C C . TRP B 1 120 ? -22.469 14.508 -7.555 1 87 120 TRP B C 1
ATOM 3030 O O . TRP B 1 120 ? -22.094 13.336 -7.523 1 87 120 TRP B O 1
ATOM 3040 N N . VAL B 1 121 ? -21.766 15.453 -8.078 1 86.69 121 VAL B N 1
ATOM 3041 C CA . VAL B 1 121 ? -20.5 15.141 -8.727 1 86.69 121 VAL B CA 1
ATOM 3042 C C . VAL B 1 121 ? -19.484 14.695 -7.68 1 86.69 121 VAL B C 1
ATOM 3044 O O . VAL B 1 121 ? -18.766 13.711 -7.875 1 86.69 121 VAL B O 1
ATOM 3047 N N . ASP B 1 122 ? -19.453 15.344 -6.645 1 87.56 122 ASP B N 1
ATOM 3048 C CA . ASP B 1 122 ? -18.578 14.984 -5.531 1 87.56 122 ASP B CA 1
ATOM 3049 C C . ASP B 1 122 ? -18.922 13.602 -4.977 1 87.56 122 ASP B C 1
ATOM 3051 O O . ASP B 1 122 ? -18.047 12.781 -4.738 1 87.56 122 ASP B O 1
ATOM 3055 N N . ALA B 1 123 ? -20.188 13.414 -4.965 1 86.88 123 ALA B N 1
ATOM 3056 C CA . ALA B 1 123 ? -20.672 12.141 -4.418 1 86.88 123 ALA B CA 1
ATOM 3057 C C . ALA B 1 123 ? -20.297 10.977 -5.328 1 86.88 123 ALA B C 1
ATOM 3059 O O . ALA B 1 123 ? -19.797 9.953 -4.863 1 86.88 123 ALA B O 1
ATOM 3060 N N . ILE B 1 124 ? -20.469 11.117 -6.547 1 90.81 124 ILE B N 1
ATOM 3061 C CA . ILE B 1 124 ? -20.219 10.047 -7.508 1 90.81 124 ILE B CA 1
ATOM 3062 C C . ILE B 1 124 ? -18.719 9.805 -7.621 1 90.81 124 ILE B C 1
ATOM 3064 O O . ILE B 1 124 ? -18.266 8.656 -7.59 1 90.81 124 ILE B O 1
ATOM 3068 N N . THR B 1 125 ? -17.953 10.898 -7.746 1 91.5 125 THR B N 1
ATOM 3069 C CA . THR B 1 125 ? -16.516 10.734 -7.879 1 91.5 125 THR B CA 1
ATOM 3070 C C . THR B 1 125 ? -15.914 10.156 -6.602 1 91.5 125 THR B C 1
ATOM 3072 O O . THR B 1 125 ? -14.992 9.336 -6.652 1 91.5 125 THR B O 1
ATOM 3075 N N . GLY B 1 126 ? -16.453 10.523 -5.531 1 89.69 126 GLY B N 1
ATOM 3076 C CA . GLY B 1 126 ? -16.016 9.961 -4.262 1 89.69 126 GLY B CA 1
ATOM 3077 C C . GLY B 1 126 ? -16.297 8.477 -4.141 1 89.69 126 GLY B C 1
ATOM 3078 O O . GLY B 1 126 ? -15.438 7.707 -3.721 1 89.69 126 GLY B O 1
ATOM 3079 N N . ARG B 1 127 ? -17.484 8.164 -4.59 1 84.38 127 ARG B N 1
ATOM 3080 C CA . ARG B 1 127 ? -17.875 6.754 -4.539 1 84.38 127 ARG B CA 1
ATOM 3081 C C . ARG B 1 127 ? -17 5.914 -5.477 1 84.38 127 ARG B C 1
ATOM 3083 O O . ARG B 1 127 ? -16.641 4.785 -5.148 1 84.38 127 ARG B O 1
ATOM 3090 N N . LEU B 1 128 ? -16.766 6.379 -6.547 1 90.19 128 LEU B N 1
ATOM 3091 C CA . LEU B 1 128 ? -15.906 5.68 -7.5 1 90.19 128 LEU B CA 1
ATOM 3092 C C . LEU B 1 128 ? -14.5 5.5 -6.934 1 90.19 128 LEU B C 1
ATOM 3094 O O . LEU B 1 128 ? -13.914 4.426 -7.055 1 90.19 128 LEU B O 1
ATOM 3098 N N . ALA B 1 129 ? -13.992 6.539 -6.348 1 91.94 129 ALA B N 1
ATOM 3099 C CA . ALA B 1 129 ? -12.68 6.461 -5.719 1 91.94 129 ALA B CA 1
ATOM 3100 C C . ALA B 1 129 ? -12.656 5.406 -4.617 1 91.94 129 ALA B C 1
ATOM 3102 O O . ALA B 1 129 ? -11.711 4.625 -4.52 1 91.94 129 ALA B O 1
ATOM 3103 N N . ASP B 1 130 ? -13.719 5.32 -3.959 1 86.31 130 ASP B N 1
ATOM 3104 C CA . ASP B 1 130 ? -13.812 4.363 -2.861 1 86.31 130 ASP B CA 1
ATOM 3105 C C . ASP B 1 130 ? -13.883 2.932 -3.385 1 86.31 130 ASP B C 1
ATOM 3107 O O . ASP B 1 130 ? -13.328 2.016 -2.779 1 86.31 130 ASP B O 1
ATOM 3111 N N . THR B 1 131 ? -14.578 2.807 -4.395 1 86.19 131 THR B N 1
ATOM 3112 C CA . THR B 1 131 ? -14.688 1.486 -5 1 86.19 131 THR B CA 1
ATOM 3113 C C . THR B 1 131 ? -13.328 0.983 -5.465 1 86.19 131 THR B C 1
ATOM 3115 O O . THR B 1 131 ? -12.977 -0.175 -5.23 1 86.19 131 THR B O 1
ATOM 3118 N N . VAL B 1 132 ? -12.586 1.812 -6.066 1 91 132 VAL B N 1
ATOM 3119 C CA . VAL B 1 132 ? -11.258 1.439 -6.539 1 91 132 VAL B CA 1
ATOM 3120 C C . VAL B 1 132 ? -10.359 1.108 -5.352 1 91 132 VAL B C 1
ATOM 3122 O O . VAL B 1 132 ? -9.625 0.115 -5.375 1 91 132 VAL B O 1
ATOM 3125 N N . LEU B 1 133 ? -10.461 1.856 -4.32 1 89.56 133 LEU B N 1
ATOM 3126 C CA . LEU B 1 133 ? -9.617 1.686 -3.143 1 89.56 133 LEU B CA 1
ATOM 3127 C C . LEU B 1 133 ? -10 0.424 -2.377 1 89.56 133 LEU B C 1
ATOM 3129 O O . LEU B 1 133 ? -9.234 -0.052 -1.532 1 89.56 133 LEU B O 1
ATOM 3133 N N . ALA B 1 134 ? -11.164 -0.082 -2.68 1 88.19 134 ALA B N 1
ATOM 3134 C CA . ALA B 1 134 ? -11.648 -1.263 -1.973 1 88.19 134 ALA B CA 1
ATOM 3135 C C . ALA B 1 134 ? -11.188 -2.545 -2.662 1 88.19 134 ALA B C 1
ATOM 3137 O O . ALA B 1 134 ? -11.344 -3.639 -2.115 1 88.19 134 ALA B O 1
ATOM 3138 N N . LEU B 1 135 ? -10.57 -2.412 -3.764 1 88.69 135 LEU B N 1
ATOM 3139 C CA . LEU B 1 135 ? -10.039 -3.564 -4.484 1 88.69 135 LEU B CA 1
ATOM 3140 C C . LEU B 1 135 ? -8.625 -3.891 -4.023 1 88.69 135 LEU B C 1
ATOM 3142 O O . LEU B 1 135 ? -7.805 -2.988 -3.838 1 88.69 135 LEU B O 1
ATOM 3146 N N . PRO B 1 136 ? -8.438 -5.18 -3.732 1 89.12 136 PRO B N 1
ATOM 3147 C CA . PRO B 1 136 ? -7.031 -5.535 -3.535 1 89.12 136 PRO B CA 1
ATOM 3148 C C . PRO B 1 136 ? -6.16 -5.195 -4.742 1 89.12 136 PRO B C 1
ATOM 3150 O O . PRO B 1 136 ? -6.453 -5.625 -5.859 1 89.12 136 PRO B O 1
ATOM 3153 N N . ALA B 1 137 ? -5.195 -4.426 -4.512 1 85.88 137 ALA B N 1
ATOM 3154 C CA . ALA B 1 137 ? -4.398 -3.844 -5.59 1 85.88 137 ALA B CA 1
ATOM 3155 C C . ALA B 1 137 ? -3.84 -4.93 -6.504 1 85.88 137 ALA B C 1
ATOM 3157 O O . ALA B 1 137 ? -3.857 -4.789 -7.73 1 85.88 137 ALA B O 1
ATOM 3158 N N . LEU B 1 138 ? -3.408 -5.965 -5.91 1 85.12 138 LEU B N 1
ATOM 3159 C CA . LEU B 1 138 ? -2.82 -7.043 -6.695 1 85.12 138 LEU B CA 1
ATOM 3160 C C . LEU B 1 138 ? -3.873 -7.715 -7.574 1 85.12 138 LEU B C 1
ATOM 3162 O O . LEU B 1 138 ? -3.602 -8.055 -8.727 1 85.12 138 LEU B O 1
ATOM 3166 N N . VAL B 1 139 ? -5.055 -7.887 -7.023 1 86.62 139 VAL B N 1
ATOM 3167 C CA . VAL B 1 139 ? -6.145 -8.508 -7.766 1 86.62 139 VAL B CA 1
ATOM 3168 C C . VAL B 1 139 ? -6.531 -7.625 -8.953 1 86.62 139 VAL B C 1
ATOM 3170 O O . VAL B 1 139 ? -6.699 -8.109 -10.07 1 86.62 139 VAL B O 1
ATOM 3173 N N . GLY B 1 140 ? -6.617 -6.332 -8.664 1 88.38 140 GLY B N 1
ATOM 3174 C CA . GLY B 1 140 ? -6.902 -5.395 -9.734 1 88.38 140 GLY B CA 1
ATOM 3175 C C . GLY B 1 140 ? -5.832 -5.379 -10.812 1 88.38 140 GLY B C 1
ATOM 3176 O O . GLY B 1 140 ? -6.145 -5.387 -12.008 1 88.38 140 GLY B O 1
ATOM 3177 N N . ALA B 1 141 ? -4.617 -5.402 -10.375 1 86.81 141 ALA B N 1
ATOM 3178 C CA . ALA B 1 141 ? -3.504 -5.395 -11.32 1 86.81 141 ALA B CA 1
ATOM 3179 C C . ALA B 1 141 ? -3.494 -6.66 -12.172 1 86.81 141 ALA B C 1
ATOM 3181 O O . ALA B 1 141 ? -3.293 -6.598 -13.383 1 86.81 141 ALA B O 1
ATOM 3182 N N . LEU B 1 142 ? -3.721 -7.75 -11.555 1 85 142 LEU B N 1
ATOM 3183 C CA . LEU B 1 142 ? -3.713 -9.023 -12.258 1 85 142 LEU B CA 1
ATOM 3184 C C . LEU B 1 142 ? -4.871 -9.102 -13.25 1 85 142 LEU B C 1
ATOM 3186 O O . LEU B 1 142 ? -4.723 -9.664 -14.336 1 85 142 LEU B O 1
ATOM 3190 N N . ALA B 1 143 ? -5.992 -8.547 -12.812 1 86.38 143 ALA B N 1
ATOM 3191 C CA . ALA B 1 143 ? -7.141 -8.523 -13.719 1 86.38 143 ALA B CA 1
ATOM 3192 C C . ALA B 1 143 ? -6.816 -7.754 -14.992 1 86.38 143 ALA B C 1
ATOM 3194 O O . ALA B 1 143 ? -7.156 -8.195 -16.094 1 86.38 143 ALA B O 1
ATOM 3195 N N . ILE B 1 144 ? -6.137 -6.699 -14.844 1 87.75 144 ILE B N 1
ATOM 3196 C CA . ILE B 1 144 ? -5.781 -5.867 -15.992 1 87.75 144 ILE B CA 1
ATOM 3197 C C . ILE B 1 144 ? -4.723 -6.574 -16.828 1 87.75 144 ILE B C 1
ATOM 3199 O O . ILE B 1 144 ? -4.816 -6.605 -18.062 1 87.75 144 ILE B O 1
ATOM 3203 N N . VAL B 1 145 ? -3.795 -7.191 -16.234 1 86.75 145 VAL B N 1
ATOM 3204 C CA . VAL B 1 145 ? -2.713 -7.891 -16.922 1 86.75 145 VAL B CA 1
ATOM 3205 C C . VAL B 1 145 ? -3.271 -9.102 -17.672 1 86.75 145 VAL B C 1
ATOM 3207 O O . VAL B 1 145 ? -2.781 -9.453 -18.75 1 86.75 145 VAL B O 1
ATOM 3210 N N . ALA B 1 146 ? -4.297 -9.719 -17.094 1 82.94 146 ALA B N 1
ATOM 3211 C CA . ALA B 1 146 ? -4.922 -10.867 -17.734 1 82.94 146 ALA B CA 1
ATOM 3212 C C . ALA B 1 146 ? -5.535 -10.484 -19.078 1 82.94 146 ALA B C 1
ATOM 3214 O O . ALA B 1 146 ? -5.562 -11.289 -20.016 1 82.94 146 ALA B O 1
ATOM 3215 N N . VAL B 1 147 ? -5.934 -9.273 -19.172 1 86.44 147 VAL B N 1
ATOM 3216 C CA . VAL B 1 147 ? -6.609 -8.812 -20.391 1 86.44 147 VAL B CA 1
ATOM 3217 C C . VAL B 1 147 ? -5.582 -8.242 -21.359 1 86.44 147 VAL B C 1
ATOM 3219 O O . VAL B 1 147 ? -5.609 -8.562 -22.562 1 86.44 147 VAL B O 1
ATOM 3222 N N . LEU B 1 148 ? -4.645 -7.496 -20.906 1 91.19 148 LEU B N 1
ATOM 3223 C CA . LEU B 1 148 ? -3.76 -6.723 -21.766 1 91.19 148 LEU B CA 1
ATOM 3224 C C . LEU B 1 148 ? -2.422 -7.434 -21.953 1 91.19 148 LEU B C 1
ATOM 3226 O O . LEU B 1 148 ? -1.64 -7.074 -22.828 1 91.19 148 LEU B O 1
ATOM 3230 N N . GLY B 1 149 ? -2.107 -8.469 -21.141 1 91.44 149 GLY B N 1
ATOM 3231 C CA . GLY B 1 149 ? -0.835 -9.172 -21.188 1 91.44 149 GLY B CA 1
ATOM 3232 C C . GLY B 1 149 ? 0.2 -8.602 -20.234 1 91.44 149 GLY B C 1
ATOM 3233 O O . GLY B 1 149 ? 0.06 -7.465 -19.781 1 91.44 149 GLY B O 1
ATOM 3234 N N . PRO B 1 150 ? 1.142 -9.438 -19.906 1 91.94 150 PRO B N 1
ATOM 3235 C CA . PRO B 1 150 ? 2.209 -8.961 -19.031 1 91.94 150 PRO B CA 1
ATOM 3236 C C . PRO B 1 150 ? 3.08 -7.891 -19.688 1 91.94 150 PRO B C 1
ATOM 3238 O O . PRO B 1 150 ? 3.062 -7.746 -20.906 1 91.94 150 PRO B O 1
ATOM 3241 N N . GLY B 1 151 ? 3.676 -7.004 -18.875 1 96.19 151 GLY B N 1
ATOM 3242 C CA . GLY B 1 151 ? 4.523 -5.934 -19.375 1 96.19 151 GLY B CA 1
ATOM 3243 C C . GLY B 1 151 ? 4.598 -4.738 -18.453 1 96.19 151 GLY B C 1
ATOM 3244 O O . GLY B 1 151 ? 3.67 -4.488 -17.672 1 96.19 151 GLY B O 1
ATOM 3245 N N . LEU B 1 152 ? 5.691 -4.074 -18.625 1 95.81 152 LEU B N 1
ATOM 3246 C CA . LEU B 1 152 ? 5.934 -2.936 -17.75 1 95.81 152 LEU B CA 1
ATOM 3247 C C . LEU B 1 152 ? 4.844 -1.88 -17.922 1 95.81 152 LEU B C 1
ATOM 3249 O O . LEU B 1 152 ? 4.246 -1.437 -16.938 1 95.81 152 LEU B O 1
ATOM 3253 N N . VAL B 1 153 ? 4.559 -1.531 -19.109 1 95.94 153 VAL B N 1
ATOM 3254 C CA . VAL B 1 153 ? 3.629 -0.44 -19.375 1 95.94 153 VAL B CA 1
ATOM 3255 C C . VAL B 1 153 ? 2.221 -0.845 -18.953 1 95.94 153 VAL B C 1
ATOM 3257 O O . VAL B 1 153 ? 1.521 -0.073 -18.281 1 95.94 153 VAL B O 1
ATOM 3260 N N . THR B 1 154 ? 1.836 -2.064 -19.297 1 95.5 154 THR B N 1
ATOM 3261 C CA . THR B 1 154 ? 0.515 -2.561 -18.922 1 95.5 154 THR B CA 1
ATOM 3262 C C . THR B 1 154 ? 0.344 -2.561 -17.406 1 95.5 154 THR B C 1
ATOM 3264 O O . THR B 1 154 ? -0.678 -2.104 -16.891 1 95.5 154 THR B O 1
ATOM 3267 N N . THR B 1 155 ? 1.312 -3.074 -16.75 1 95.56 155 THR B N 1
ATOM 3268 C CA . THR B 1 155 ? 1.234 -3.164 -15.297 1 95.56 155 THR B CA 1
ATOM 3269 C C . THR B 1 155 ? 1.221 -1.773 -14.664 1 95.56 155 THR B C 1
ATOM 3271 O O . THR B 1 155 ? 0.484 -1.526 -13.711 1 95.56 155 THR B O 1
ATOM 3274 N N . MET B 1 156 ? 1.969 -0.859 -15.258 1 96.88 156 MET B N 1
ATOM 3275 C CA . MET B 1 156 ? 2.057 0.47 -14.664 1 96.88 156 MET B CA 1
ATOM 3276 C C . MET B 1 156 ? 0.801 1.284 -14.953 1 96.88 156 MET B C 1
ATOM 3278 O O . MET B 1 156 ? 0.425 2.158 -14.172 1 96.88 156 MET B O 1
ATOM 3282 N N . ILE B 1 157 ? 0.159 1.002 -16.016 1 95.94 157 ILE B N 1
ATOM 3283 C CA . ILE B 1 157 ? -1.143 1.606 -16.281 1 95.94 157 ILE B CA 1
ATOM 3284 C C . ILE B 1 157 ? -2.143 1.161 -15.211 1 95.94 157 ILE B C 1
ATOM 3286 O O . ILE B 1 157 ? -2.859 1.985 -14.641 1 95.94 157 ILE B O 1
ATOM 3290 N N . ALA B 1 158 ? -2.127 -0.131 -14.977 1 95.38 158 ALA B N 1
ATOM 3291 C CA . ALA B 1 158 ? -3.008 -0.679 -13.945 1 95.38 158 ALA B CA 1
ATOM 3292 C C . ALA B 1 158 ? -2.744 -0.022 -12.594 1 95.38 158 ALA B C 1
ATOM 3294 O O . ALA B 1 158 ? -3.68 0.399 -11.906 1 95.38 158 ALA B O 1
ATOM 3295 N N . VAL B 1 159 ? -1.537 0.108 -12.25 1 95.44 159 VAL B N 1
ATOM 3296 C CA . VAL B 1 159 ? -1.132 0.698 -10.984 1 95.44 159 VAL B CA 1
ATOM 3297 C C . VAL B 1 159 ? -1.561 2.162 -10.93 1 95.44 159 VAL B C 1
ATOM 3299 O O . VAL B 1 159 ? -2.021 2.646 -9.898 1 95.44 159 VAL B O 1
ATOM 3302 N N . GLY B 1 160 ? -1.369 2.846 -12.031 1 97.12 160 GLY B N 1
ATOM 3303 C CA . GLY B 1 160 ? -1.787 4.238 -12.102 1 97.12 160 GLY B CA 1
ATOM 3304 C C . GLY B 1 160 ? -3.27 4.43 -11.836 1 97.12 160 GLY B C 1
ATOM 3305 O O . GLY B 1 160 ? -3.664 5.348 -11.117 1 97.12 160 GLY B O 1
ATOM 3306 N N . ILE B 1 161 ? -4.039 3.602 -12.383 1 95 161 ILE B N 1
ATOM 3307 C CA . ILE B 1 161 ? -5.48 3.646 -12.172 1 95 161 ILE B CA 1
ATOM 3308 C C . ILE B 1 161 ? -5.797 3.41 -10.695 1 95 161 ILE B C 1
ATOM 3310 O O . ILE B 1 161 ? -6.602 4.133 -10.102 1 95 161 ILE B O 1
ATOM 3314 N N . ILE B 1 162 ? -5.078 2.5 -10.125 1 93.56 162 ILE B N 1
ATOM 3315 C CA . ILE B 1 162 ? -5.293 2.119 -8.734 1 93.56 162 ILE B CA 1
ATOM 3316 C C . ILE B 1 162 ? -4.867 3.258 -7.812 1 93.56 162 ILE B C 1
ATOM 3318 O O . ILE B 1 162 ? -5.461 3.469 -6.754 1 93.56 162 ILE B O 1
ATOM 3322 N N . PHE B 1 163 ? -3.883 4.051 -8.219 1 96.25 163 PHE B N 1
ATOM 3323 C CA . PHE B 1 163 ? -3.354 5.137 -7.406 1 96.25 163 PHE B CA 1
ATOM 3324 C C . PHE B 1 163 ? -4.172 6.406 -7.598 1 96.25 163 PHE B C 1
ATOM 3326 O O . PHE B 1 163 ? -4.074 7.344 -6.805 1 96.25 163 PHE B O 1
ATOM 3333 N N . SER B 1 164 ? -5.012 6.469 -8.578 1 97.38 164 SER B N 1
ATOM 3334 C CA . SER B 1 164 ? -5.699 7.699 -8.961 1 97.38 164 SER B CA 1
ATOM 3335 C C . SER B 1 164 ? -6.582 8.211 -7.828 1 97.38 164 SER B C 1
ATOM 3337 O O . SER B 1 164 ? -6.68 9.422 -7.609 1 97.38 164 SER B O 1
ATOM 3339 N N . PRO B 1 165 ? -7.227 7.348 -7.078 1 95.81 165 PRO B N 1
ATOM 3340 C CA . PRO B 1 165 ? -8.055 7.863 -5.984 1 95.81 165 PRO B CA 1
ATOM 3341 C C . PRO B 1 165 ? -7.242 8.602 -4.922 1 95.81 165 PRO B C 1
ATOM 3343 O O . PRO B 1 165 ? -7.742 9.531 -4.297 1 95.81 165 PRO B O 1
ATOM 3346 N N . ALA B 1 166 ? -6.043 8.156 -4.691 1 94.5 166 ALA B N 1
ATOM 3347 C CA . ALA B 1 166 ? -5.188 8.844 -3.727 1 94.5 166 ALA B CA 1
ATOM 3348 C C . ALA B 1 166 ? -4.91 10.281 -4.16 1 94.5 166 ALA B C 1
ATOM 3350 O O . ALA B 1 166 ? -4.969 11.203 -3.344 1 94.5 166 ALA B O 1
ATOM 3351 N N . ILE B 1 167 ? -4.625 10.438 -5.41 1 97.06 167 ILE B N 1
ATOM 3352 C CA . ILE B 1 167 ? -4.41 11.773 -5.953 1 97.06 167 ILE B CA 1
ATOM 3353 C C . ILE B 1 167 ? -5.719 12.562 -5.922 1 97.06 167 ILE B C 1
ATOM 3355 O O . ILE B 1 167 ? -5.734 13.734 -5.535 1 97.06 167 ILE B O 1
ATOM 3359 N N . PHE B 1 168 ? -6.832 11.906 -6.305 1 96.69 168 PHE B N 1
ATOM 3360 C CA . PHE B 1 168 ? -8.156 12.508 -6.277 1 96.69 168 PHE B CA 1
ATOM 3361 C C . PHE B 1 168 ? -8.461 13.094 -4.902 1 96.69 168 PHE B C 1
ATOM 3363 O O . PHE B 1 168 ? -8.891 14.242 -4.789 1 96.69 168 PHE B O 1
ATOM 3370 N N . ARG B 1 169 ? -8.164 12.359 -3.914 1 92.94 169 ARG B N 1
ATOM 3371 C CA . ARG B 1 169 ? -8.523 12.758 -2.557 1 92.94 169 ARG B CA 1
ATOM 3372 C C . ARG B 1 169 ? -7.676 13.945 -2.102 1 92.94 169 ARG B C 1
ATOM 3374 O O . ARG B 1 169 ? -8.188 14.883 -1.484 1 92.94 169 ARG B O 1
ATOM 3381 N N . VAL B 1 170 ? -6.445 13.891 -2.338 1 93.75 170 VAL B N 1
ATOM 3382 C CA . VAL B 1 170 ? -5.547 14.969 -1.935 1 93.75 170 VAL B CA 1
ATOM 3383 C C . VAL B 1 170 ? -5.918 16.25 -2.67 1 93.75 170 VAL B C 1
ATOM 3385 O O . VAL B 1 170 ? -6 17.328 -2.061 1 93.75 170 VAL B O 1
ATOM 3388 N N . VAL B 1 171 ? -6.168 16.109 -3.941 1 94.44 171 VAL B N 1
ATOM 3389 C CA . VAL B 1 171 ? -6.516 17.266 -4.758 1 94.44 171 VAL B CA 1
ATOM 3390 C C . VAL B 1 171 ? -7.859 17.828 -4.312 1 94.44 171 VAL B C 1
ATOM 3392 O O . VAL B 1 171 ? -8 19.031 -4.121 1 94.44 171 VAL B O 1
ATOM 3395 N N . ARG B 1 172 ? -8.789 16.953 -4.199 1 92.75 172 ARG B N 1
ATOM 3396 C CA . ARG B 1 172 ? -10.109 17.375 -3.754 1 92.75 172 ARG B CA 1
ATOM 3397 C C . ARG B 1 172 ? -10.023 18.094 -2.414 1 92.75 172 ARG B C 1
ATOM 3399 O O . ARG B 1 172 ? -10.586 19.188 -2.254 1 92.75 172 ARG B O 1
ATOM 3406 N N . GLY B 1 173 ? -9.344 17.578 -1.471 1 89.94 173 GLY B N 1
ATOM 3407 C CA . GLY B 1 173 ? -9.211 18.188 -0.157 1 89.94 173 GLY B CA 1
ATOM 3408 C C . GLY B 1 173 ? -8.523 19.531 -0.192 1 89.94 173 GLY B C 1
ATOM 3409 O O . GLY B 1 173 ? -9 20.5 0.41 1 89.94 173 GLY B O 1
ATOM 3410 N N . ALA B 1 174 ? -7.461 19.594 -0.858 1 89.94 174 ALA B N 1
ATOM 3411 C CA . ALA B 1 174 ? -6.699 20.844 -0.956 1 89.94 174 ALA B CA 1
ATOM 3412 C C . ALA B 1 174 ? -7.488 21.906 -1.708 1 89.94 174 ALA B C 1
ATOM 3414 O O . ALA B 1 174 ? -7.457 23.094 -1.342 1 89.94 174 ALA B O 1
ATOM 3415 N N . ALA B 1 175 ? -8.141 21.484 -2.762 1 89.75 175 ALA B N 1
ATOM 3416 C CA . ALA B 1 175 ? -8.914 22.422 -3.576 1 89.75 175 ALA B CA 1
ATOM 3417 C C . ALA B 1 175 ? -10.102 22.984 -2.797 1 89.75 175 ALA B C 1
ATOM 3419 O O . ALA B 1 175 ? -10.438 24.156 -2.926 1 89.75 175 ALA B O 1
ATOM 3420 N N . LEU B 1 176 ? -10.781 22.203 -2.061 1 86.5 176 LEU B N 1
ATOM 3421 C CA . LEU B 1 176 ? -11.891 22.656 -1.228 1 86.5 176 LEU B CA 1
ATOM 3422 C C . LEU B 1 176 ? -11.422 23.719 -0.232 1 86.5 176 LEU B C 1
ATOM 3424 O O . LEU B 1 176 ? -12.125 24.703 0.003 1 86.5 176 LEU B O 1
ATOM 3428 N N . ALA B 1 177 ? -10.312 23.5 0.322 1 83.75 177 ALA B N 1
ATOM 3429 C CA . ALA B 1 177 ? -9.766 24.453 1.292 1 83.75 177 ALA B CA 1
ATOM 3430 C C . ALA B 1 177 ? -9.477 25.797 0.642 1 83.75 177 ALA B C 1
ATOM 3432 O O . ALA B 1 177 ? -9.734 26.844 1.235 1 83.75 177 ALA B O 1
ATOM 3433 N N . VAL B 1 178 ? -9.016 25.766 -0.553 1 81.12 178 VAL B N 1
ATOM 3434 C CA . VAL B 1 178 ? -8.656 26.984 -1.27 1 81.12 178 VAL B CA 1
ATOM 3435 C C . VAL B 1 178 ? -9.914 27.688 -1.764 1 81.12 178 VAL B C 1
ATOM 3437 O O . VAL B 1 178 ? -10 28.922 -1.733 1 81.12 178 VAL B O 1
ATOM 3440 N N . THR B 1 179 ? -10.812 26.891 -2.291 1 78.06 179 THR B N 1
ATOM 3441 C CA . THR B 1 179 ? -12.047 27.469 -2.801 1 78.06 179 THR B CA 1
ATOM 3442 C C . THR B 1 179 ? -12.844 28.125 -1.676 1 78.06 179 THR B C 1
ATOM 3444 O O . THR B 1 179 ? -13.477 29.156 -1.878 1 78.06 179 THR B O 1
ATOM 3447 N N . GLU B 1 180 ? -12.844 27.469 -0.654 1 74.81 180 GLU B N 1
ATOM 3448 C CA . GLU B 1 180 ? -13.531 28.062 0.491 1 74.81 180 GLU B CA 1
ATOM 3449 C C . GLU B 1 180 ? -12.883 29.391 0.894 1 74.81 180 GLU B C 1
ATOM 3451 O O . GLU B 1 180 ? -13.578 30.344 1.259 1 74.81 180 GLU B O 1
ATOM 3456 N N . GLU B 1 181 ? -11.656 29.422 0.815 1 67.38 181 GLU B N 1
ATOM 3457 C CA . GLU B 1 181 ? -10.938 30.656 1.128 1 67.38 181 GLU B CA 1
ATOM 3458 C C . GLU B 1 181 ? -11.172 31.719 0.06 1 67.38 181 GLU B C 1
ATOM 3460 O O . GLU B 1 181 ? -11.328 32.906 0.376 1 67.38 181 GLU B O 1
ATOM 3465 N N . THR B 1 182 ? -11.094 31.219 -1.268 1 59.09 182 THR B N 1
ATOM 3466 C CA . THR B 1 182 ? -11.25 32.156 -2.377 1 59.09 182 THR B CA 1
ATOM 3467 C C . THR B 1 182 ? -12.711 32.594 -2.514 1 59.09 182 THR B C 1
ATOM 3469 O O . THR B 1 182 ? -12.992 33.75 -2.816 1 59.09 182 THR B O 1
ATOM 3472 N N . PHE B 1 183 ? -13.594 31.516 -2.625 1 55.62 183 PHE B N 1
ATOM 3473 C CA . PHE B 1 183 ? -15 31.875 -2.734 1 55.62 183 PHE B CA 1
ATOM 3474 C C . PHE B 1 183 ? -15.422 32.75 -1.562 1 55.62 183 PHE B C 1
ATOM 3476 O O . PHE B 1 183 ? -16.297 33.594 -1.7 1 55.62 183 PHE B O 1
ATOM 3483 N N . ILE B 1 184 ? -14.93 32.406 -0.417 1 50.44 184 ILE B N 1
ATOM 3484 C CA . ILE B 1 184 ? -15.203 33.375 0.645 1 50.44 184 ILE B CA 1
ATOM 3485 C C . ILE B 1 184 ? -14.766 34.781 0.205 1 50.44 184 ILE B C 1
ATOM 3487 O O . ILE B 1 184 ? -15.461 35.75 0.46 1 50.44 184 ILE B O 1
ATOM 3491 N N . ARG B 1 185 ? -13.688 34.75 -0.503 1 51.72 185 ARG B N 1
ATOM 3492 C CA . ARG B 1 185 ? -13.234 36.062 -0.905 1 51.72 185 ARG B CA 1
ATOM 3493 C C . ARG B 1 185 ? -13.891 36.5 -2.215 1 51.72 185 ARG B C 1
ATOM 3495 O O . ARG B 1 185 ? -14.242 37.656 -2.383 1 51.72 185 ARG B O 1
ATOM 3502 N N . ALA B 1 186 ? -13.844 35.594 -3.221 1 51.66 186 ALA B N 1
ATOM 3503 C CA . ALA B 1 186 ? -14.266 35.969 -4.566 1 51.66 186 ALA B CA 1
ATOM 3504 C C . ALA B 1 186 ? -15.758 35.75 -4.754 1 51.66 186 ALA B C 1
ATOM 3506 O O . ALA B 1 186 ? -16.312 36.031 -5.824 1 51.66 186 ALA B O 1
ATOM 3507 N N . ALA B 1 187 ? -16.438 34.875 -3.959 1 45.75 187 ALA B N 1
ATOM 3508 C CA . ALA B 1 187 ? -17.844 34.781 -4.305 1 45.75 187 ALA B CA 1
ATOM 3509 C C . ALA B 1 187 ? -18.375 36.125 -4.785 1 45.75 187 ALA B C 1
ATOM 3511 O O . ALA B 1 187 ? -19.453 36.219 -5.402 1 45.75 187 ALA B O 1
ATOM 3512 N N . ASP B 1 188 ? -18.156 37.062 -4.008 1 43 188 ASP B N 1
ATOM 3513 C CA . ASP B 1 188 ? -18.906 38.25 -4.395 1 43 188 ASP B CA 1
ATOM 3514 C C . ASP B 1 188 ? -18.422 38.812 -5.738 1 43 188 ASP B C 1
ATOM 3516 O O . ASP B 1 188 ? -18.969 39.781 -6.254 1 43 188 ASP B O 1
ATOM 3520 N N . ALA B 1 189 ? -17.141 38.531 -6.203 1 45.75 189 ALA B N 1
ATOM 3521 C CA . ALA B 1 189 ? -16.828 39.281 -7.414 1 45.75 189 ALA B CA 1
ATOM 3522 C C . ALA B 1 189 ? -17.422 38.625 -8.648 1 45.75 189 ALA B C 1
ATOM 3524 O O . ALA B 1 189 ? -17.531 37.375 -8.711 1 45.75 189 ALA B O 1
ATOM 3525 N N . VAL B 1 190 ? -18.156 39.156 -9.617 1 52.62 190 VAL B N 1
ATOM 3526 C CA . VAL B 1 190 ? -19.109 38.969 -10.703 1 52.62 190 VAL B CA 1
ATOM 3527 C C . VAL B 1 190 ? -18.688 37.75 -11.547 1 52.62 190 VAL B C 1
ATOM 3529 O O . VAL B 1 190 ? -19.484 36.844 -11.797 1 52.62 190 VAL B O 1
ATOM 3532 N N . GLY B 1 191 ? -17.891 37.812 -12.773 1 54.44 191 GLY B N 1
ATOM 3533 C CA . GLY B 1 191 ? -17.859 37.281 -14.133 1 54.44 191 GLY B CA 1
ATOM 3534 C C . GLY B 1 191 ? -16.844 36.188 -14.328 1 54.44 191 GLY B C 1
ATOM 3535 O O . GLY B 1 191 ? -16.531 35.812 -15.461 1 54.44 191 GLY B O 1
ATOM 3536 N N . SER B 1 192 ? -16.016 35.688 -13.367 1 59.19 192 SER B N 1
ATOM 3537 C CA . SER B 1 192 ? -14.961 34.812 -13.828 1 59.19 192 SER B CA 1
ATOM 3538 C C . SER B 1 192 ? -15.453 33.375 -13.914 1 59.19 192 SER B C 1
ATOM 3540 O O . SER B 1 192 ? -16.203 32.906 -13.047 1 59.19 192 SER B O 1
ATOM 3542 N N . SER B 1 193 ? -15.273 32.75 -15.07 1 70.88 193 SER B N 1
ATOM 3543 C CA . SER B 1 193 ? -15.68 31.375 -15.359 1 70.88 193 SER B CA 1
ATOM 3544 C C . SER B 1 193 ? -15.039 30.391 -14.383 1 70.88 193 SER B C 1
ATOM 3546 O O . SER B 1 193 ? -13.922 30.625 -13.906 1 70.88 193 SER B O 1
ATOM 3548 N N . ARG B 1 194 ? -15.797 29.5 -13.711 1 72.38 194 ARG B N 1
ATOM 3549 C CA . ARG B 1 194 ? -15.406 28.469 -12.758 1 72.38 194 ARG B CA 1
ATOM 3550 C C . ARG B 1 194 ? -14.141 27.75 -13.227 1 72.38 194 ARG B C 1
ATOM 3552 O O . ARG B 1 194 ? -13.273 27.422 -12.414 1 72.38 194 ARG B O 1
ATOM 3559 N N . ARG B 1 195 ? -14.055 27.625 -14.492 1 74.38 195 ARG B N 1
ATOM 3560 C CA . ARG B 1 195 ? -12.898 26.938 -15.062 1 74.38 195 ARG B CA 1
ATOM 3561 C C . ARG B 1 195 ? -11.633 27.781 -14.914 1 74.38 195 ARG B C 1
ATOM 3563 O O . ARG B 1 195 ? -10.562 27.25 -14.602 1 74.38 195 ARG B O 1
ATOM 3570 N N . ARG B 1 196 ? -11.789 28.984 -15.117 1 72.44 196 ARG B N 1
ATOM 3571 C CA . ARG B 1 196 ? -10.641 29.875 -14.992 1 72.44 196 ARG B CA 1
ATOM 3572 C C . ARG B 1 196 ? -10.172 29.969 -13.539 1 72.44 196 ARG B C 1
ATOM 3574 O O . ARG B 1 196 ? -8.969 29.984 -13.273 1 72.44 196 ARG B O 1
ATOM 3581 N N . THR B 1 197 ? -11.055 30.031 -12.68 1 73.38 197 THR B N 1
ATOM 3582 C CA . THR B 1 197 ? -10.727 30.094 -11.258 1 73.38 197 THR B CA 1
ATOM 3583 C C . THR B 1 197 ? -9.969 28.844 -10.82 1 73.38 197 THR B C 1
ATOM 3585 O O . THR B 1 197 ? -9.008 28.922 -10.055 1 73.38 197 THR B O 1
ATOM 3588 N N . LEU B 1 198 ? -10.336 27.781 -11.391 1 77 198 LEU B N 1
ATOM 3589 C CA . LEU B 1 198 ? -9.719 26.5 -11.039 1 77 198 LEU B CA 1
ATOM 3590 C C . LEU B 1 198 ? -8.266 26.453 -11.5 1 77 198 LEU B C 1
ATOM 3592 O O . LEU B 1 198 ? -7.367 26.141 -10.711 1 77 198 LEU B O 1
ATOM 3596 N N . TRP B 1 199 ? -8.094 26.859 -12.695 1 77.06 199 TRP B N 1
ATOM 3597 C CA . TRP B 1 199 ? -6.781 26.672 -13.305 1 77.06 199 TRP B CA 1
ATOM 3598 C C . TRP B 1 199 ? -5.832 27.797 -12.914 1 77.06 199 TRP B C 1
ATOM 3600 O O . TRP B 1 199 ? -4.621 27.578 -12.805 1 77.06 199 TRP B O 1
ATOM 3610 N N . VAL B 1 200 ? -6.402 28.953 -12.594 1 74.88 200 VAL B N 1
ATOM 3611 C CA . VAL B 1 200 ? -5.547 30.109 -12.367 1 74.88 200 VAL B CA 1
ATOM 3612 C C . VAL B 1 200 ? -5.363 30.328 -10.867 1 74.88 200 VAL B C 1
ATOM 3614 O O . VAL B 1 200 ? -4.289 30.75 -10.422 1 74.88 200 VAL B O 1
ATOM 3617 N N . HIS B 1 201 ? -6.367 29.953 -10.148 1 75.5 201 HIS B N 1
ATOM 3618 C CA . HIS B 1 201 ? -6.293 30.312 -8.734 1 75.5 201 HIS B CA 1
ATOM 3619 C C . HIS B 1 201 ? -6.145 29.078 -7.859 1 75.5 201 HIS B C 1
ATOM 3621 O O . HIS B 1 201 ? -5.309 29.047 -6.953 1 75.5 201 HIS B O 1
ATOM 3627 N N . VAL B 1 202 ? -6.809 28.078 -8.188 1 83.25 202 VAL B N 1
ATOM 3628 C CA . VAL B 1 202 ? -6.836 26.922 -7.297 1 83.25 202 VAL B CA 1
ATOM 3629 C C . VAL B 1 202 ? -5.609 26.047 -7.543 1 83.25 202 VAL B C 1
ATOM 3631 O O . VAL B 1 202 ? -4.898 25.688 -6.605 1 83.25 202 VAL B O 1
ATOM 3634 N N . LEU B 1 203 ? -5.34 25.812 -8.797 1 85.12 203 LEU B N 1
ATOM 3635 C CA . LEU B 1 203 ? -4.297 24.859 -9.164 1 85.12 203 LEU B CA 1
ATOM 3636 C C . LEU B 1 203 ? -2.939 25.312 -8.625 1 85.12 203 LEU B C 1
ATOM 3638 O O . LEU B 1 203 ? -2.213 24.516 -8.023 1 85.12 203 LEU B O 1
ATOM 3642 N N . PRO B 1 204 ? -2.572 26.578 -8.797 1 81.62 204 PRO B N 1
ATOM 3643 C CA . PRO B 1 204 ? -1.278 27 -8.258 1 81.62 204 PRO B CA 1
ATOM 3644 C C . PRO B 1 204 ? -1.207 26.891 -6.734 1 81.62 204 PRO B C 1
ATOM 3646 O O . PRO B 1 204 ? -0.126 26.688 -6.18 1 81.62 204 PRO B O 1
ATOM 3649 N N . ASN B 1 205 ? -2.342 26.969 -6.09 1 82.62 205 ASN B N 1
ATOM 3650 C CA . ASN B 1 205 ? -2.367 26.938 -4.633 1 82.62 205 ASN B CA 1
ATOM 3651 C C . ASN B 1 205 ? -2.354 25.5 -4.098 1 82.62 205 ASN B C 1
ATOM 3653 O O . ASN B 1 205 ? -2.078 25.281 -2.918 1 82.62 205 ASN B O 1
ATOM 3657 N N . ILE B 1 206 ? -2.6 24.547 -4.934 1 88.88 206 ILE B N 1
ATOM 3658 C CA . ILE B 1 206 ? -2.609 23.172 -4.441 1 88.88 206 ILE B CA 1
ATOM 3659 C C . ILE B 1 206 ? -1.405 22.422 -5 1 88.88 206 ILE B C 1
ATOM 3661 O O . ILE B 1 206 ? -1.299 21.203 -4.832 1 88.88 206 ILE B O 1
ATOM 3665 N N . ALA B 1 207 ? -0.53 23.125 -5.621 1 88.94 207 ALA B N 1
ATOM 3666 C CA . ALA B 1 207 ? 0.647 22.516 -6.23 1 88.94 207 ALA B CA 1
ATOM 3667 C C . ALA B 1 207 ? 1.532 21.859 -5.172 1 88.94 207 ALA B C 1
ATOM 3669 O O . ALA B 1 207 ? 2.125 20.797 -5.418 1 88.94 207 ALA B O 1
ATOM 3670 N N . ALA B 1 208 ? 1.587 22.422 -4.031 1 86.25 208 ALA B N 1
ATOM 3671 C CA . ALA B 1 208 ? 2.482 21.938 -2.986 1 86.25 208 ALA B CA 1
ATOM 3672 C C . ALA B 1 208 ? 2.029 20.578 -2.467 1 86.25 208 ALA B C 1
ATOM 3674 O O . ALA B 1 208 ? 2.783 19.594 -2.523 1 86.25 208 ALA B O 1
ATOM 3675 N N . PRO B 1 209 ? 0.768 20.5 -2.059 1 88.56 209 PRO B N 1
ATOM 3676 C CA . PRO B 1 209 ? 0.332 19.188 -1.596 1 88.56 209 PRO B CA 1
ATOM 3677 C C . PRO B 1 209 ? 0.346 18.141 -2.705 1 88.56 209 PRO B C 1
ATOM 3679 O O . PRO B 1 209 ? 0.588 16.953 -2.439 1 88.56 209 PRO B O 1
ATOM 3682 N N . LEU B 1 210 ? 0.096 18.594 -3.865 1 93.88 210 LEU B N 1
ATOM 3683 C CA . LEU B 1 210 ? 0.137 17.672 -4.996 1 93.88 210 LEU B CA 1
ATOM 3684 C C . LEU B 1 210 ? 1.552 17.156 -5.219 1 93.88 210 LEU B C 1
ATOM 3686 O O . LEU B 1 210 ? 1.748 15.961 -5.449 1 93.88 210 LEU B O 1
ATOM 3690 N N . LEU B 1 211 ? 2.52 18.016 -5.137 1 92.19 211 LEU B N 1
ATOM 3691 C CA . LEU B 1 211 ? 3.91 17.641 -5.344 1 92.19 211 LEU B CA 1
ATOM 3692 C C . LEU B 1 211 ? 4.379 16.688 -4.246 1 92.19 211 LEU B C 1
ATOM 3694 O O . LEU B 1 211 ? 5.105 15.727 -4.52 1 92.19 211 LEU B O 1
ATOM 3698 N N . VAL B 1 212 ? 4.012 16.984 -3.061 1 89.62 212 VAL B N 1
ATOM 3699 C CA . VAL B 1 212 ? 4.355 16.109 -1.945 1 89.62 212 VAL B CA 1
ATOM 3700 C C . VAL B 1 212 ? 3.787 14.719 -2.191 1 89.62 212 VAL B C 1
ATOM 3702 O O . VAL B 1 212 ? 4.508 13.727 -2.109 1 89.62 212 VAL B O 1
ATOM 3705 N N . GLN B 1 213 ? 2.535 14.695 -2.514 1 94.06 213 GLN B N 1
ATOM 3706 C CA . GLN B 1 213 ? 1.857 13.422 -2.717 1 94.06 213 GLN B CA 1
ATOM 3707 C C . GLN B 1 213 ? 2.463 12.656 -3.891 1 94.06 213 GLN B C 1
ATOM 3709 O O . GLN B 1 213 ? 2.643 11.438 -3.818 1 94.06 213 GLN B O 1
ATOM 3714 N N . THR B 1 214 ? 2.734 13.344 -4.934 1 96.12 214 THR B N 1
ATOM 3715 C CA . THR B 1 214 ? 3.303 12.711 -6.117 1 96.12 214 THR B CA 1
ATOM 3716 C C . THR B 1 214 ? 4.664 12.102 -5.805 1 96.12 214 THR B C 1
ATOM 3718 O O . THR B 1 214 ? 4.969 10.992 -6.242 1 96.12 214 THR B O 1
ATOM 3721 N N . THR B 1 215 ? 5.477 12.789 -5.07 1 92.81 215 THR B N 1
ATOM 3722 C CA . THR B 1 215 ? 6.809 12.312 -4.734 1 92.81 215 THR B CA 1
ATOM 3723 C C . THR B 1 215 ? 6.73 11.055 -3.869 1 92.81 215 THR B C 1
ATOM 3725 O O . THR B 1 215 ? 7.438 10.078 -4.121 1 92.81 215 THR B O 1
ATOM 3728 N N . ILE B 1 216 ? 5.91 11.086 -2.955 1 89.75 216 ILE B N 1
ATOM 3729 C CA . ILE B 1 216 ? 5.73 9.938 -2.08 1 89.75 216 ILE B CA 1
ATOM 3730 C C . ILE B 1 216 ? 5.215 8.75 -2.891 1 89.75 216 ILE B C 1
ATOM 3732 O O . ILE B 1 216 ? 5.703 7.625 -2.738 1 89.75 216 ILE B O 1
ATOM 3736 N N . LEU B 1 217 ? 4.32 9.016 -3.77 1 95.94 217 LEU B N 1
ATOM 3737 C CA . LEU B 1 217 ? 3.701 7.961 -4.566 1 95.94 217 LEU B CA 1
ATOM 3738 C C . LEU B 1 217 ? 4.711 7.34 -5.527 1 95.94 217 LEU B C 1
ATOM 3740 O O . LEU B 1 217 ? 4.582 6.172 -5.902 1 95.94 217 LEU B O 1
ATOM 3744 N N . MET B 1 218 ? 5.691 8.156 -5.895 1 96.5 218 MET B N 1
ATOM 3745 C CA . MET B 1 218 ? 6.75 7.605 -6.738 1 96.5 218 MET B CA 1
ATOM 3746 C C . MET B 1 218 ? 7.477 6.473 -6.023 1 96.5 218 MET B C 1
ATOM 3748 O O . MET B 1 218 ? 7.773 5.441 -6.629 1 96.5 218 MET B O 1
ATOM 3752 N N . GLY B 1 219 ? 7.793 6.688 -4.82 1 94.94 219 GLY B N 1
ATOM 3753 C CA . GLY B 1 219 ? 8.406 5.633 -4.027 1 94.94 219 GLY B CA 1
ATOM 3754 C C . GLY B 1 219 ? 7.527 4.402 -3.893 1 94.94 219 GLY B C 1
ATOM 3755 O O . GLY B 1 219 ? 8 3.277 -4.066 1 94.94 219 GLY B O 1
ATOM 3756 N N . VAL B 1 220 ? 6.262 4.602 -3.66 1 93.25 220 VAL B N 1
ATOM 3757 C CA . VAL B 1 220 ? 5.316 3.5 -3.518 1 93.25 220 VAL B CA 1
ATOM 3758 C C . VAL B 1 220 ? 5.188 2.752 -4.844 1 93.25 220 VAL B C 1
ATOM 3760 O O . VAL B 1 220 ? 5.16 1.52 -4.867 1 93.25 220 VAL B O 1
ATOM 3763 N N . ALA B 1 221 ? 5.109 3.512 -5.852 1 95.94 221 ALA B N 1
ATOM 3764 C CA . ALA B 1 221 ? 4.996 2.928 -7.188 1 95.94 221 ALA B CA 1
ATOM 3765 C C . ALA B 1 221 ? 6.191 2.033 -7.496 1 95.94 221 ALA B C 1
ATOM 3767 O O . ALA B 1 221 ? 6.047 0.994 -8.148 1 95.94 221 ALA B O 1
ATOM 3768 N N . LEU B 1 222 ? 7.316 2.5 -7.102 1 96.62 222 LEU B N 1
ATOM 3769 C CA . LEU B 1 222 ? 8.508 1.689 -7.301 1 96.62 222 LEU B CA 1
ATOM 3770 C C . LEU B 1 222 ? 8.375 0.341 -6.602 1 96.62 222 LEU B C 1
ATOM 3772 O O . LEU B 1 222 ? 8.719 -0.697 -7.172 1 96.62 222 LEU B O 1
ATOM 3776 N N . LEU B 1 223 ? 7.91 0.349 -5.484 1 94.62 223 LEU B N 1
ATOM 3777 C CA . LEU B 1 223 ? 7.746 -0.875 -4.707 1 94.62 223 LEU B CA 1
ATOM 3778 C C . LEU B 1 223 ? 6.695 -1.783 -5.336 1 94.62 223 LEU B C 1
ATOM 3780 O O . LEU B 1 223 ? 6.855 -3.006 -5.355 1 94.62 223 LEU B O 1
ATOM 3784 N N . VAL B 1 224 ? 5.637 -1.195 -5.82 1 93.69 224 VAL B N 1
ATOM 3785 C CA . VAL B 1 224 ? 4.594 -1.974 -6.477 1 93.69 224 VAL B CA 1
ATOM 3786 C C . VAL B 1 224 ? 5.137 -2.58 -7.77 1 93.69 224 VAL B C 1
ATOM 3788 O O . VAL B 1 224 ? 4.895 -3.752 -8.062 1 93.69 224 VAL B O 1
ATOM 3791 N N . GLU B 1 225 ? 5.863 -1.774 -8.469 1 95.62 225 GLU B N 1
ATOM 3792 C CA . GLU B 1 225 ? 6.512 -2.295 -9.664 1 95.62 225 GLU B CA 1
ATOM 3793 C C . GLU B 1 225 ? 7.414 -3.48 -9.336 1 95.62 225 GLU B C 1
ATOM 3795 O O . GLU B 1 225 ? 7.379 -4.504 -10.016 1 95.62 225 GLU B O 1
ATOM 3800 N N . ALA B 1 226 ? 8.227 -3.291 -8.375 1 96.12 226 ALA B N 1
ATOM 3801 C CA . ALA B 1 226 ? 9.133 -4.363 -7.965 1 96.12 226 ALA B CA 1
ATOM 3802 C C . ALA B 1 226 ? 8.359 -5.621 -7.586 1 96.12 226 ALA B C 1
ATOM 3804 O O . ALA B 1 226 ? 8.766 -6.734 -7.93 1 96.12 226 ALA B O 1
ATOM 3805 N N . SER B 1 227 ? 7.273 -5.453 -6.941 1 93.12 227 SER B N 1
ATOM 3806 C CA . SER B 1 227 ? 6.441 -6.582 -6.543 1 93.12 227 SER B CA 1
ATOM 3807 C C . SER B 1 227 ? 5.859 -7.297 -7.758 1 93.12 227 SER B C 1
ATOM 3809 O O . SER B 1 227 ? 5.883 -8.523 -7.832 1 93.12 227 SER B O 1
ATOM 3811 N N . LEU B 1 228 ? 5.375 -6.562 -8.703 1 93.06 228 LEU B N 1
ATOM 3812 C CA . LEU B 1 228 ? 4.766 -7.148 -9.891 1 93.06 228 LEU B CA 1
ATOM 3813 C C . LEU B 1 228 ? 5.82 -7.797 -10.781 1 93.06 228 LEU B C 1
ATOM 3815 O O . LEU B 1 228 ? 5.562 -8.828 -11.398 1 93.06 228 LEU B O 1
ATOM 3819 N N . SER B 1 229 ? 7 -7.172 -10.805 1 95.56 229 SER B N 1
ATOM 3820 C CA . SER B 1 229 ? 8.094 -7.781 -11.547 1 95.56 229 SER B CA 1
ATOM 3821 C C . SER B 1 229 ? 8.602 -9.039 -10.859 1 95.56 229 SER B C 1
ATOM 3823 O O . SER B 1 229 ? 9.008 -10 -11.516 1 95.56 229 SER B O 1
ATOM 3825 N N . PHE B 1 230 ? 8.586 -9.031 -9.602 1 93.69 230 PHE B N 1
ATOM 3826 C CA . PHE B 1 230 ? 8.93 -10.219 -8.828 1 93.69 230 PHE B CA 1
ATOM 3827 C C . PHE B 1 230 ? 7.98 -11.367 -9.156 1 93.69 230 PHE B C 1
ATOM 3829 O O . PHE B 1 230 ? 8.391 -12.531 -9.18 1 93.69 230 PHE B O 1
ATOM 3836 N N . LEU B 1 231 ? 6.77 -11.016 -9.484 1 90.88 231 LEU B N 1
ATOM 3837 C CA . LEU B 1 231 ? 5.773 -12.023 -9.836 1 90.88 231 LEU B CA 1
ATOM 3838 C C . LEU B 1 231 ? 5.859 -12.383 -11.32 1 90.88 231 LEU B C 1
ATOM 3840 O O . LEU B 1 231 ? 5.125 -13.25 -11.797 1 90.88 231 LEU B O 1
ATOM 3844 N N . GLY B 1 232 ? 6.695 -11.688 -11.977 1 92.19 232 GLY B N 1
ATOM 3845 C CA . GLY B 1 232 ? 6.875 -11.977 -13.391 1 92.19 232 GLY B CA 1
ATOM 3846 C C . GLY B 1 232 ? 5.891 -11.242 -14.281 1 92.19 232 GLY B C 1
ATOM 3847 O O . GLY B 1 232 ? 5.746 -11.562 -15.461 1 92.19 232 GLY B O 1
ATOM 3848 N N . LEU B 1 233 ? 5.23 -10.242 -13.758 1 92.38 233 LEU B N 1
ATOM 3849 C CA . LEU B 1 233 ? 4.172 -9.57 -14.5 1 92.38 233 LEU B CA 1
ATOM 3850 C C . LEU B 1 233 ? 4.648 -8.211 -15.016 1 92.38 233 LEU B C 1
ATOM 3852 O O . LEU B 1 233 ? 4.027 -7.633 -15.906 1 92.38 233 LEU B O 1
ATOM 3856 N N . GLY B 1 234 ? 5.668 -7.684 -14.406 1 94.38 234 GLY B N 1
ATOM 3857 C CA . GLY B 1 234 ? 6.16 -6.359 -14.766 1 94.38 234 GLY B CA 1
ATOM 3858 C C . GLY B 1 234 ? 7.102 -6.375 -15.953 1 94.38 234 GLY B C 1
ATOM 3859 O O . GLY B 1 234 ? 6.707 -6.746 -17.062 1 94.38 234 GLY B O 1
ATOM 3860 N N . VAL B 1 235 ? 8.312 -6.129 -15.648 1 95.5 235 VAL B N 1
ATOM 3861 C CA . VAL B 1 235 ? 9.328 -6.102 -16.703 1 95.5 235 VAL B CA 1
ATOM 3862 C C . VAL B 1 235 ? 9.523 -7.504 -17.266 1 95.5 235 VAL B C 1
ATOM 3864 O O . VAL B 1 235 ? 9.539 -8.484 -16.516 1 95.5 235 VAL B O 1
ATOM 3867 N N . GLN B 1 236 ? 9.656 -7.574 -18.578 1 95.56 236 GLN B N 1
ATOM 3868 C CA . GLN B 1 236 ? 9.844 -8.867 -19.234 1 95.56 236 GLN B CA 1
ATOM 3869 C C . GLN B 1 236 ? 11.281 -9.047 -19.703 1 95.56 236 GLN B C 1
ATOM 3871 O O . GLN B 1 236 ? 11.93 -8.078 -20.125 1 95.56 236 GLN B O 1
ATOM 3876 N N . PRO B 1 237 ? 11.727 -10.289 -19.609 1 92.69 237 PRO B N 1
ATOM 3877 C CA . PRO B 1 237 ? 13.07 -10.555 -20.141 1 92.69 237 PRO B CA 1
ATOM 3878 C C . PRO B 1 237 ? 13.219 -10.141 -21.609 1 92.69 237 PRO B C 1
ATOM 3880 O O . PRO B 1 237 ? 12.258 -10.211 -22.375 1 92.69 237 PRO B O 1
ATOM 3883 N N . PRO B 1 238 ? 14.422 -9.68 -22.031 1 93.25 238 PRO B N 1
ATOM 3884 C CA . PRO B 1 238 ? 15.703 -9.711 -21.312 1 93.25 238 PRO B CA 1
ATOM 3885 C C . PRO B 1 238 ? 15.891 -8.5 -20.391 1 93.25 238 PRO B C 1
ATOM 3887 O O . PRO B 1 238 ? 16.859 -8.445 -19.641 1 93.25 238 PRO B O 1
ATOM 3890 N N . ASP B 1 239 ? 14.875 -7.57 -20.422 1 92 239 ASP B N 1
ATOM 3891 C CA . ASP B 1 239 ? 14.992 -6.387 -19.578 1 92 239 ASP B CA 1
ATOM 3892 C C . ASP B 1 239 ? 14.922 -6.758 -18.094 1 92 239 ASP B C 1
ATOM 3894 O O . ASP B 1 239 ? 14.281 -7.746 -17.734 1 92 239 ASP B O 1
ATOM 3898 N N . ALA B 1 240 ? 15.68 -5.965 -17.391 1 94 240 ALA B N 1
ATOM 3899 C CA . ALA B 1 240 ? 15.703 -6.238 -15.961 1 94 240 ALA B CA 1
ATOM 3900 C C . ALA B 1 240 ? 15.188 -5.043 -15.164 1 94 240 ALA B C 1
ATOM 3902 O O . ALA B 1 240 ? 15.281 -3.9 -15.617 1 94 240 ALA B O 1
ATOM 3903 N N . SER B 1 241 ? 14.594 -5.34 -14.094 1 96.69 241 SER B N 1
ATOM 3904 C CA . SER B 1 241 ? 14.312 -4.406 -13.016 1 96.69 241 SER B CA 1
ATOM 3905 C C . SER B 1 241 ? 14.844 -4.922 -11.68 1 96.69 241 SER B C 1
ATOM 3907 O O . SER B 1 241 ? 15.227 -6.09 -11.57 1 96.69 241 SER B O 1
ATOM 3909 N N . TRP B 1 242 ? 14.977 -4.059 -10.805 1 97 242 TRP B N 1
ATOM 3910 C CA . TRP B 1 242 ? 15.445 -4.508 -9.5 1 97 242 TRP B CA 1
ATOM 3911 C C . TRP B 1 242 ? 14.484 -5.523 -8.891 1 97 242 TRP B C 1
ATOM 3913 O O . TRP B 1 242 ? 14.898 -6.43 -8.172 1 97 242 TRP B O 1
ATOM 3923 N N . GLY B 1 243 ? 13.188 -5.398 -9.242 1 95.5 243 GLY B N 1
ATOM 3924 C CA . GLY B 1 243 ? 12.203 -6.387 -8.82 1 95.5 243 GLY B CA 1
ATOM 3925 C C . GLY B 1 243 ? 12.414 -7.75 -9.453 1 95.5 243 GLY B C 1
ATOM 3926 O O . GLY B 1 243 ? 12.352 -8.773 -8.773 1 95.5 243 GLY B O 1
ATOM 3927 N N . SER B 1 244 ? 12.68 -7.77 -10.727 1 96.12 244 SER B N 1
ATOM 3928 C CA . SER B 1 244 ? 12.922 -9.039 -11.406 1 96.12 244 SER B CA 1
ATOM 3929 C C . SER B 1 244 ? 14.234 -9.664 -10.953 1 96.12 244 SER B C 1
ATOM 3931 O O . SER B 1 244 ? 14.367 -10.891 -10.906 1 96.12 244 SER B O 1
ATOM 3933 N N . MET B 1 245 ? 15.172 -8.797 -10.602 1 96.38 245 MET B N 1
ATOM 3934 C CA . MET B 1 245 ? 16.438 -9.297 -10.078 1 96.38 245 MET B CA 1
ATOM 3935 C C . MET B 1 245 ? 16.234 -9.938 -8.703 1 96.38 245 MET B C 1
ATOM 3937 O O . MET B 1 245 ? 16.891 -10.922 -8.375 1 96.38 245 MET B O 1
ATOM 3941 N N . LEU B 1 246 ? 15.352 -9.422 -7.945 1 94.94 246 LEU B N 1
ATOM 3942 C CA . LEU B 1 246 ? 15.023 -10.016 -6.652 1 94.94 246 LEU B CA 1
ATOM 3943 C C . LEU B 1 246 ? 14.336 -11.367 -6.832 1 94.94 246 LEU B C 1
ATOM 3945 O O . LEU B 1 246 ? 14.531 -12.281 -6.023 1 94.94 246 LEU B O 1
ATOM 3949 N N . LYS B 1 247 ? 13.531 -11.453 -7.836 1 94.25 247 LYS B N 1
ATOM 3950 C CA . LYS B 1 247 ? 12.906 -12.734 -8.156 1 94.25 247 LYS B CA 1
ATOM 3951 C C . LYS B 1 247 ? 13.969 -13.805 -8.406 1 94.25 247 LYS B C 1
ATOM 3953 O O . LYS B 1 247 ? 13.883 -14.906 -7.855 1 94.25 247 LYS B O 1
ATOM 3958 N N . ALA B 1 248 ? 14.922 -13.461 -9.258 1 94 248 ALA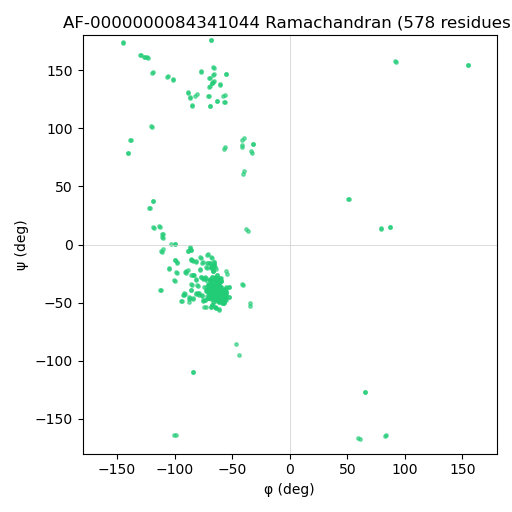 B N 1
ATOM 3959 C CA . ALA B 1 248 ? 16 -14.398 -9.586 1 94 248 ALA B CA 1
ATOM 3960 C C . ALA B 1 248 ? 16.797 -14.766 -8.344 1 94 248 ALA B C 1
ATOM 3962 O O . ALA B 1 248 ? 17.156 -15.93 -8.148 1 94 248 ALA B O 1
ATOM 3963 N N . ALA B 1 249 ? 17.062 -13.758 -7.531 1 92.5 249 ALA B N 1
ATOM 3964 C CA . ALA B 1 249 ? 17.797 -14 -6.289 1 92.5 249 ALA B CA 1
ATOM 3965 C C . ALA B 1 249 ? 17.016 -14.938 -5.371 1 92.5 249 ALA B C 1
ATOM 3967 O O . ALA B 1 249 ? 17.594 -15.844 -4.766 1 92.5 249 ALA B O 1
ATOM 3968 N N . TYR B 1 250 ? 15.766 -14.742 -5.328 1 90.31 250 TYR B N 1
ATOM 3969 C CA . TYR B 1 250 ? 14.906 -15.562 -4.484 1 90.31 250 TYR B CA 1
ATOM 3970 C C . TYR B 1 250 ? 14.883 -17.016 -4.969 1 90.31 250 TYR B C 1
ATOM 3972 O O . TYR B 1 250 ? 14.984 -17.938 -4.164 1 90.31 250 TYR B O 1
ATOM 3980 N N . ALA B 1 251 ? 14.758 -17.172 -6.234 1 91.44 251 ALA B N 1
ATOM 3981 C CA . ALA B 1 251 ? 14.68 -18.516 -6.832 1 91.44 251 ALA B CA 1
ATOM 3982 C C . ALA B 1 251 ? 15.977 -19.281 -6.617 1 91.44 251 ALA B C 1
ATOM 3984 O O . ALA B 1 251 ? 16 -20.516 -6.691 1 91.44 251 ALA B O 1
ATOM 3985 N N . ASN B 1 252 ? 17.016 -18.547 -6.359 1 91.81 252 ASN B N 1
ATOM 3986 C CA . ASN B 1 252 ? 18.328 -19.172 -6.203 1 91.81 252 ASN B CA 1
ATOM 3987 C C . ASN B 1 252 ? 18.922 -18.875 -4.832 1 91.81 252 ASN B C 1
ATOM 3989 O O . ASN B 1 252 ? 20.141 -18.766 -4.691 1 91.81 252 ASN B O 1
ATOM 3993 N N . GLN B 1 253 ? 18.094 -18.734 -3.885 1 87.62 253 GLN B N 1
ATOM 3994 C CA . GLN B 1 253 ? 18.5 -18.234 -2.576 1 87.62 253 GLN B CA 1
ATOM 3995 C C . GLN B 1 253 ? 19.438 -19.203 -1.875 1 87.62 253 GLN B C 1
ATOM 3997 O O . GLN B 1 253 ? 20.266 -18.797 -1.069 1 87.62 253 GLN B O 1
ATOM 4002 N N . PHE B 1 254 ? 19.312 -20.469 -2.131 1 87.81 254 PHE B N 1
ATOM 4003 C CA . PHE B 1 254 ? 20.141 -21.469 -1.474 1 87.81 254 PHE B CA 1
ATOM 4004 C C . PHE B 1 254 ? 21.5 -21.578 -2.158 1 87.81 254 PHE B C 1
ATOM 4006 O O . PHE B 1 254 ? 22.516 -21.797 -1.498 1 87.81 254 PHE B O 1
ATOM 4013 N N . ASP B 1 255 ? 21.547 -21.328 -3.441 1 88.75 255 ASP B N 1
ATOM 4014 C CA . ASP B 1 255 ? 22.797 -21.391 -4.211 1 88.75 255 ASP B CA 1
ATOM 4015 C C . ASP B 1 255 ? 23.562 -20.078 -4.113 1 88.75 255 ASP B C 1
ATOM 4017 O O . ASP B 1 255 ? 24.797 -20.062 -4.145 1 88.75 255 ASP B O 1
ATOM 4021 N N . ALA B 1 256 ? 22.828 -19.016 -4.047 1 92.38 256 ALA B N 1
ATOM 4022 C CA . ALA B 1 256 ? 23.438 -17.688 -4.039 1 92.38 256 ALA B CA 1
ATOM 4023 C C . ALA B 1 256 ? 22.719 -16.75 -3.062 1 92.38 256 ALA B C 1
ATOM 4025 O O . ALA B 1 256 ? 22.078 -15.789 -3.477 1 92.38 256 ALA B O 1
ATOM 4026 N N . PRO B 1 257 ? 23.016 -16.906 -1.792 1 89.31 257 PRO B N 1
ATOM 4027 C CA . PRO B 1 257 ? 22.25 -16.188 -0.772 1 89.31 257 PRO B CA 1
ATOM 4028 C C . PRO B 1 257 ? 22.516 -14.688 -0.789 1 89.31 257 PRO B C 1
ATOM 4030 O O . PRO B 1 257 ? 21.672 -13.898 -0.338 1 89.31 257 PRO B O 1
ATOM 4033 N N . TYR B 1 258 ? 23.562 -14.242 -1.43 1 91.69 258 TYR B N 1
ATOM 4034 C CA . TYR B 1 258 ? 23.922 -12.828 -1.377 1 91.69 258 TYR B CA 1
ATOM 4035 C C . TYR B 1 258 ? 23.453 -12.102 -2.635 1 91.69 258 TYR B C 1
ATOM 4037 O O . TYR B 1 258 ? 23.625 -10.891 -2.758 1 91.69 258 TYR B O 1
ATOM 4045 N N . ALA B 1 259 ? 22.812 -12.859 -3.529 1 94.06 259 ALA B N 1
ATOM 4046 C CA . ALA B 1 259 ? 22.375 -12.273 -4.797 1 94.06 259 ALA B CA 1
ATOM 4047 C C . ALA B 1 259 ? 21.297 -11.211 -4.57 1 94.06 259 ALA B C 1
ATOM 4049 O O . ALA B 1 259 ? 21.078 -10.352 -5.43 1 94.06 259 ALA B O 1
ATOM 4050 N N . VAL B 1 260 ? 20.656 -11.211 -3.387 1 92.69 260 VAL B N 1
ATOM 4051 C CA . VAL B 1 260 ? 19.562 -10.312 -3.07 1 92.69 260 VAL B CA 1
ATOM 4052 C C . VAL B 1 260 ? 20.109 -8.953 -2.656 1 92.69 260 VAL B C 1
ATOM 4054 O O . VAL B 1 260 ? 19.406 -7.941 -2.734 1 92.69 260 VAL B O 1
ATOM 4057 N N . VAL B 1 261 ? 21.312 -8.828 -2.367 1 93.88 261 VAL B N 1
ATOM 4058 C CA . VAL B 1 261 ? 21.875 -7.668 -1.688 1 93.88 261 VAL B CA 1
ATOM 4059 C C . VAL B 1 261 ? 21.984 -6.5 -2.662 1 93.88 261 VAL B C 1
ATOM 4061 O O . VAL B 1 261 ? 21.484 -5.402 -2.381 1 93.88 261 VAL B O 1
ATOM 4064 N N . PRO B 1 262 ? 22.516 -6.688 -3.857 1 95.75 262 PRO B N 1
ATOM 4065 C CA . PRO B 1 262 ? 22.703 -5.52 -4.719 1 95.75 262 PRO B CA 1
ATOM 4066 C C . PRO B 1 262 ? 21.375 -4.871 -5.125 1 95.75 262 PRO B C 1
ATOM 4068 O O . PRO B 1 262 ? 21.188 -3.67 -4.914 1 95.75 262 PRO B O 1
ATOM 4071 N N . PRO B 1 263 ? 20.422 -5.637 -5.691 1 95.69 263 PRO B N 1
ATOM 4072 C CA . PRO B 1 263 ? 19.156 -4.977 -6.023 1 95.69 263 PRO B CA 1
ATOM 4073 C C . PRO B 1 263 ? 18.406 -4.484 -4.785 1 95.69 263 PRO B C 1
ATOM 4075 O O . PRO B 1 263 ? 17.719 -3.471 -4.848 1 95.69 263 PRO B O 1
ATOM 4078 N N . GLY B 1 264 ? 18.609 -5.16 -3.646 1 93.81 264 GLY B N 1
ATOM 4079 C CA . GLY B 1 264 ? 18 -4.734 -2.4 1 93.81 264 GLY B CA 1
ATOM 4080 C C . GLY B 1 264 ? 18.484 -3.377 -1.928 1 93.81 264 GLY B C 1
ATOM 4081 O O . GLY B 1 264 ? 17.688 -2.521 -1.55 1 93.81 264 GLY B O 1
ATOM 4082 N N . ILE B 1 265 ? 19.75 -3.18 -1.975 1 94.56 265 ILE B N 1
ATOM 4083 C CA . ILE B 1 265 ? 20.344 -1.918 -1.558 1 94.56 265 ILE B CA 1
ATOM 4084 C C . ILE B 1 265 ? 19.891 -0.797 -2.49 1 94.56 265 ILE B C 1
ATOM 4086 O O . ILE B 1 265 ? 19.562 0.301 -2.037 1 94.56 265 ILE B O 1
ATOM 4090 N N . ALA B 1 266 ? 19.891 -1.145 -3.76 1 96.06 266 ALA B N 1
ATOM 4091 C CA . ALA B 1 266 ? 19.438 -0.154 -4.73 1 96.06 266 ALA B CA 1
ATOM 4092 C C . ALA B 1 266 ? 18 0.271 -4.445 1 96.06 266 ALA B C 1
ATOM 4094 O O . ALA B 1 266 ? 17.672 1.46 -4.496 1 96.06 266 ALA B O 1
ATOM 4095 N N . MET B 1 267 ? 17.172 -0.636 -4.09 1 94.88 267 MET B N 1
ATOM 4096 C CA . MET B 1 267 ? 15.766 -0.377 -3.775 1 94.88 267 MET B CA 1
ATOM 4097 C C . MET B 1 267 ? 15.641 0.503 -2.535 1 94.88 267 MET B C 1
ATOM 4099 O O . MET B 1 267 ? 14.914 1.503 -2.549 1 94.88 267 MET B O 1
ATOM 4103 N N . VAL B 1 268 ? 16.375 0.169 -1.515 1 92.5 268 VAL B N 1
ATOM 4104 C CA . VAL B 1 268 ? 16.312 0.887 -0.246 1 92.5 268 VAL B CA 1
ATOM 4105 C C . VAL B 1 268 ? 16.766 2.334 -0.451 1 92.5 268 VAL B C 1
ATOM 4107 O O . VAL B 1 268 ? 16.078 3.266 -0.013 1 92.5 268 VAL B O 1
ATOM 4110 N N . LEU B 1 269 ? 17.828 2.512 -1.151 1 95.06 269 LEU B N 1
ATOM 4111 C CA . LEU B 1 269 ? 18.359 3.852 -1.375 1 95.06 269 LEU B CA 1
ATOM 4112 C C . LEU B 1 269 ? 17.375 4.703 -2.166 1 95.06 269 LEU B C 1
ATOM 4114 O O . 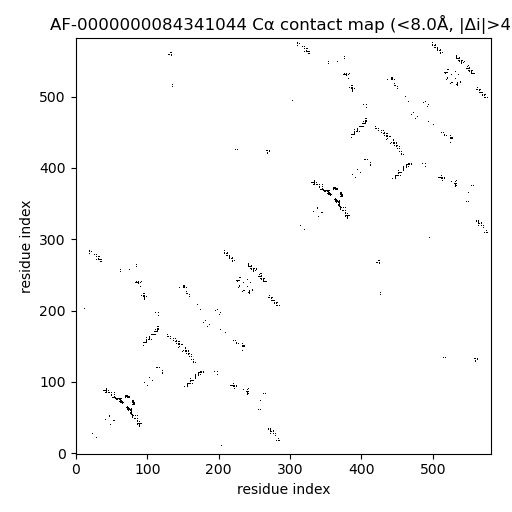LEU B 1 269 ? 17.203 5.887 -1.87 1 95.06 269 LEU B O 1
ATOM 4118 N N . THR B 1 270 ? 16.766 4.113 -3.1 1 96.06 270 THR B N 1
ATOM 4119 C CA . THR B 1 270 ? 15.859 4.859 -3.961 1 96.06 270 THR B CA 1
ATOM 4120 C C . THR B 1 270 ? 14.586 5.246 -3.203 1 96.06 270 THR B C 1
ATOM 4122 O O . THR B 1 270 ? 14.141 6.395 -3.275 1 96.06 270 THR B O 1
ATOM 4125 N N . VAL B 1 271 ? 14.047 4.336 -2.506 1 92.75 271 VAL B N 1
ATOM 4126 C CA . VAL B 1 271 ? 12.844 4.613 -1.728 1 92.75 271 VAL B CA 1
ATOM 4127 C C . VAL B 1 271 ? 13.141 5.688 -0.685 1 92.75 271 VAL B C 1
ATOM 4129 O O . VAL B 1 271 ? 12.344 6.609 -0.491 1 92.75 271 VAL B O 1
ATOM 4132 N N . LEU B 1 272 ? 14.266 5.59 -0.068 1 90.81 272 LEU B N 1
ATOM 4133 C CA . LEU B 1 272 ? 14.68 6.59 0.909 1 90.81 272 LEU B CA 1
ATOM 4134 C C . LEU B 1 272 ? 14.812 7.961 0.26 1 90.81 272 LEU B C 1
ATOM 4136 O O . LEU B 1 272 ? 14.453 8.977 0.86 1 90.81 272 LEU B O 1
ATOM 4140 N N . ALA B 1 273 ? 15.352 7.906 -0.88 1 95 273 ALA B N 1
ATOM 4141 C CA . ALA B 1 273 ? 15.523 9.164 -1.596 1 95 273 ALA B CA 1
ATOM 4142 C C . ALA B 1 273 ? 14.18 9.836 -1.872 1 95 273 ALA B C 1
ATOM 4144 O O . ALA B 1 273 ? 14 11.016 -1.579 1 95 273 ALA B O 1
ATOM 4145 N N . PHE B 1 274 ? 13.25 9.133 -2.389 1 93.12 274 PHE B N 1
ATOM 4146 C CA . PHE B 1 274 ? 11.93 9.688 -2.689 1 93.12 274 PHE B CA 1
ATOM 4147 C C . PHE B 1 274 ? 11.25 10.172 -1.42 1 93.12 274 PHE B C 1
ATOM 4149 O O . PHE B 1 274 ? 10.648 11.25 -1.406 1 93.12 274 PHE B O 1
ATOM 4156 N N . ASN B 1 275 ? 11.359 9.453 -0.382 1 87.94 275 ASN B N 1
ATOM 4157 C CA . ASN B 1 275 ? 10.742 9.836 0.881 1 87.94 275 ASN B CA 1
ATOM 4158 C C . ASN B 1 275 ? 11.375 11.102 1.455 1 87.94 275 ASN B C 1
ATOM 4160 O O . ASN B 1 275 ? 10.664 11.977 1.957 1 87.94 275 ASN B O 1
ATOM 4164 N N . THR B 1 276 ? 12.656 11.117 1.383 1 90.44 276 THR B N 1
ATOM 4165 C CA . THR B 1 276 ? 13.375 12.273 1.904 1 90.44 276 THR B CA 1
ATOM 4166 C C . THR B 1 276 ? 13.016 13.531 1.119 1 90.44 276 THR B C 1
ATOM 4168 O O . THR B 1 276 ? 12.828 14.602 1.704 1 90.44 276 THR B O 1
ATOM 4171 N N . ILE B 1 277 ? 12.93 13.359 -0.144 1 93.12 277 ILE B N 1
ATOM 4172 C CA . ILE B 1 277 ? 12.555 14.492 -0.984 1 93.12 277 ILE B CA 1
ATOM 4173 C C . ILE B 1 277 ? 11.125 14.93 -0.655 1 93.12 277 ILE B C 1
ATOM 4175 O O . ILE B 1 277 ? 10.852 16.125 -0.498 1 93.12 277 ILE B O 1
ATOM 4179 N N . GLY B 1 278 ? 10.25 13.984 -0.55 1 89.25 278 GLY B N 1
ATOM 4180 C CA . GLY B 1 278 ? 8.875 14.281 -0.172 1 89.25 278 GLY B CA 1
ATOM 4181 C C . GLY B 1 2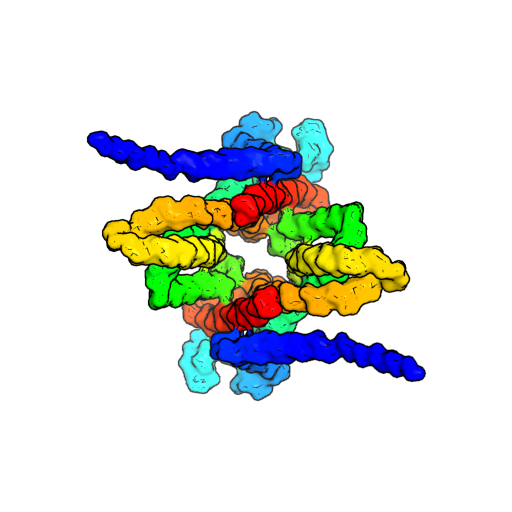78 ? 8.766 15.023 1.147 1 89.25 278 GLY B C 1
ATOM 4182 O O . GLY B 1 278 ? 8.023 16 1.258 1 89.25 278 GLY B O 1
ATOM 4183 N N . ASP B 1 279 ? 9.461 14.609 2.133 1 85.56 279 ASP B N 1
ATOM 4184 C CA . ASP B 1 279 ? 9.484 15.258 3.439 1 85.56 279 ASP B CA 1
ATOM 4185 C C . ASP B 1 279 ? 10.023 16.688 3.34 1 85.56 279 ASP B C 1
ATOM 4187 O O . ASP B 1 279 ? 9.5 17.594 3.979 1 85.56 279 ASP B O 1
ATOM 4191 N N . ALA B 1 280 ? 11.047 16.812 2.602 1 89.75 280 ALA B N 1
ATOM 4192 C CA . ALA B 1 280 ? 11.656 18.125 2.445 1 89.75 280 ALA B CA 1
ATOM 4193 C C . ALA B 1 280 ? 10.688 19.109 1.777 1 89.75 280 ALA B C 1
ATOM 4195 O O . ALA B 1 280 ? 10.617 20.281 2.156 1 89.75 280 ALA B O 1
ATOM 4196 N N . ILE B 1 281 ? 10 18.672 0.811 1 89.38 281 ILE B N 1
ATOM 4197 C CA . ILE B 1 281 ? 9.016 19.5 0.129 1 89.38 281 ILE B CA 1
ATOM 4198 C C . ILE B 1 281 ? 7.887 19.859 1.093 1 89.38 281 ILE B C 1
ATOM 4200 O O . ILE B 1 281 ? 7.453 21.016 1.147 1 89.38 281 ILE B O 1
ATOM 4204 N N . ARG B 1 282 ? 7.465 18.891 1.79 1 85.94 282 ARG B N 1
ATOM 4205 C CA . ARG B 1 282 ? 6.406 19.125 2.77 1 85.94 282 ARG B CA 1
ATOM 4206 C C . ARG B 1 282 ? 6.816 20.188 3.781 1 85.94 282 ARG B C 1
ATOM 4208 O O . ARG B 1 282 ? 6.035 21.094 4.094 1 85.94 282 ARG B O 1
ATOM 4215 N N . ASP B 1 283 ? 7.996 20.109 4.266 1 84.88 283 ASP B N 1
ATOM 4216 C CA . ASP B 1 283 ? 8.516 21.078 5.23 1 84.88 283 ASP B CA 1
ATOM 4217 C C . ASP B 1 283 ? 8.602 22.469 4.621 1 84.88 283 ASP B C 1
ATOM 4219 O O . ASP B 1 283 ? 8.273 23.469 5.273 1 84.88 283 ASP B O 1
ATOM 4223 N N . ALA B 1 284 ? 9.102 22.469 3.477 1 84.81 284 ALA B N 1
ATOM 4224 C CA . ALA B 1 284 ? 9.289 23.75 2.807 1 84.81 284 ALA B CA 1
ATOM 4225 C C . ALA B 1 284 ? 7.953 24.438 2.535 1 84.81 284 ALA B C 1
ATOM 4227 O O . ALA B 1 284 ? 7.84 25.656 2.629 1 84.81 284 ALA B O 1
ATOM 4228 N N . VAL B 1 285 ? 6.977 23.672 2.268 1 79.56 285 VAL B N 1
ATOM 4229 C CA . VAL B 1 285 ? 5.652 24.188 1.945 1 79.56 285 VAL B CA 1
ATOM 4230 C C . VAL B 1 285 ? 4.926 24.594 3.229 1 79.56 285 VAL B C 1
ATOM 4232 O O . VAL B 1 285 ? 4.203 25.578 3.26 1 79.56 285 VAL B O 1
ATOM 4235 N N . GLY B 1 286 ? 4.996 23.766 4.289 1 70.69 286 GLY B N 1
ATOM 4236 C CA . GLY B 1 286 ? 4.398 24.094 5.574 1 70.69 286 GLY B CA 1
ATOM 4237 C C . GLY B 1 286 ? 4.918 25.406 6.148 1 70.69 286 GLY B C 1
ATOM 4238 O O . GLY B 1 286 ? 4.176 26.141 6.793 1 70.69 286 GLY B O 1
ATOM 4239 N N . LEU B 1 287 ? 6.117 25.641 6.051 1 56.75 287 LEU B N 1
ATOM 4240 C CA . LEU B 1 287 ? 6.727 26.875 6.539 1 56.75 287 LEU B CA 1
ATOM 4241 C C . LEU B 1 287 ? 6.125 28.094 5.852 1 56.75 287 LEU B C 1
ATOM 4243 O O . LEU B 1 287 ? 6.012 29.172 6.453 1 56.75 287 LEU B O 1
ATOM 4247 N N . ARG B 1 288 ? 5.73 27.891 4.781 1 57.12 288 ARG B N 1
ATOM 4248 C CA . ARG B 1 288 ? 5.152 29.031 4.066 1 57.12 288 ARG B CA 1
ATOM 4249 C C . ARG B 1 288 ? 3.783 29.391 4.633 1 57.12 288 ARG B C 1
ATOM 4251 O O . ARG B 1 288 ? 3.389 30.562 4.613 1 57.12 288 ARG B O 1
ATOM 4258 N N . ARG B 1 289 ? 3.156 28.453 5.105 1 51.38 289 ARG B N 1
ATOM 4259 C CA . ARG B 1 289 ? 1.838 28.766 5.652 1 51.38 289 ARG B CA 1
ATOM 4260 C C . ARG B 1 289 ? 1.954 29.531 6.965 1 51.38 289 ARG B C 1
ATOM 4262 O O . ARG B 1 289 ? 1.034 30.25 7.352 1 51.38 289 ARG B O 1
ATOM 4269 N N . ARG B 1 290 ? 3.088 29.469 7.625 1 47.66 290 ARG B N 1
ATOM 4270 C CA . ARG B 1 290 ? 3.262 30.172 8.891 1 47.66 290 ARG B CA 1
ATOM 4271 C C . ARG B 1 290 ? 3.801 31.578 8.664 1 47.66 290 ARG B C 1
ATOM 4273 O O . ARG B 1 290 ? 3.707 32.438 9.547 1 47.66 290 ARG B O 1
ATOM 4280 N N . THR B 1 291 ? 4.422 31.891 7.633 1 43.19 291 THR B N 1
ATOM 4281 C CA . THR B 1 291 ? 4.895 33.25 7.441 1 43.19 291 THR B CA 1
ATOM 4282 C C . THR B 1 291 ? 3.885 34.062 6.633 1 43.19 291 THR B C 1
ATOM 4284 O O . THR B 1 291 ? 3.234 33.531 5.73 1 43.19 291 THR B O 1
#

InterPro domains:
  IPR000515 ABC transporter type 1, transmembrane domain MetI-like [PF00528] (107-290)
  IPR000515 ABC transporter type 1, transmembrane domain MetI-like [PS50928] (89-278)
  IPR000515 ABC transporter type 1, transmembrane domain MetI-like [cd06261] (89-271)
  IPR025966 Oligopeptide transport permease C-like, N-terminal domain [PF12911] (18-66)
  IPR035906 MetI-like superfamily [G3DSA:1.10.3720.10] (79-285)
  IPR035906 MetI-like superfamily [SSF161098] (83-270)
  IPR050366 Binding-protein-dependent transport system permease [PTHR43386] (6-288)

Foldseek 3Di:
DPPPPVPPVPVLVVLVVLLVVLQCVDPLLVVLVVVLVVLVVLLVCLCVVALDRQLDFDCVQALPDADPSARHGAHNRRGRLRSQASNQSNLLPVLLCLLLVLLCVQQQVLLLVCLLPPDPSVVVSLVVLVVLQPDDLVVQLVVQCVVVNFEANSSSNSNSVSNNSVSNVLNNVQLNVQCVVVCVVCVVPPDDDSVCCSVPPRCSRSVLSNVLSSLLSSLVSSVVLLCCVLVVRHHHPPRDHLSVQCNRCVVCCVVRVCSNPPSVVVSVSNSSSSNSNSVSSVVSVVVVVVD/DPPPPPPPVPVLVVLVVLLVVLQCVDPLLVVLVVVLVVLVVLLVCLCVVALDRQLDFDCVQALPDADPSARHGAHNRRGRLRSQASNQSNLLPVLLCLLLVLLCVQQQVLLLVCLLPPDPSVVVSLVVLVVLQPDDLVVQLVVQCVVVNFEANSSSNSNSVSNNSVSNVLNNVQLNVQCVVVCVVCVVPPDDDSVCCSVPPRCSRSVLSNVLSSLLSSLVSSVVLLVCVLVVRYHHPPRDHLSVQCNRCVVCCVVHVCSNPPSVVVSVSNSSSSNSNSVSSVVSSVVVVVD

Radius of gyration: 26.36 Å; Cα contacts (8 Å, |Δi|>4): 889; chains: 2; bounding box: 71×90×79 Å

pLDDT: mean 86.6, std 14.8, range [30.88, 98.5]

Secondary structure (DSSP, 8-state):
---------HHHHHHHHHHHHHHHTSHHHHHHHHHHHHHH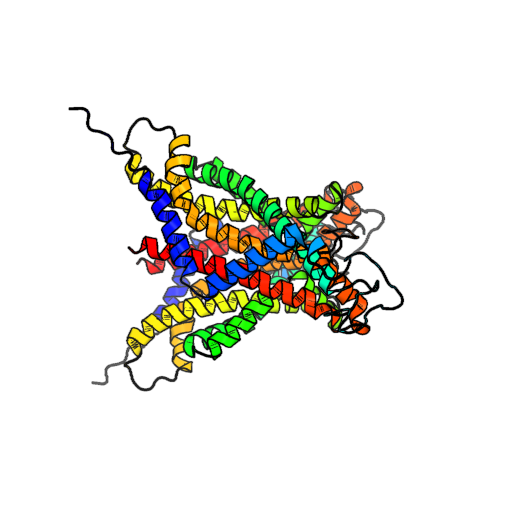HHHHHHHHHSSS-TT---GGGTT----SSSTT-B-TTS-BHHHHHHHTHHHHHHHHHHHHHHHHHHHHHHHHHHHHH-HHHHHHHHHHHHHHHTS-HHHHHHHHHHHH-S-HHHHHHHHHHHHHHHHHHHHHHHHHHHHHHHHHHHTTS----HHHIIIIIIHHHTHHHHHHHHHHHHHHHHHHHHHHHHTTSSS-TTS--HHHHHHHHHHTTTT-GGGGHHHHHHHHHHHHHHHHHHHHHHHHHHHHHH-/---------THHHHHHHHHHHHHHTSHHHHHHHHHHHHHHHHHHHHHHHSSS-TT---GGGTT----SSSTT-B-TTS-BHHHHHHHTHHHHHHHHHHHHHHHHHHHHHHHHHHHHH-HHHHHHHHHHHHHHHTS-HHHHHHHHHHHH-S-HHHHHHHHHHHHHHHHHHHHHHHHHHHHHHHHHHHTTS----HHHIIIIIIHHHTHHHHHHHHHHHHHHHHHHHHHHHHTTSSS-TTS--HHHHHHHHHHTTTT-GGGGHHHHHHHHHHHHHHHHHHHHHHHHHHHHHH-

Organism: Pseudonocardia thermophila (NCBI:txid1848)

Sequence (582 aa):
MTAAVQQETAPARRSRTRVLREVLRKPAAAVSIGYVLLLVVLAIGGRWIAPHDPDVQDLGNRFAGPSLEHWFGTDDFGRDVASRIINAAAVTISAPAISVGIAVAIGLPLGLWAAVRGGWVDAITGRLADTVLALPALVGALAIVAVLGPGLVTTMIAVGIIFSPAIFRVVRGAALAVTEETFIRAADAVGSSRRRTLWVHVLPNIAAPLLVQTTILMGVALLVEASLSFLGLGVQPPDASWGSMLKAAYANQFDAPYAVVPPGIAMVLTVLAFNTIGDAIRDAVGLRRRTMTAAVQQETAPARRSRTRVLREVLRKPAAAVSIGYVLLLVVLAIGGRWIAPHDPDVQDLGNRFAGPSLEHWFGTDDFGRDVASRIINAAAVTISAPAISVGIAVAIGLPLGLWAAVRGGWVDAITGRLADTVLALPALVGALAIVAVLGPGLVTTMIAVGIIFSPAIFRVVRGAALAVTEETFIRAADAVGSSRRRTLWVHVLPNIAAPLLVQTTILMGVALLVEASLSFLGLGVQPPDASWGSMLKAAYANQFDAPYAVVPPGIAMVLTVLAFNTIGDAIRDAVGLRRRT

Nearest PDB structures (foldseek):
  8j5q-assembly1_C  TM=9.078E-01  e=2.496E-12  Mycobacterium tuberculosis H37Rv
  8xfc-assembly1_C  TM=9.155E-01  e=1.145E-11  Mycobacterium tuberculosis H37Rv
  7ahd-assembly1_A  TM=7.786E-01  e=1.422E-04  Lactococcus lactis subsp. lactis
  7ahd-assembly1_B  TM=7.903E-01  e=4.272E-04  Lactococcus lactis subsp. lactis
  7ahh-assembly1_A  TM=6.528E-01  e=8.202E-05  Lactococcus lactis subsp. lactis

Solvent-accessible surface area (backbone atoms only — not comparable to full-atom values): 28741 Å² total; per-residue (Å²): 136,82,78,74,75,73,75,79,67,64,63,62,64,55,49,51,56,47,39,51,52,52,26,53,66,36,64,70,28,37,52,26,50,50,52,53,50,49,40,51,51,30,34,76,41,13,80,77,68,27,87,46,64,47,76,52,68,34,71,89,41,43,59,35,67,62,40,93,88,27,70,64,5,23,34,91,46,19,19,37,39,52,17,34,54,38,45,11,25,32,47,62,52,48,44,16,50,50,12,48,47,44,7,42,67,51,6,41,60,52,9,46,49,27,39,72,68,31,69,69,55,30,49,51,54,48,48,52,33,48,51,53,67,28,45,26,63,59,54,54,36,49,55,47,28,72,74,74,35,71,23,46,66,53,42,23,50,37,48,4,59,61,43,12,39,61,39,18,49,54,37,21,54,46,36,39,57,44,42,54,57,41,42,68,63,42,60,78,60,88,81,77,55,71,65,53,47,41,65,67,54,37,46,68,70,33,44,58,65,48,50,27,51,50,33,40,44,33,31,52,36,41,32,50,46,25,33,36,12,41,72,62,36,15,53,51,83,88,55,53,30,52,20,38,46,39,34,55,18,59,78,34,37,87,85,34,67,65,53,41,48,64,44,46,52,53,39,32,54,49,30,50,24,29,47,41,41,20,51,34,47,44,50,40,51,54,52,51,74,75,103,136,82,77,75,74,72,75,80,69,64,62,61,64,55,48,51,56,47,38,52,52,52,26,54,67,36,63,69,27,36,51,25,50,50,50,52,51,46,40,51,54,29,34,74,42,13,81,76,68,28,89,46,65,46,74,52,68,35,70,90,42,41,59,36,66,63,40,93,88,27,70,64,5,22,35,91,47,19,19,37,37,52,17,34,56,38,44,11,25,32,48,62,52,48,45,17,50,51,12,48,47,44,6,43,67,52,7,41,58,53,9,47,48,25,39,72,69,31,70,69,54,28,50,51,56,48,49,51,33,47,51,53,66,29,45,27,63,59,53,54,35,48,56,47,27,72,73,74,36,70,22,48,66,53,43,23,52,38,49,5,61,60,42,12,38,61,38,17,50,54,35,20,54,45,36,36,58,45,42,53,56,41,42,68,62,43,59,77,62,87,83,77,54,72,66,52,46,41,65,67,54,39,45,70,70,35,44,58,64,49,50,28,51,51,33,42,45,32,33,52,35,40,31,51,46,25,33,36,11,41,71,62,36,16,52,52,82,89,56,52,30,51,22,36,46,40,34,55,19,57,77,33,36,88,83,34,69,66,55,42,47,64,43,47,52,55,40,32,54,50,31,48,24,28,45,42,42,20,50,33,47,45,52,40,51,55,53,51,73,74,101